Protein AF-A0A7S2GKQ5-F1 (afdb_monomer)

pLDDT: mean 72.0, std 25.48, range [27.3, 98.38]

Foldseek 3Di:
DQFDWDDQQQWTFTCDHRPPPPPAFALKTWQDKPPDGCLQPGNVVVVVCVVVDDPWIKIWIQHQDWDKDKWWWFDPDDPPDDGDTAIWIWIDGNQKIWTANDPVDRPTPDIAHLAQKDKAADDCVVVVDPLKIWIDRPPDIIIIHDPDVVVSVVVRVSSRVNSCSNNSHPVNSVVVVVVVVVVVVVVVVVVVVVVVVVVVVVVVVVVVVVVVVVVVVVVVVVVVVVVVVVVVVVVVVVVVVVVVVVVVVVVVVVVVVVVVVVVVVVVVVVVVVVVVVVVVVVVVVVVVVVVVVVVVVVVVVVPVVVCVVPCVVPPVPCVPPPVPDDDDDDDDDDDDDDDDDDDDDDDDDDDDDDDDDDDDDDDDDDDYDDDDDDDDDDDDDDDDDDDDDDDDDDDDDDDDDDDDDDDDDDDDDDDDDPDDDDDDDDDDDDDDDDDDDDDDDDDDDDDDDDDDDPPPPDDCPSGDIDIDTDGDDDPVVVVVVVVVVPPDPDDDDDDDDDDDDDDDDDDDDDDDDDDDDDPPPVDFDDLQLLVQLVCLLPPPNPQWHALVSQVVLLVVLVLDPPPSVVSVVLVVLLPPPPPNIHHSVSSVVSLVVLCVDPVGDNVSNVSSRVSSNVSSVPPPDDD

Solvent-accessible surface area (backbone atoms only — not comparable to full-atom values): 39626 Å² total; per-residue (Å²): 131,46,63,41,73,38,79,26,80,43,32,42,27,27,67,41,62,76,44,93,56,81,83,66,53,37,36,13,34,56,34,30,49,72,89,42,77,36,76,90,40,56,42,72,56,58,52,49,53,68,71,71,60,66,81,58,46,39,40,29,32,49,69,43,53,70,52,71,50,76,34,36,32,57,52,90,58,63,92,89,58,74,90,48,68,42,71,26,32,35,37,37,42,54,38,29,45,34,33,20,67,40,80,96,54,69,53,76,76,48,68,46,61,25,53,79,35,49,68,45,82,45,56,44,84,83,68,76,42,68,40,28,33,33,40,37,39,79,94,47,75,48,45,36,25,36,94,40,63,65,55,31,51,53,54,50,52,49,48,45,53,29,24,24,52,39,49,32,33,56,68,60,46,53,52,54,48,51,50,51,52,49,55,51,50,50,52,51,50,54,50,53,49,52,51,52,51,53,53,50,52,50,52,50,50,53,52,51,51,53,50,50,53,51,51,53,52,53,51,50,51,54,47,52,50,51,53,49,50,52,48,51,50,52,51,48,54,48,52,50,52,52,51,51,56,46,48,58,46,52,55,47,50,50,49,51,52,48,52,48,51,53,48,52,49,50,51,47,53,52,48,50,52,48,51,52,52,51,50,54,49,50,52,50,50,51,54,49,58,51,50,62,51,58,70,57,53,74,70,49,70,82,55,58,71,75,53,70,76,66,52,78,81,59,57,96,57,57,87,76,61,69,87,79,70,88,84,84,90,82,88,82,86,89,81,91,80,89,84,92,86,89,88,82,86,90,80,90,83,90,83,91,89,89,88,84,88,82,85,83,87,85,82,90,79,90,85,85,89,86,88,83,85,86,91,84,88,87,86,79,93,84,87,79,91,84,91,85,84,88,85,83,86,80,90,89,89,89,85,91,82,88,85,80,87,78,92,81,88,83,79,86,79,85,81,82,82,88,80,76,89,78,80,82,79,92,78,80,94,71,90,88,80,93,89,82,81,90,80,87,80,83,84,81,86,80,89,79,93,75,84,85,79,82,80,78,78,76,77,83,74,85,80,65,74,47,73,50,77,47,70,80,79,53,79,74,54,60,62,62,55,58,68,67,71,76,76,81,88,88,86,92,88,79,90,81,86,83,89,82,89,83,83,87,86,86,78,86,88,85,88,87,87,86,85,79,91,68,85,82,74,85,62,80,73,50,72,64,29,52,49,43,27,48,57,66,56,23,81,79,74,74,70,46,38,38,64,66,47,54,44,50,49,37,45,73,38,69,56,46,91,78,54,62,68,62,46,49,55,53,46,59,70,28,39,83,84,72,75,73,43,31,40,66,66,35,48,57,48,29,55,55,54,51,74,73,35,84,90,51,58,66,74,43,51,54,38,41,53,50,44,39,37,58,57,24,67,45,94,75,74,85,129

Mean predicted aligned error: 20.85 Å

Nearest PDB structures (foldseek):
  7kk7-assembly1_A  TM=8.719E-01  e=1.327E-07  Homo sapiens
  7kjz-assembly2_B  TM=8.549E-01  e=2.340E-06  Homo sapiens
  1u5d-assembly1_A  TM=8.631E-01  e=2.340E-06  Homo sapiens
  5mr1-assembly1_A  TM=8.933E-01  e=6.910E-06  Homo sapiens
  2w2w-assembly10_J  TM=8.629E-01  e=1.779E-04  Homo sapiens

Structure (mmCIF, N/CA/C/O backbone):
data_AF-A0A7S2GKQ5-F1
#
_entry.id   AF-A0A7S2GKQ5-F1
#
loop_
_atom_site.group_PDB
_atom_site.id
_atom_site.type_symbol
_atom_site.label_atom_id
_atom_site.label_alt_id
_atom_site.label_comp_id
_atom_site.label_asym_id
_atom_site.label_entity_id
_atom_site.label_seq_id
_atom_site.pdbx_PDB_ins_code
_atom_site.Cartn_x
_atom_site.Cartn_y
_atom_site.Cartn_z
_atom_site.occupancy
_atom_site.B_iso_or_equiv
_atom_site.auth_seq_id
_atom_site.auth_comp_id
_atom_site.auth_asym_id
_atom_site.auth_atom_id
_atom_site.pdbx_PDB_model_num
ATOM 1 N N . LEU A 1 1 ? 8.060 -27.377 -25.146 1.00 76.69 1 LEU A N 1
ATOM 2 C CA . LEU A 1 1 ? 7.223 -26.155 -25.071 1.00 76.69 1 LEU A CA 1
ATOM 3 C C . LEU A 1 1 ? 7.358 -25.257 -26.303 1.00 76.69 1 LEU A C 1
ATOM 5 O O . LEU A 1 1 ? 6.429 -24.512 -26.553 1.00 76.69 1 LEU A O 1
ATOM 9 N N . GLY A 1 2 ? 8.456 -25.320 -27.075 1.00 88.06 2 GLY A N 1
ATOM 10 C CA . GLY A 1 2 ? 8.670 -24.409 -28.215 1.00 88.06 2 GLY A CA 1
ATOM 11 C C . GLY A 1 2 ? 9.146 -23.012 -27.800 1.00 88.06 2 GLY A C 1
ATOM 12 O O . GLY A 1 2 ? 9.324 -22.146 -28.635 1.00 88.06 2 GLY A O 1
ATOM 13 N N . ILE A 1 3 ? 9.377 -22.798 -26.506 1.00 92.50 3 ILE A N 1
ATOM 14 C CA . ILE A 1 3 ? 9.780 -21.523 -25.919 1.00 92.50 3 ILE A CA 1
ATOM 15 C C . ILE A 1 3 ? 11.124 -21.750 -25.230 1.00 92.50 3 ILE A C 1
ATOM 17 O O . ILE A 1 3 ? 11.278 -22.730 -24.495 1.00 92.50 3 ILE A O 1
ATOM 21 N N . VAL A 1 4 ? 12.083 -20.858 -25.469 1.00 94.00 4 VAL A N 1
ATOM 22 C CA . VAL A 1 4 ? 13.365 -20.798 -24.757 1.00 94.00 4 VAL A CA 1
ATOM 23 C C . VAL A 1 4 ? 13.301 -19.636 -23.777 1.00 94.00 4 VAL A C 1
ATOM 25 O O . VAL A 1 4 ? 13.019 -18.510 -24.184 1.00 94.00 4 VAL A O 1
ATOM 28 N N . LEU A 1 5 ? 13.566 -19.904 -22.499 1.00 95.00 5 LEU A N 1
ATOM 29 C CA . LEU A 1 5 ? 13.607 -18.887 -21.450 1.00 95.00 5 LEU A CA 1
ATOM 30 C C . LEU A 1 5 ? 15.055 -18.505 -21.118 1.00 95.00 5 LEU A C 1
ATOM 32 O O . LEU A 1 5 ? 15.937 -19.362 -21.068 1.00 95.00 5 LEU A O 1
ATOM 36 N N . GLU A 1 6 ? 15.280 -17.222 -20.867 1.00 94.94 6 GLU A N 1
ATOM 37 C CA . GLU A 1 6 ? 16.543 -16.636 -20.426 1.00 94.94 6 GLU A CA 1
ATOM 38 C C . GLU A 1 6 ? 16.345 -15.928 -19.084 1.00 94.94 6 GLU A C 1
ATOM 40 O O . GLU A 1 6 ? 15.310 -15.309 -18.834 1.00 94.94 6 GLU A O 1
ATOM 45 N N . ARG A 1 7 ? 17.341 -16.028 -18.200 1.00 95.31 7 ARG A N 1
ATOM 46 C CA . ARG A 1 7 ? 17.311 -15.360 -16.898 1.00 95.31 7 ARG A CA 1
ATOM 47 C C . ARG A 1 7 ? 17.633 -13.877 -17.068 1.00 95.31 7 ARG A C 1
ATOM 49 O O . ARG A 1 7 ? 18.734 -13.552 -17.506 1.00 95.31 7 ARG A O 1
ATOM 56 N N . SER A 1 8 ? 16.739 -13.000 -16.619 1.00 93.69 8 SER A N 1
ATOM 57 C CA . SER A 1 8 ? 17.061 -11.594 -16.351 1.00 93.69 8 SER A CA 1
ATOM 58 C C . SER A 1 8 ? 16.764 -11.284 -14.891 1.00 93.69 8 SER A C 1
ATOM 60 O O . SER A 1 8 ? 15.616 -11.358 -14.462 1.00 93.69 8 SER A O 1
ATOM 62 N N . SER A 1 9 ? 17.806 -10.987 -14.109 1.00 91.44 9 SER A N 1
ATOM 63 C CA . SER A 1 9 ? 17.721 -10.904 -12.644 1.00 91.44 9 SER A CA 1
ATOM 64 C C . SER A 1 9 ? 17.063 -12.170 -12.052 1.00 91.44 9 SER A C 1
ATOM 66 O O . SER A 1 9 ? 17.594 -13.266 -12.245 1.00 91.44 9 SER A O 1
ATOM 68 N N . GLU A 1 10 ? 15.911 -12.064 -11.387 1.00 91.06 10 GLU A N 1
ATOM 69 C CA . GLU A 1 10 ? 15.134 -13.212 -10.892 1.00 91.06 10 GLU A CA 1
ATOM 70 C C . GLU A 1 10 ? 14.015 -13.680 -11.843 1.00 91.06 10 GLU A C 1
ATOM 72 O O . GLU A 1 10 ? 13.387 -14.709 -11.599 1.00 91.06 10 GLU A O 1
ATOM 77 N N . TRP A 1 11 ? 13.790 -12.986 -12.961 1.00 94.44 11 TRP A N 1
ATOM 78 C CA . TRP A 1 11 ? 12.741 -13.311 -13.930 1.00 94.44 11 TRP A CA 1
ATOM 79 C C . TRP A 1 11 ? 13.215 -14.240 -15.049 1.00 94.44 11 TRP A C 1
ATOM 81 O O . TRP A 1 11 ? 14.397 -14.300 -15.398 1.00 94.44 11 TRP A O 1
ATOM 91 N N . ALA A 1 12 ? 12.253 -14.944 -15.647 1.00 95.94 12 ALA A N 1
ATOM 92 C CA . ALA A 1 12 ? 12.437 -15.747 -16.848 1.00 95.94 12 ALA A CA 1
ATOM 93 C C . ALA A 1 12 ? 11.780 -15.042 -18.047 1.00 95.94 12 ALA A C 1
ATOM 95 O O . ALA A 1 12 ? 10.554 -14.979 -18.141 1.00 95.94 12 ALA A O 1
ATOM 96 N N . LEU A 1 13 ? 12.596 -14.503 -18.954 1.00 95.62 13 LEU A N 1
ATOM 97 C CA . LEU A 1 13 ? 12.150 -13.829 -20.176 1.00 95.62 13 LEU A CA 1
ATOM 98 C C . LEU A 1 13 ? 12.156 -14.796 -21.363 1.00 95.62 13 LEU A C 1
ATOM 100 O O . LEU A 1 13 ? 13.035 -15.647 -21.475 1.00 95.62 13 LEU A O 1
ATOM 104 N N . VAL A 1 14 ? 11.211 -14.650 -22.288 1.00 95.38 14 VAL A N 1
ATOM 105 C CA . VAL A 1 14 ? 11.170 -15.432 -23.531 1.00 95.38 14 VAL A CA 1
ATOM 106 C C . VAL A 1 14 ? 12.269 -14.954 -24.478 1.00 95.38 14 VAL A C 1
ATOM 108 O O . VAL A 1 14 ? 12.160 -13.882 -25.066 1.00 95.38 14 VAL A O 1
ATOM 111 N N . LYS A 1 15 ? 13.319 -15.759 -24.652 1.00 94.25 15 LYS A N 1
ATOM 112 C CA . LYS A 1 15 ? 14.429 -15.480 -25.575 1.00 94.25 15 LYS A CA 1
ATOM 113 C C . LYS A 1 15 ? 14.041 -15.760 -27.025 1.00 94.25 15 LYS A C 1
ATOM 115 O O . LYS A 1 15 ? 14.306 -14.942 -27.894 1.00 94.25 15 LYS A O 1
ATOM 120 N N . PHE A 1 16 ? 13.410 -16.912 -27.259 1.00 91.44 16 PHE A N 1
ATOM 121 C CA . PHE A 1 16 ? 12.957 -17.366 -28.574 1.00 91.44 16 PHE A CA 1
ATOM 122 C C . PHE A 1 16 ? 11.628 -18.110 -28.444 1.00 91.44 16 PHE A C 1
ATOM 124 O O . PHE A 1 16 ? 11.452 -18.898 -27.508 1.00 91.44 16 PHE A O 1
ATOM 131 N N . ASN A 1 17 ? 10.730 -17.917 -29.410 1.00 91.75 17 ASN A N 1
ATOM 132 C CA . ASN A 1 17 ? 9.507 -18.705 -29.553 1.00 91.75 17 ASN A CA 1
ATOM 133 C C . ASN A 1 17 ? 9.476 -19.379 -30.938 1.00 91.75 17 ASN A C 1
ATOM 135 O O . ASN A 1 17 ? 9.343 -18.716 -31.961 1.00 91.75 17 ASN A O 1
ATOM 139 N N . THR A 1 18 ? 9.623 -20.704 -30.958 1.00 89.31 18 THR A N 1
ATOM 140 C CA . THR A 1 18 ? 9.499 -21.568 -32.143 1.00 89.31 18 THR A CA 1
ATOM 141 C C . THR A 1 18 ? 8.128 -22.230 -32.257 1.00 89.31 18 THR A C 1
ATOM 143 O O . THR A 1 18 ? 7.857 -22.903 -33.251 1.00 89.31 18 THR A O 1
ATOM 146 N N . ALA A 1 19 ? 7.244 -22.062 -31.268 1.00 81.31 19 ALA A N 1
ATOM 147 C CA . ALA A 1 19 ? 5.847 -22.413 -31.451 1.00 81.31 19 ALA A CA 1
ATOM 148 C C . ALA A 1 19 ? 5.196 -21.363 -32.360 1.00 81.31 19 ALA A C 1
ATOM 150 O O . ALA A 1 19 ? 5.254 -20.171 -32.071 1.00 81.31 19 ALA A O 1
ATOM 151 N N . ASN A 1 20 ? 4.480 -21.803 -33.399 1.00 71.38 20 ASN A N 1
ATOM 152 C CA . ASN A 1 20 ? 3.676 -20.936 -34.277 1.00 71.38 20 ASN A CA 1
ATOM 153 C C . ASN A 1 20 ? 2.460 -20.293 -33.563 1.00 71.38 20 ASN A C 1
ATOM 155 O O . ASN A 1 20 ? 1.495 -19.896 -34.214 1.00 71.38 20 ASN A O 1
ATOM 159 N N . ASN A 1 21 ? 2.469 -20.232 -32.229 1.00 74.75 21 ASN A N 1
ATOM 160 C CA . ASN A 1 21 ? 1.482 -19.506 -31.457 1.00 74.75 21 ASN A CA 1
ATOM 161 C C . ASN A 1 21 ? 1.941 -18.047 -31.304 1.00 74.75 21 ASN A C 1
ATOM 163 O O . ASN A 1 21 ? 2.840 -17.749 -30.514 1.00 74.75 21 ASN A O 1
ATOM 167 N N . ASN A 1 22 ? 1.301 -17.157 -32.064 1.00 74.31 22 ASN A N 1
ATOM 168 C CA . ASN A 1 22 ? 1.605 -15.724 -32.129 1.00 74.31 22 ASN A CA 1
ATOM 169 C C . ASN A 1 22 ? 1.333 -14.961 -30.820 1.00 74.31 22 ASN A C 1
ATOM 171 O O . ASN A 1 22 ? 1.696 -13.790 -30.723 1.00 74.31 22 ASN A O 1
ATOM 175 N N . GLU A 1 23 ? 0.685 -15.589 -29.837 1.00 84.44 23 GLU A N 1
ATOM 176 C CA . GLU A 1 23 ? 0.330 -14.955 -28.566 1.00 84.44 23 GLU A CA 1
ATOM 177 C C . GLU A 1 23 ? 1.578 -14.520 -27.774 1.00 84.44 23 GLU A C 1
ATOM 179 O O . GLU A 1 23 ? 1.643 -13.387 -27.297 1.00 84.44 23 GLU A O 1
ATOM 184 N N . ILE A 1 24 ? 2.609 -15.371 -27.686 1.00 90.88 24 ILE A N 1
ATOM 185 C CA . ILE A 1 24 ? 3.821 -15.084 -26.903 1.00 90.88 24 ILE A CA 1
ATOM 186 C C . ILE A 1 24 ? 4.915 -14.481 -27.790 1.00 90.88 24 ILE A C 1
ATOM 188 O O . ILE A 1 24 ? 5.580 -15.176 -28.562 1.00 90.88 24 ILE A O 1
ATOM 192 N N . SER A 1 25 ? 5.158 -13.182 -27.619 1.00 92.06 25 SER A N 1
ATOM 193 C CA . SER A 1 25 ? 6.308 -12.477 -28.198 1.00 92.06 25 SER A CA 1
ATOM 194 C C . SER A 1 25 ? 7.603 -12.710 -27.412 1.00 92.06 25 SER A C 1
ATOM 196 O O . SER A 1 25 ? 7.582 -12.885 -26.192 1.00 92.06 25 SER A O 1
ATOM 198 N N . GLU A 1 26 ? 8.748 -12.624 -28.090 1.00 93.44 26 GLU A N 1
ATOM 199 C CA . GLU A 1 26 ? 10.059 -12.572 -27.431 1.00 93.44 26 GLU A CA 1
ATOM 200 C C . GLU A 1 26 ? 10.157 -11.328 -26.525 1.00 93.44 26 GLU A C 1
ATOM 202 O O . GLU A 1 26 ? 9.471 -10.323 -26.736 1.00 93.44 26 GLU A O 1
ATOM 207 N N . GLY A 1 27 ? 10.978 -11.407 -25.480 1.00 93.19 27 GLY A N 1
ATOM 208 C CA . GLY A 1 27 ? 11.092 -10.419 -24.404 1.00 93.19 27 GLY A CA 1
ATOM 209 C C . GLY A 1 27 ? 9.982 -10.470 -23.344 1.00 93.19 27 GLY A C 1
ATOM 210 O O . GLY A 1 27 ? 10.122 -9.808 -22.320 1.00 93.19 27 GLY A O 1
ATOM 211 N N . SER A 1 28 ? 8.896 -11.223 -23.556 1.00 94.75 28 SER A N 1
ATOM 212 C CA . SER A 1 28 ? 7.803 -11.350 -22.574 1.00 94.75 28 SER A CA 1
ATOM 213 C C . SER A 1 28 ? 8.278 -12.090 -21.318 1.00 94.75 28 SER A C 1
ATOM 215 O O . SER A 1 28 ? 9.057 -13.038 -21.426 1.00 94.75 28 SER A O 1
ATOM 217 N N . ALA A 1 29 ? 7.811 -11.690 -20.135 1.00 95.75 29 ALA A N 1
ATOM 218 C CA . ALA A 1 29 ? 8.206 -12.290 -18.859 1.00 95.75 29 ALA A CA 1
ATOM 219 C C . ALA A 1 29 ? 7.202 -13.352 -18.397 1.00 95.75 29 ALA A C 1
ATOM 221 O O . ALA A 1 29 ? 5.999 -13.109 -18.415 1.00 95.75 29 ALA A O 1
ATOM 222 N N . LEU A 1 30 ? 7.681 -14.514 -17.953 1.00 96.19 30 LEU A N 1
ATOM 223 C CA . LEU A 1 30 ? 6.853 -15.540 -17.315 1.00 96.19 30 LEU A CA 1
ATOM 224 C C . LEU A 1 30 ? 6.445 -15.071 -15.908 1.00 96.19 30 LEU A C 1
ATOM 226 O O . LEU A 1 30 ? 7.309 -14.931 -15.044 1.00 96.19 30 LEU A O 1
ATOM 230 N N . CYS A 1 31 ? 5.148 -14.847 -15.680 1.00 95.50 31 CYS A N 1
ATOM 231 C CA . CYS A 1 31 ? 4.626 -14.299 -14.423 1.00 95.50 31 CYS A CA 1
ATOM 232 C C . CYS A 1 31 ? 3.857 -15.311 -13.563 1.00 95.50 31 CYS A C 1
ATOM 234 O O . CYS A 1 31 ? 3.872 -15.169 -12.343 1.00 95.50 31 CYS A O 1
ATOM 236 N N . LYS A 1 32 ? 3.237 -16.351 -14.145 1.00 96.25 32 LYS A N 1
ATOM 237 C CA . LYS A 1 32 ? 2.597 -17.437 -13.372 1.00 96.25 32 LYS A CA 1
ATOM 238 C C . LYS A 1 32 ? 2.834 -18.820 -13.973 1.00 96.25 32 LYS A C 1
ATOM 240 O O . LYS A 1 32 ? 2.928 -18.963 -15.195 1.00 96.25 32 LYS A O 1
ATOM 245 N N . ILE A 1 33 ? 2.851 -19.841 -13.117 1.00 96.38 33 ILE A N 1
ATOM 246 C CA . ILE A 1 33 ? 2.728 -21.261 -13.489 1.00 96.38 33 ILE A CA 1
ATOM 247 C C . ILE A 1 33 ? 1.610 -21.868 -12.645 1.00 96.38 33 ILE A C 1
ATOM 249 O O . ILE A 1 33 ? 1.675 -21.788 -11.425 1.00 96.38 33 ILE A O 1
ATOM 253 N N . ASN A 1 34 ? 0.626 -22.518 -13.273 1.00 94.12 34 ASN A N 1
ATOM 254 C CA . ASN A 1 34 ? -0.474 -23.210 -12.582 1.00 94.12 34 ASN A CA 1
ATOM 255 C C . ASN A 1 34 ? -1.125 -22.351 -11.477 1.00 94.12 34 ASN A C 1
ATOM 257 O O . ASN A 1 34 ? -1.297 -22.804 -10.348 1.00 94.12 34 ASN A O 1
ATOM 261 N N . ASP A 1 35 ? -1.431 -21.097 -11.820 1.00 92.31 35 ASP A N 1
ATOM 262 C CA . ASP A 1 35 ? -2.018 -20.070 -10.947 1.00 92.31 35 ASP A CA 1
ATOM 263 C C . ASP A 1 35 ? -1.126 -19.597 -9.767 1.00 92.31 35 ASP A C 1
ATOM 265 O O . ASP A 1 35 ? -1.509 -18.679 -9.042 1.00 92.31 35 ASP A O 1
ATOM 269 N N . GLU A 1 36 ? 0.097 -20.125 -9.611 1.00 94.38 36 GLU A N 1
ATOM 270 C CA . GLU A 1 36 ? 1.108 -19.611 -8.675 1.00 94.38 36 GLU A CA 1
ATOM 271 C C . GLU A 1 36 ? 1.829 -18.382 -9.260 1.00 94.38 36 GLU A C 1
ATOM 273 O O . GLU A 1 36 ? 2.420 -18.462 -10.340 1.00 94.38 36 GLU A O 1
ATOM 278 N N . ASP A 1 37 ? 1.809 -17.255 -8.535 1.00 93.94 37 ASP A N 1
ATOM 279 C CA . ASP A 1 37 ? 2.530 -16.021 -8.890 1.00 93.94 37 ASP A CA 1
ATOM 280 C C . ASP A 1 37 ? 4.048 -16.172 -8.678 1.00 93.94 37 ASP A C 1
ATOM 282 O O . ASP A 1 37 ? 4.531 -16.530 -7.597 1.00 93.94 37 ASP A O 1
ATOM 286 N N . LEU A 1 38 ? 4.801 -15.873 -9.736 1.00 94.50 38 LEU A N 1
ATOM 287 C CA . LEU A 1 38 ? 6.252 -15.990 -9.829 1.00 94.50 38 LEU A CA 1
ATOM 288 C C . LEU A 1 38 ? 6.971 -14.644 -9.778 1.00 94.50 38 LEU A C 1
ATOM 290 O O . LEU A 1 38 ? 8.194 -14.634 -9.659 1.00 94.50 38 LEU A O 1
ATOM 294 N N . MET A 1 39 ? 6.248 -13.523 -9.843 1.00 91.62 39 MET A N 1
ATOM 295 C CA . MET A 1 39 ? 6.819 -12.176 -9.960 1.00 91.62 39 MET A CA 1
ATOM 296 C C . MET A 1 39 ? 7.840 -11.881 -8.858 1.00 91.62 39 MET A C 1
ATOM 298 O O . MET A 1 39 ? 8.907 -11.336 -9.133 1.00 91.62 39 MET A O 1
ATOM 302 N N . LEU A 1 40 ? 7.530 -12.291 -7.624 1.00 93.00 40 LEU A N 1
ATOM 303 C CA . LEU A 1 40 ? 8.379 -12.129 -6.437 1.00 93.00 40 LEU A CA 1
ATOM 304 C C . LEU A 1 40 ? 9.174 -13.398 -6.066 1.00 93.00 40 LEU A C 1
ATOM 306 O O . LEU A 1 40 ? 9.828 -13.431 -5.022 1.00 93.00 40 LEU A O 1
ATOM 310 N N . GLN A 1 41 ? 9.104 -14.463 -6.870 1.00 94.31 41 GLN A N 1
ATOM 311 C CA . GLN A 1 41 ? 9.774 -15.731 -6.577 1.00 94.31 41 GLN A CA 1
ATOM 312 C C . GLN A 1 41 ? 11.194 -15.752 -7.169 1.00 94.31 41 GLN A C 1
ATOM 314 O O . GLN A 1 41 ? 11.396 -15.285 -8.288 1.00 94.31 41 GLN A O 1
ATOM 319 N N . PRO A 1 42 ? 12.189 -16.347 -6.484 1.00 94.06 42 PRO A N 1
ATOM 320 C CA . PRO A 1 42 ? 13.525 -16.502 -7.054 1.00 94.06 42 PRO A CA 1
ATOM 321 C C . PRO A 1 42 ? 13.511 -17.376 -8.313 1.00 94.06 42 PRO A C 1
ATOM 323 O O . PRO A 1 42 ? 12.841 -18.414 -8.336 1.00 94.06 42 PRO A O 1
ATOM 326 N N . TYR A 1 43 ? 14.350 -17.057 -9.303 1.00 94.44 43 TYR A N 1
ATOM 327 C CA . TYR A 1 43 ? 14.421 -17.758 -10.598 1.00 94.44 43 TYR A CA 1
ATOM 328 C C . TYR A 1 43 ? 14.558 -19.283 -10.446 1.00 94.44 43 TYR A C 1
ATOM 330 O O . TYR A 1 43 ? 13.975 -20.074 -11.189 1.00 94.44 43 TYR A O 1
ATOM 338 N N . LYS A 1 44 ? 15.305 -19.723 -9.424 1.00 95.12 44 LYS A N 1
ATOM 339 C CA . LYS A 1 44 ? 15.499 -21.143 -9.097 1.00 95.12 44 LYS A CA 1
ATOM 340 C C . LYS A 1 44 ? 14.181 -21.868 -8.781 1.00 95.12 44 LYS A C 1
ATOM 342 O O . LYS A 1 44 ? 14.049 -23.038 -9.137 1.00 95.12 44 LYS A O 1
ATOM 347 N N . LYS A 1 45 ? 13.217 -21.200 -8.135 1.00 95.38 45 LYS A N 1
ATOM 348 C CA . LYS A 1 45 ? 11.889 -21.764 -7.845 1.00 95.38 45 LYS A CA 1
ATOM 349 C C . LYS A 1 45 ? 11.085 -21.916 -9.135 1.00 95.38 45 LYS A C 1
ATOM 351 O O . LYS A 1 45 ? 10.587 -23.005 -9.398 1.00 95.38 45 LYS A O 1
ATOM 356 N N . THR A 1 46 ? 11.071 -20.886 -9.980 1.00 95.00 46 THR A N 1
ATOM 357 C CA . THR A 1 46 ? 10.438 -20.904 -11.309 1.00 95.00 46 THR A CA 1
ATOM 358 C C . THR A 1 46 ? 10.929 -22.073 -12.167 1.00 95.00 46 THR A C 1
ATOM 360 O O . THR A 1 46 ? 10.123 -22.839 -12.691 1.00 95.00 46 THR A O 1
ATOM 363 N N . ILE A 1 47 ? 12.246 -22.304 -12.238 1.00 94.88 47 ILE A N 1
ATOM 364 C CA . ILE A 1 47 ? 12.797 -23.469 -12.952 1.00 94.88 47 ILE A CA 1
ATOM 365 C C . ILE A 1 47 ? 12.434 -24.798 -12.267 1.00 94.88 47 ILE A C 1
ATOM 367 O O . ILE A 1 47 ? 12.175 -25.784 -12.958 1.00 94.88 47 ILE A O 1
ATOM 371 N N . SER A 1 48 ? 12.348 -24.848 -10.934 1.00 94.94 48 SER A N 1
ATOM 372 C CA . SER A 1 48 ? 11.892 -26.050 -10.219 1.00 94.94 48 SER A CA 1
ATOM 373 C C . SER A 1 48 ? 10.433 -26.399 -10.540 1.00 94.94 48 SER A C 1
ATOM 375 O O . SER A 1 48 ? 10.116 -27.577 -10.685 1.00 94.94 48 SER A O 1
ATOM 377 N N . LEU A 1 49 ? 9.563 -25.396 -10.691 1.00 94.62 49 LEU A N 1
ATOM 378 C CA . LEU A 1 49 ? 8.160 -25.579 -11.076 1.00 94.62 49 LEU A CA 1
ATOM 379 C C . LEU A 1 49 ? 8.029 -26.046 -12.535 1.00 94.62 49 LEU A C 1
ATOM 381 O O . LEU A 1 49 ? 7.271 -26.971 -12.811 1.00 94.62 49 LEU A O 1
ATOM 385 N N . LEU A 1 50 ? 8.822 -25.484 -13.457 1.00 93.88 50 LEU A N 1
ATOM 386 C CA . LEU A 1 50 ? 8.846 -25.919 -14.863 1.00 93.88 50 LEU A CA 1
ATOM 387 C C . LEU A 1 50 ? 9.415 -27.333 -15.058 1.00 93.88 50 LEU A C 1
ATOM 389 O O . LEU A 1 50 ? 8.985 -28.044 -15.963 1.00 93.88 50 LEU A O 1
ATOM 393 N N . THR A 1 51 ? 10.391 -27.744 -14.243 1.00 92.62 51 THR A N 1
ATOM 394 C CA . THR A 1 51 ? 11.044 -29.063 -14.365 1.00 92.62 51 THR A CA 1
ATOM 395 C C . THR A 1 51 ? 10.303 -30.185 -13.636 1.00 92.62 51 THR A C 1
ATOM 397 O O . THR A 1 51 ? 10.346 -31.321 -14.099 1.00 92.62 51 THR A O 1
ATOM 400 N N . GLY A 1 52 ? 9.604 -29.886 -12.535 1.00 90.06 52 GLY A N 1
ATOM 401 C CA . GLY A 1 52 ? 8.776 -30.840 -11.780 1.00 90.06 52 GLY A CA 1
ATOM 402 C C . GLY A 1 52 ? 7.303 -30.910 -12.206 1.00 90.06 52 GLY A C 1
ATOM 403 O O . GLY A 1 52 ? 6.497 -31.523 -11.508 1.00 90.06 52 GLY A O 1
ATOM 404 N N . TRP A 1 53 ? 6.934 -30.252 -13.305 1.00 90.56 53 TRP A N 1
ATOM 405 C CA . TRP A 1 53 ? 5.552 -30.097 -13.763 1.00 90.56 53 TRP A CA 1
ATOM 406 C C . TRP A 1 53 ? 4.856 -31.425 -14.155 1.00 90.56 53 TRP A C 1
ATOM 408 O O . TRP A 1 53 ? 5.465 -32.311 -14.754 1.00 90.56 53 TRP A O 1
ATOM 418 N N . GLN A 1 54 ? 3.543 -31.517 -13.884 1.00 88.62 54 GLN A N 1
ATOM 419 C CA . GLN A 1 54 ? 2.638 -32.576 -14.359 1.00 88.62 54 GLN A CA 1
ATOM 420 C C . GLN A 1 54 ? 1.475 -31.994 -15.191 1.00 88.62 54 GLN A C 1
ATOM 422 O O . GLN A 1 54 ? 0.889 -30.998 -14.761 1.00 88.62 54 GLN A O 1
ATOM 427 N N . PRO A 1 55 ? 1.108 -32.587 -16.347 1.00 89.75 55 PRO A N 1
ATOM 428 C CA . PRO A 1 55 ? 0.044 -32.076 -17.216 1.00 89.75 55 PRO A CA 1
ATOM 429 C C . PRO A 1 55 ? -1.330 -31.893 -16.540 1.00 89.75 55 PRO A C 1
ATOM 431 O O . PRO A 1 55 ? -1.731 -32.744 -15.748 1.00 89.75 55 PRO A O 1
ATOM 434 N N . PRO A 1 56 ? -2.103 -30.848 -16.908 1.00 90.44 56 PRO A N 1
ATOM 435 C CA . PRO A 1 56 ? -1.786 -29.810 -17.894 1.00 90.44 56 PRO A CA 1
ATOM 436 C C . PRO A 1 56 ? -0.820 -28.742 -17.353 1.00 90.44 56 PRO A C 1
ATOM 438 O O . PRO A 1 56 ? -0.816 -28.447 -16.163 1.00 90.44 56 PRO A O 1
ATOM 441 N N . LEU A 1 57 ? 0.007 -28.142 -18.218 1.00 91.31 57 LEU A N 1
ATOM 442 C CA . LEU A 1 57 ? 0.751 -26.924 -17.848 1.00 91.31 57 LEU A CA 1
ATOM 443 C C . LEU A 1 57 ? -0.127 -25.724 -18.142 1.00 91.31 57 LEU A C 1
ATOM 445 O O . LEU A 1 57 ? -0.612 -25.630 -19.270 1.00 91.31 57 LEU A O 1
ATOM 449 N N . LYS A 1 58 ? -0.254 -24.813 -17.177 1.00 92.88 58 LYS A N 1
ATOM 450 C CA . LYS A 1 58 ? -0.689 -23.433 -17.389 1.00 92.88 58 LYS A CA 1
ATOM 451 C C . LYS A 1 58 ? 0.499 -22.514 -17.161 1.00 92.88 58 LYS A C 1
ATOM 453 O O . LYS A 1 58 ? 1.120 -22.575 -16.104 1.00 92.88 58 LYS A O 1
ATOM 458 N N . MET A 1 59 ? 0.819 -21.678 -18.141 1.00 93.88 59 MET A N 1
ATOM 459 C CA . MET A 1 59 ? 1.788 -20.589 -17.988 1.00 93.88 59 MET A CA 1
ATOM 460 C C . MET A 1 59 ? 1.132 -19.284 -18.396 1.00 93.88 59 MET A C 1
ATOM 462 O O . MET A 1 59 ? 0.481 -19.259 -19.442 1.00 93.88 59 MET A O 1
ATOM 466 N N . SER A 1 60 ? 1.386 -18.237 -17.617 1.00 95.00 60 SER A N 1
ATOM 467 C CA . SER A 1 60 ? 0.959 -16.868 -17.891 1.00 95.00 60 SER A CA 1
ATOM 468 C C . SER A 1 60 ? 2.164 -15.965 -18.115 1.00 95.00 60 SER A C 1
ATOM 470 O O . SER A 1 60 ? 3.163 -16.076 -17.398 1.00 95.00 60 SER A O 1
ATOM 472 N N . PHE A 1 61 ? 2.067 -15.051 -19.081 1.00 94.69 61 PHE A N 1
ATOM 473 C CA . PHE A 1 61 ? 3.147 -14.128 -19.435 1.00 94.69 61 PHE A CA 1
ATOM 474 C C . PHE A 1 61 ? 2.693 -12.667 -19.408 1.00 94.69 61 PHE A C 1
ATOM 476 O O . PHE A 1 61 ? 1.616 -12.345 -19.905 1.00 94.69 61 PHE A O 1
ATOM 483 N N . ILE A 1 62 ? 3.563 -11.783 -18.913 1.00 93.62 62 ILE A N 1
ATOM 484 C CA . ILE A 1 62 ? 3.497 -10.336 -19.148 1.00 93.62 62 ILE A CA 1
ATOM 485 C C . ILE A 1 62 ? 4.136 -10.070 -20.507 1.00 93.62 62 ILE A C 1
ATOM 487 O O . ILE A 1 62 ? 5.326 -10.336 -20.714 1.00 93.62 62 ILE A O 1
ATOM 491 N N . ARG A 1 63 ? 3.340 -9.565 -21.448 1.00 93.31 63 ARG A N 1
ATOM 492 C CA . ARG A 1 63 ? 3.777 -9.298 -22.819 1.00 93.31 63 ARG A CA 1
ATOM 493 C C . ARG A 1 63 ? 4.790 -8.151 -22.845 1.00 93.31 63 ARG A C 1
ATOM 495 O O . ARG A 1 63 ? 4.569 -7.106 -22.244 1.00 93.31 63 ARG A O 1
ATOM 502 N N . ALA A 1 64 ? 5.890 -8.317 -23.580 1.00 92.31 64 ALA A N 1
ATOM 503 C CA . ALA A 1 64 ? 6.805 -7.204 -23.826 1.00 92.31 64 ALA A CA 1
ATOM 504 C C . ALA A 1 64 ? 6.090 -6.077 -24.603 1.00 92.31 64 ALA A C 1
ATOM 506 O O . ALA A 1 64 ? 5.467 -6.378 -25.627 1.00 92.31 64 ALA A O 1
ATOM 507 N N . PRO A 1 65 ? 6.212 -4.800 -24.191 1.00 95.19 65 PRO A N 1
ATOM 508 C CA . PRO A 1 65 ? 5.604 -3.686 -24.907 1.00 95.19 65 PRO A CA 1
ATOM 509 C C . PRO A 1 65 ? 6.077 -3.606 -26.356 1.00 95.19 65 PRO A C 1
ATOM 511 O O . PRO A 1 65 ? 7.263 -3.786 -26.656 1.00 95.19 65 PRO A O 1
ATOM 514 N N . VAL A 1 66 ? 5.140 -3.302 -27.252 1.00 95.94 66 VAL A N 1
ATOM 515 C CA . VAL A 1 66 ? 5.396 -3.099 -28.677 1.00 95.94 66 VAL A CA 1
ATOM 516 C C . VAL A 1 66 ? 4.862 -1.730 -29.070 1.00 95.94 66 VAL A C 1
ATOM 518 O O . VAL A 1 66 ? 3.716 -1.408 -28.780 1.00 95.94 66 VAL A O 1
ATOM 521 N N . LYS A 1 67 ? 5.690 -0.926 -29.739 1.00 97.31 67 LYS A N 1
ATOM 522 C CA . LYS A 1 67 ? 5.266 0.336 -30.362 1.00 97.31 67 LYS A CA 1
ATOM 523 C C . LYS A 1 67 ? 6.133 0.636 -31.571 1.00 97.31 67 LYS A C 1
ATOM 525 O O . LYS A 1 67 ? 7.337 0.379 -31.565 1.00 97.31 67 LYS A O 1
ATOM 530 N N . HIS A 1 68 ? 5.536 1.223 -32.597 1.00 97.19 68 HIS A N 1
ATOM 531 C CA . HIS A 1 68 ? 6.255 1.727 -33.756 1.00 97.19 68 HIS A CA 1
ATOM 532 C C . HIS A 1 68 ? 5.751 3.110 -34.166 1.00 97.19 68 HIS A C 1
ATOM 534 O O . HIS A 1 68 ? 4.592 3.450 -33.930 1.00 97.19 68 HIS A O 1
ATOM 540 N N . GLY A 1 69 ? 6.611 3.911 -34.787 1.00 97.25 69 GLY A N 1
ATOM 541 C CA . GLY A 1 69 ? 6.259 5.268 -35.201 1.00 97.25 69 GLY A CA 1
ATOM 542 C C . GLY A 1 69 ? 7.464 6.079 -35.658 1.00 97.25 69 GLY A C 1
ATOM 543 O O . GLY A 1 69 ? 8.614 5.658 -35.513 1.00 97.25 69 GLY A O 1
ATOM 544 N N . TYR A 1 70 ? 7.210 7.251 -36.230 1.00 97.62 70 TYR A N 1
ATOM 545 C CA . TYR A 1 70 ? 8.274 8.171 -36.616 1.00 97.62 70 TYR A CA 1
ATOM 546 C C . TYR A 1 70 ? 8.717 9.022 -35.424 1.00 97.62 70 TYR A C 1
ATOM 548 O O . TYR A 1 70 ? 7.892 9.552 -34.698 1.00 97.62 70 TYR A O 1
ATOM 556 N N . LEU A 1 71 ? 10.030 9.188 -35.257 1.00 98.19 71 LEU A N 1
ATOM 557 C CA . LEU A 1 71 ? 10.620 10.150 -34.322 1.00 98.19 71 LEU A CA 1
ATOM 558 C C . LEU A 1 71 ? 11.796 10.865 -34.993 1.00 98.19 71 LEU A C 1
ATOM 560 O O . LEU A 1 71 ? 12.482 10.309 -35.864 1.00 98.19 71 LEU A O 1
ATOM 564 N N . ALA A 1 72 ? 12.082 12.090 -34.564 1.00 97.75 72 ALA A N 1
ATOM 565 C CA . ALA A 1 72 ? 13.305 12.786 -34.934 1.00 97.75 72 ALA A CA 1
ATOM 566 C C . ALA A 1 72 ? 14.455 12.321 -34.027 1.00 97.75 72 ALA A C 1
ATOM 568 O O . ALA A 1 72 ? 14.446 12.527 -32.818 1.00 97.75 72 ALA A O 1
ATOM 569 N N . LYS A 1 73 ? 15.476 11.686 -34.608 1.00 96.81 73 LYS A N 1
ATOM 570 C CA . LYS A 1 73 ? 16.667 11.209 -33.891 1.00 96.81 73 LYS A CA 1
ATOM 571 C C . LYS A 1 73 ? 17.809 12.216 -34.010 1.00 96.81 73 LYS A C 1
ATOM 573 O O . LYS A 1 73 ? 18.190 12.575 -35.127 1.00 96.81 73 LYS A O 1
ATOM 578 N N . LEU A 1 74 ? 18.451 12.570 -32.897 1.00 95.00 74 LEU A N 1
ATOM 579 C CA . LEU A 1 74 ? 19.703 13.324 -32.929 1.00 95.00 74 LEU A CA 1
ATOM 580 C C . LEU A 1 74 ? 20.843 12.449 -33.483 1.00 95.00 74 LEU A C 1
ATOM 582 O O . LEU A 1 74 ? 21.160 11.375 -32.960 1.00 95.00 74 LEU A O 1
ATOM 586 N N . SER A 1 75 ? 21.481 12.897 -34.563 1.00 89.12 75 SER A N 1
ATOM 587 C CA . SER A 1 75 ? 22.668 12.241 -35.111 1.00 89.12 75 SER A CA 1
ATOM 588 C C . SER A 1 75 ? 23.845 12.373 -34.142 1.00 89.12 75 SER A C 1
ATOM 590 O O . SER A 1 75 ? 24.077 13.446 -33.588 1.00 89.12 75 SER A O 1
ATOM 592 N N . ARG A 1 76 ? 24.655 11.312 -34.002 1.00 81.56 76 ARG A N 1
ATOM 593 C CA . ARG A 1 76 ? 25.958 11.378 -33.318 1.00 81.56 76 ARG A CA 1
ATOM 594 C C . ARG A 1 76 ? 26.907 12.260 -34.134 1.00 81.56 76 ARG A C 1
ATOM 596 O O . ARG A 1 76 ? 27.585 11.781 -35.040 1.00 81.56 76 ARG A O 1
ATOM 603 N N . GLY A 1 77 ? 26.887 13.564 -33.877 1.00 66.88 77 GLY A N 1
ATOM 604 C CA . GLY A 1 77 ? 27.832 14.506 -34.465 1.00 66.88 77 GLY A CA 1
ATOM 605 C C . GLY A 1 77 ? 29.238 14.268 -33.917 1.00 66.88 77 GLY A C 1
ATOM 606 O O . GLY A 1 77 ? 29.404 14.006 -32.725 1.00 66.88 77 GLY A O 1
ATOM 607 N N . ARG A 1 78 ? 30.265 14.401 -34.766 1.00 60.34 78 ARG A N 1
ATOM 608 C CA . ARG A 1 78 ? 31.629 14.626 -34.266 1.00 60.34 78 ARG A CA 1
ATOM 609 C C . ARG A 1 78 ? 31.640 15.964 -33.510 1.00 60.34 78 ARG A C 1
ATOM 611 O O . ARG A 1 78 ? 30.958 16.901 -33.934 1.00 60.34 78 ARG A O 1
ATOM 618 N N . ARG A 1 79 ? 32.373 16.029 -32.388 1.00 55.03 79 ARG A N 1
ATOM 619 C CA . ARG A 1 79 ? 32.432 17.200 -31.487 1.00 55.03 79 ARG A CA 1
ATOM 620 C C . ARG A 1 79 ? 32.611 18.494 -32.302 1.00 55.03 79 ARG A C 1
ATOM 622 O O . ARG A 1 79 ? 33.557 18.588 -33.074 1.00 55.03 79 ARG A O 1
ATOM 629 N N . GLY A 1 80 ? 31.706 19.459 -32.126 1.00 58.88 80 GLY A N 1
ATOM 630 C CA . GLY A 1 80 ? 31.761 20.783 -32.765 1.00 58.88 80 GLY A CA 1
ATOM 631 C C . GLY A 1 80 ? 30.753 21.039 -33.895 1.00 58.88 80 GLY A C 1
ATOM 632 O O . GLY A 1 80 ? 30.446 22.200 -34.149 1.00 58.88 80 GLY A O 1
ATOM 633 N N . ASN A 1 81 ? 30.179 20.010 -34.532 1.00 56.88 81 ASN A N 1
ATOM 634 C CA . ASN A 1 81 ? 29.179 20.220 -35.591 1.00 56.88 81 ASN A CA 1
ATOM 635 C C . ASN A 1 81 ? 27.740 20.355 -35.061 1.00 56.88 81 ASN A C 1
ATOM 637 O O . ASN A 1 81 ? 27.380 19.814 -34.015 1.00 56.88 81 ASN A O 1
ATOM 641 N N . SER A 1 82 ? 26.909 21.064 -35.830 1.00 71.06 82 SER A N 1
ATOM 642 C CA . SER A 1 82 ? 25.505 21.352 -35.525 1.00 71.06 82 SER A CA 1
ATOM 643 C C . SER A 1 82 ? 24.661 20.099 -35.250 1.00 71.06 82 SER A C 1
ATOM 645 O O . SER A 1 82 ? 24.859 19.032 -35.840 1.00 71.06 82 SER A O 1
ATOM 647 N N . LYS A 1 83 ? 23.676 20.244 -34.350 1.00 81.38 83 LYS A N 1
ATOM 648 C CA . LYS A 1 83 ? 22.724 19.189 -33.970 1.00 81.38 83 LYS A CA 1
ATOM 649 C C . LYS A 1 83 ? 21.849 18.801 -35.168 1.00 81.38 83 LYS A C 1
ATOM 651 O O . LYS A 1 83 ? 20.845 19.446 -35.451 1.00 81.38 83 LYS A O 1
ATOM 656 N N . ASN A 1 84 ? 22.251 17.755 -35.886 1.00 90.62 84 ASN A N 1
ATOM 657 C CA . ASN A 1 84 ? 21.539 17.254 -37.059 1.00 90.62 84 ASN A CA 1
ATOM 658 C C . ASN A 1 84 ? 20.485 16.223 -36.631 1.00 90.62 84 ASN A C 1
ATOM 660 O O . ASN A 1 84 ? 20.828 15.094 -36.270 1.00 90.62 84 ASN A O 1
ATOM 664 N N . TRP A 1 85 ? 19.217 16.626 -36.663 1.00 94.31 85 TRP A N 1
ATOM 665 C CA . TRP A 1 85 ? 18.066 15.769 -36.390 1.00 94.31 85 TRP A CA 1
ATOM 666 C C . TRP A 1 85 ? 17.605 15.072 -37.672 1.00 94.31 85 TRP A C 1
ATOM 668 O O . TRP A 1 85 ? 17.449 15.705 -38.715 1.00 94.31 85 TRP A O 1
ATOM 678 N N . LYS A 1 86 ? 17.387 13.757 -37.605 1.00 95.31 86 LYS A N 1
ATOM 679 C CA . LYS A 1 86 ? 16.956 12.934 -38.743 1.00 95.31 86 LYS A CA 1
ATOM 680 C C . LYS A 1 86 ? 15.705 12.153 -38.368 1.00 95.31 86 LYS A C 1
ATOM 682 O O . LYS A 1 86 ? 15.757 11.359 -37.430 1.00 95.31 86 LYS A O 1
ATOM 687 N N . ARG A 1 87 ? 14.613 12.326 -39.121 1.00 96.25 87 ARG A N 1
ATOM 688 C CA . ARG A 1 87 ? 13.407 11.493 -38.976 1.00 96.25 87 ARG A CA 1
ATOM 689 C C . ARG A 1 87 ? 13.771 10.027 -39.245 1.00 96.25 87 ARG A C 1
ATOM 691 O O . ARG A 1 87 ? 14.525 9.723 -40.179 1.00 96.25 87 ARG A O 1
ATOM 698 N N . ARG A 1 88 ? 13.306 9.131 -38.383 1.00 96.88 88 ARG A N 1
ATOM 699 C CA . ARG A 1 88 ? 13.527 7.680 -38.437 1.00 96.88 88 ARG A CA 1
ATOM 700 C C . ARG A 1 88 ? 12.248 6.983 -38.015 1.00 96.88 88 ARG A C 1
ATOM 702 O O . ARG A 1 88 ? 11.538 7.506 -37.161 1.00 96.88 88 ARG A O 1
ATOM 709 N N . PHE A 1 89 ? 11.981 5.820 -38.593 1.00 97.25 89 PHE A N 1
ATOM 710 C CA . PHE A 1 89 ? 10.916 4.953 -38.105 1.00 97.25 89 PHE A CA 1
ATOM 711 C C . PHE A 1 89 ? 11.493 4.055 -37.012 1.00 97.25 89 PHE A C 1
ATOM 713 O O . PHE A 1 89 ? 12.453 3.327 -37.267 1.00 97.25 89 PHE A O 1
ATOM 720 N N . PHE A 1 90 ? 10.970 4.161 -35.799 1.00 97.81 90 PHE A N 1
ATOM 721 C CA . PHE A 1 90 ? 11.375 3.367 -34.646 1.00 97.81 90 PHE A CA 1
ATOM 722 C C . PHE A 1 90 ? 10.425 2.190 -34.457 1.00 97.81 90 PHE A C 1
ATOM 724 O O . PHE A 1 90 ? 9.225 2.321 -34.685 1.00 97.81 90 PHE A O 1
ATOM 731 N N . ILE A 1 91 ? 10.971 1.061 -34.010 1.00 97.31 91 ILE A N 1
ATOM 732 C CA . ILE A 1 91 ? 10.215 -0.118 -33.593 1.00 97.31 91 ILE A CA 1
ATOM 733 C C . ILE A 1 91 ? 10.790 -0.594 -32.257 1.00 97.31 91 ILE A C 1
ATOM 735 O O . ILE A 1 91 ? 11.920 -1.093 -32.187 1.00 97.31 91 ILE A O 1
ATOM 739 N N . LEU A 1 92 ? 9.998 -0.424 -31.201 1.00 97.75 92 LEU A N 1
ATOM 740 C CA . LEU A 1 92 ? 10.158 -1.073 -29.907 1.00 97.75 92 LEU A CA 1
ATOM 741 C C . LEU A 1 92 ? 9.534 -2.467 -30.003 1.00 97.75 92 LEU A C 1
ATOM 743 O O . LEU A 1 92 ? 8.326 -2.585 -30.210 1.00 97.75 92 LEU A O 1
ATOM 747 N N . LYS A 1 93 ? 10.354 -3.514 -29.886 1.00 95.38 93 LYS A N 1
ATOM 748 C CA . LYS A 1 93 ? 9.903 -4.912 -29.866 1.00 95.38 93 LYS A CA 1
ATOM 749 C C . LYS A 1 93 ? 10.956 -5.789 -29.186 1.00 95.38 93 LYS A C 1
ATOM 751 O O . LYS A 1 93 ? 12.146 -5.515 -29.303 1.00 95.38 93 LYS A O 1
ATOM 756 N N . HIS A 1 94 ? 10.539 -6.861 -28.513 1.00 92.19 94 HIS A N 1
ATOM 757 C CA . HIS A 1 94 ? 11.444 -7.894 -27.981 1.00 92.19 94 HIS A CA 1
ATOM 758 C C . HIS A 1 94 ? 12.591 -7.328 -27.105 1.00 92.19 94 HIS A C 1
ATOM 760 O O . HIS A 1 94 ? 13.762 -7.663 -27.283 1.00 92.19 94 HIS A O 1
ATOM 766 N N . GLY A 1 95 ? 12.280 -6.385 -26.204 1.00 92.62 95 GLY A N 1
ATOM 767 C CA . GLY A 1 95 ? 13.283 -5.743 -25.336 1.00 92.62 95 GLY A CA 1
ATOM 768 C C . GLY A 1 95 ? 14.354 -4.922 -26.076 1.00 92.62 95 GLY A C 1
ATOM 769 O O . GLY A 1 95 ? 15.403 -4.621 -25.506 1.00 92.62 95 GLY A O 1
ATOM 770 N N . THR A 1 96 ? 14.120 -4.569 -27.343 1.00 95.81 96 THR A N 1
ATOM 771 C CA . THR A 1 96 ? 15.063 -3.843 -28.200 1.00 95.81 96 THR A CA 1
ATOM 772 C C . THR A 1 96 ? 14.356 -2.681 -28.903 1.00 95.81 96 THR A C 1
ATOM 774 O O . THR A 1 96 ? 13.259 -2.825 -29.441 1.00 95.81 96 THR A O 1
ATOM 777 N N . LEU A 1 97 ? 14.998 -1.511 -28.922 1.00 97.69 97 LEU A N 1
ATOM 778 C CA . LEU A 1 97 ? 14.553 -0.347 -29.688 1.00 97.69 97 LEU A CA 1
ATOM 779 C C . LEU A 1 97 ? 15.375 -0.251 -30.978 1.00 97.69 97 LEU A C 1
ATOM 781 O O . LEU A 1 97 ? 16.531 0.174 -30.965 1.00 97.69 97 LEU A O 1
ATOM 785 N N . SER A 1 98 ? 14.778 -0.656 -32.094 1.00 96.88 98 SER A N 1
ATOM 786 C CA . SER A 1 98 ? 15.378 -0.615 -33.434 1.00 96.88 98 SER A CA 1
ATOM 787 C C . SER A 1 98 ? 14.906 0.610 -34.222 1.00 96.88 98 SER A C 1
ATOM 789 O O . SER A 1 98 ? 13.842 1.162 -33.934 1.00 96.88 98 SER A O 1
ATOM 791 N N . TYR A 1 99 ? 15.693 1.074 -35.200 1.00 97.00 99 TYR A N 1
ATOM 792 C CA . TYR A 1 99 ? 15.280 2.179 -36.069 1.00 97.00 99 TYR A CA 1
ATOM 793 C C . TYR A 1 99 ? 15.774 2.072 -37.515 1.00 97.00 99 TYR A C 1
ATOM 795 O O . TYR A 1 99 ? 16.905 1.676 -37.814 1.00 97.00 99 TYR A O 1
ATOM 803 N N . TYR A 1 100 ? 14.907 2.527 -38.414 1.00 96.62 100 TYR A N 1
ATOM 804 C CA . TYR A 1 100 ? 14.988 2.361 -39.860 1.00 96.62 100 TYR A CA 1
ATOM 805 C C . TYR A 1 100 ? 14.953 3.718 -40.569 1.00 96.62 100 TYR A C 1
ATOM 807 O O . TYR A 1 100 ? 14.566 4.745 -39.998 1.00 96.62 100 TYR A O 1
ATOM 815 N N . GLN A 1 101 ? 15.403 3.745 -41.823 1.00 93.50 101 GLN A N 1
ATOM 816 C CA . GLN A 1 101 ? 15.437 4.968 -42.631 1.00 93.50 101 GLN A CA 1
ATOM 817 C C . GLN A 1 101 ? 14.037 5.389 -43.112 1.00 93.50 101 GLN A C 1
ATOM 819 O O . GLN A 1 101 ? 13.730 6.578 -43.031 1.00 93.50 101 GLN A O 1
ATOM 824 N N . ILE A 1 102 ? 13.227 4.439 -43.592 1.00 90.56 102 ILE A N 1
ATOM 825 C CA . ILE A 1 102 ? 11.832 4.572 -44.065 1.00 90.56 102 ILE A CA 1
ATOM 826 C C . ILE A 1 102 ? 11.109 3.252 -43.710 1.00 90.56 102 ILE A C 1
ATOM 828 O O . ILE A 1 102 ? 11.780 2.233 -43.549 1.00 90.56 102 ILE A O 1
ATOM 832 N N . VAL A 1 103 ? 9.777 3.259 -43.580 1.00 88.50 103 VAL A N 1
ATOM 833 C CA . VAL A 1 103 ? 8.954 2.049 -43.349 1.00 88.50 103 VAL A CA 1
ATOM 834 C C . VAL A 1 103 ? 9.094 1.033 -44.490 1.00 88.50 103 VAL A C 1
ATOM 836 O O . VAL A 1 103 ? 9.436 -0.119 -44.245 1.00 88.50 103 VAL A O 1
ATOM 839 N N . ASP A 1 104 ? 8.902 1.472 -45.737 1.00 83.00 104 ASP A N 1
ATOM 840 C CA . ASP A 1 104 ? 8.807 0.595 -46.921 1.00 83.00 104 ASP A CA 1
ATOM 841 C C . ASP A 1 104 ? 10.146 -0.029 -47.349 1.00 83.00 104 ASP A C 1
ATOM 843 O O . ASP A 1 104 ? 10.192 -0.967 -48.143 1.00 83.00 104 ASP A O 1
ATOM 847 N N . GLN A 1 105 ? 11.255 0.509 -46.838 1.00 76.69 105 GLN A N 1
ATOM 848 C CA . GLN A 1 105 ? 12.608 -0.000 -47.054 1.00 76.69 105 GLN A CA 1
ATOM 849 C C . GLN A 1 105 ? 13.317 -0.091 -45.695 1.00 76.69 105 GLN A C 1
ATOM 851 O O . GLN A 1 105 ? 14.062 0.829 -45.327 1.00 76.69 105 GLN A O 1
ATOM 856 N N . PRO A 1 106 ? 13.081 -1.177 -44.930 1.00 79.44 106 PRO A N 1
ATOM 857 C CA . PRO A 1 106 ? 13.583 -1.343 -43.570 1.00 79.44 106 PRO A CA 1
ATOM 858 C C . PRO A 1 106 ? 15.077 -1.707 -43.547 1.00 79.44 106 PRO A C 1
ATOM 860 O O . PRO A 1 106 ? 15.495 -2.738 -43.024 1.00 79.44 106 PRO A O 1
ATOM 863 N N . GLU A 1 107 ? 15.921 -0.817 -44.068 1.00 91.31 107 GLU A N 1
ATOM 864 C CA . GLU A 1 107 ? 17.359 -0.864 -43.825 1.00 91.31 107 GLU A CA 1
ATOM 865 C C . GLU A 1 107 ? 17.619 -0.471 -42.361 1.00 91.31 107 GLU A C 1
ATOM 867 O O . GLU A 1 107 ? 17.433 0.690 -41.968 1.00 91.31 107 GLU A O 1
ATOM 872 N N . LEU A 1 108 ? 18.014 -1.450 -41.543 1.00 94.75 108 LEU A N 1
ATOM 873 C CA . LEU A 1 108 ? 18.302 -1.269 -40.121 1.00 94.75 108 LEU A CA 1
ATOM 874 C C . LEU A 1 108 ? 19.481 -0.300 -39.946 1.00 94.75 108 LEU A C 1
ATOM 876 O O . LEU A 1 108 ? 20.633 -0.646 -40.193 1.00 94.75 108 LEU A O 1
ATOM 880 N N . LYS A 1 109 ? 19.203 0.926 -39.487 1.00 95.31 109 LYS A N 1
ATOM 881 C CA . LYS A 1 109 ? 20.239 1.947 -39.239 1.00 95.31 109 LYS A CA 1
ATOM 882 C C . LYS A 1 109 ? 20.862 1.836 -37.846 1.00 95.31 109 LYS A C 1
ATOM 884 O O . LYS A 1 109 ? 21.832 2.538 -37.560 1.00 95.31 109 LYS A O 1
ATOM 889 N N . GLY A 1 110 ? 20.298 0.991 -36.988 1.00 94.81 110 GLY A N 1
ATOM 890 C CA . GLY A 1 110 ? 20.841 0.598 -35.696 1.00 94.81 110 GLY A CA 1
ATOM 891 C C . GLY A 1 110 ? 19.744 0.214 -34.708 1.00 94.81 110 GLY A C 1
ATOM 892 O O . GLY A 1 110 ? 18.553 0.351 -34.987 1.00 94.81 110 GLY A O 1
ATOM 893 N N . PHE A 1 111 ? 20.164 -0.251 -33.539 1.00 96.00 111 PHE A N 1
ATOM 894 C CA . PHE A 1 111 ? 19.285 -0.661 -32.449 1.00 96.00 111 PHE A CA 1
ATOM 895 C C . PHE A 1 111 ? 19.941 -0.383 -31.090 1.00 96.00 111 PHE A C 1
ATOM 897 O O . PHE A 1 111 ? 21.126 -0.048 -31.023 1.00 96.00 111 PHE A O 1
ATOM 904 N N . VAL A 1 112 ? 19.155 -0.486 -30.020 1.00 96.44 112 VAL A N 1
ATOM 905 C CA . VAL A 1 112 ? 19.584 -0.376 -28.620 1.00 96.44 112 VAL A CA 1
ATOM 906 C C . VAL A 1 112 ? 18.885 -1.476 -27.821 1.00 96.44 112 VAL A C 1
ATOM 908 O O . VAL A 1 112 ? 17.659 -1.574 -27.872 1.00 96.44 112 VAL A O 1
ATOM 911 N N . HIS A 1 113 ? 19.642 -2.298 -27.095 1.00 95.00 113 HIS A N 1
ATOM 912 C CA . HIS A 1 113 ? 19.072 -3.260 -26.148 1.00 95.00 113 HIS A CA 1
ATOM 913 C C . HIS A 1 113 ? 18.617 -2.537 -24.878 1.00 95.00 113 HIS A C 1
ATOM 915 O O . HIS A 1 113 ? 19.340 -1.695 -24.350 1.00 95.00 113 HIS A O 1
ATOM 921 N N . LEU A 1 114 ? 17.425 -2.864 -24.376 1.00 95.81 114 LEU A N 1
ATOM 922 C CA . LEU A 1 114 ? 16.855 -2.188 -23.206 1.00 95.81 114 LEU A CA 1
ATOM 923 C C . LEU A 1 114 ? 17.346 -2.752 -21.866 1.00 95.81 114 LEU A C 1
ATOM 925 O O . LEU A 1 114 ? 17.206 -2.083 -20.844 1.00 95.81 114 LEU A O 1
ATOM 929 N N . ILE A 1 115 ? 17.975 -3.931 -21.862 1.00 93.56 115 ILE A N 1
ATOM 930 C CA . ILE A 1 115 ? 18.645 -4.461 -20.672 1.00 93.56 115 ILE A CA 1
ATOM 931 C C . ILE A 1 115 ? 19.819 -3.550 -20.275 1.00 93.56 115 ILE A C 1
ATOM 933 O O . ILE A 1 115 ? 20.632 -3.157 -21.111 1.00 93.56 115 ILE A O 1
ATOM 937 N N . GLY A 1 116 ? 19.874 -3.157 -19.003 1.00 92.56 116 GLY A N 1
ATOM 938 C CA . GLY A 1 116 ? 20.829 -2.172 -18.487 1.00 92.56 116 GLY A CA 1
ATOM 939 C C . GLY A 1 116 ? 20.634 -0.741 -19.011 1.00 92.56 116 GLY A C 1
ATOM 940 O O . GLY A 1 116 ? 21.487 0.110 -18.756 1.00 92.56 116 GLY A O 1
ATOM 941 N N . SER A 1 117 ? 19.547 -0.457 -19.740 1.00 96.62 117 SER A N 1
ATOM 942 C CA . SER A 1 117 ? 19.224 0.903 -20.184 1.00 96.62 117 SER A CA 1
ATOM 943 C C . SER A 1 117 ? 18.447 1.697 -19.131 1.00 96.62 117 SER A C 1
ATOM 945 O O . SER A 1 117 ? 17.810 1.136 -18.242 1.00 96.62 117 SER A O 1
ATOM 947 N N . ALA A 1 118 ? 18.445 3.020 -19.287 1.00 96.75 118 ALA A N 1
ATOM 948 C CA . ALA A 1 118 ? 17.547 3.948 -18.607 1.00 96.75 118 ALA A CA 1
ATOM 949 C C . ALA A 1 118 ? 16.932 4.928 -19.619 1.00 96.75 118 ALA A C 1
ATOM 951 O O . ALA A 1 118 ? 17.572 5.289 -20.609 1.00 96.75 118 ALA A O 1
ATOM 952 N N . VAL A 1 119 ? 15.704 5.382 -19.364 1.00 97.62 119 VAL A N 1
ATOM 953 C CA . VAL A 1 119 ? 15.040 6.447 -20.132 1.00 97.62 119 VAL A CA 1
ATOM 954 C C . VAL A 1 119 ? 14.917 7.706 -19.274 1.00 97.62 119 VAL A C 1
ATOM 956 O O . VAL A 1 119 ? 14.768 7.632 -18.055 1.00 97.62 119 VAL A O 1
ATOM 959 N N . SER A 1 120 ? 15.025 8.880 -19.888 1.00 97.38 120 SER A N 1
ATOM 960 C CA . SER A 1 120 ? 14.861 10.166 -19.205 1.00 97.38 120 SER A CA 1
ATOM 961 C C . SER A 1 120 ? 14.269 11.207 -20.146 1.00 97.38 120 SER A C 1
ATOM 963 O O . SER A 1 120 ? 14.669 11.297 -21.310 1.00 97.38 120 SER A O 1
ATOM 965 N N . LEU A 1 121 ? 13.357 12.033 -19.636 1.00 97.44 121 LEU A N 1
ATOM 966 C CA . LEU A 1 121 ? 12.924 13.244 -20.332 1.00 97.4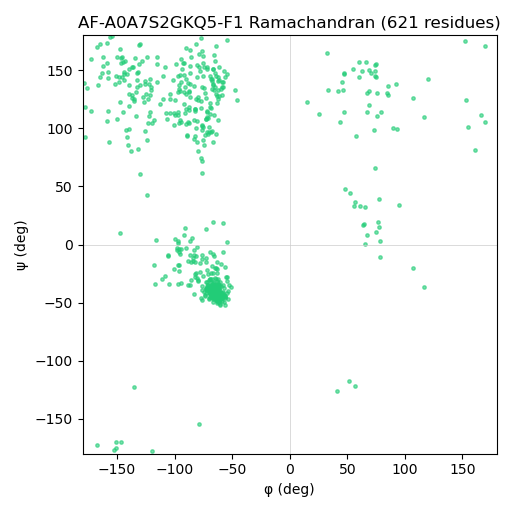4 121 LEU A CA 1
ATOM 967 C C . LEU A 1 121 ? 14.087 14.244 -20.401 1.00 97.44 121 LEU A C 1
ATOM 969 O O . LEU A 1 121 ? 14.979 14.244 -19.549 1.00 97.44 121 LEU A O 1
ATOM 973 N N . VAL A 1 122 ? 14.106 15.076 -21.440 1.00 96.00 122 VAL A N 1
ATOM 974 C CA . VAL A 1 122 ? 15.197 16.019 -21.697 1.00 96.00 122 VAL A CA 1
ATOM 975 C C . VAL A 1 122 ? 14.645 17.434 -21.765 1.00 96.00 122 VAL A C 1
ATOM 977 O O . VAL A 1 122 ? 13.744 17.722 -22.550 1.00 96.00 122 VAL A O 1
ATOM 980 N N . SER A 1 123 ? 15.200 18.330 -20.947 1.00 94.00 123 SER A N 1
ATOM 981 C CA . SER A 1 123 ? 14.731 19.712 -20.887 1.00 94.00 123 SER A CA 1
ATOM 982 C C . SER A 1 123 ? 15.001 20.462 -22.195 1.00 94.00 123 SER A C 1
ATOM 984 O O . SER A 1 123 ? 15.993 20.226 -22.899 1.00 94.00 123 SER A O 1
ATOM 986 N N . TYR A 1 124 ? 14.141 21.442 -22.485 1.00 93.12 124 TYR A N 1
ATOM 987 C CA . TYR A 1 124 ? 14.337 22.364 -23.604 1.00 93.12 124 TYR A CA 1
ATOM 988 C C . TYR A 1 124 ? 15.708 23.057 -23.543 1.00 93.12 124 TYR A C 1
ATOM 990 O O . TYR A 1 124 ? 16.318 23.339 -24.573 1.00 93.12 124 TYR A O 1
ATOM 998 N N . GLU A 1 125 ? 16.242 23.297 -22.346 1.00 91.31 125 GLU A N 1
ATOM 999 C CA . GLU A 1 125 ? 17.524 23.970 -22.163 1.00 91.31 125 GLU A CA 1
ATOM 1000 C C . GLU A 1 125 ? 18.717 23.150 -22.667 1.00 91.31 125 GLU A C 1
ATOM 1002 O O . GLU A 1 125 ? 19.604 23.729 -23.303 1.00 91.31 125 GLU A O 1
ATOM 1007 N N . GLU A 1 126 ? 18.718 21.831 -22.440 1.00 89.25 126 GLU A N 1
ATOM 1008 C CA . GLU A 1 126 ? 19.781 20.913 -22.871 1.00 89.25 126 GLU A CA 1
ATOM 1009 C C . GLU A 1 126 ? 19.819 20.804 -24.405 1.00 89.25 126 GLU A C 1
ATOM 1011 O O . GLU A 1 126 ? 20.885 20.879 -25.035 1.00 89.25 126 GLU A O 1
ATOM 1016 N N . GLN A 1 127 ? 18.647 20.645 -25.035 1.00 89.56 127 GLN A N 1
ATOM 1017 C CA . GLN A 1 127 ? 18.580 20.336 -26.466 1.00 89.56 127 GLN A CA 1
ATOM 1018 C C . GLN A 1 127 ? 18.267 21.515 -27.390 1.00 89.56 127 GLN A C 1
ATOM 1020 O O . GLN A 1 127 ? 18.694 21.468 -28.547 1.00 89.56 127 GLN A O 1
ATOM 1025 N N . LYS A 1 128 ? 17.671 22.594 -26.869 1.00 92.31 128 LYS A N 1
ATOM 1026 C CA . LYS A 1 128 ? 17.039 23.696 -27.627 1.00 92.31 128 LYS A CA 1
ATOM 1027 C C . LYS A 1 128 ? 15.942 23.189 -28.570 1.00 92.31 128 LYS A C 1
ATOM 1029 O O . LYS A 1 128 ? 15.805 23.656 -29.696 1.00 92.31 128 LYS A O 1
ATOM 1034 N N . GLN A 1 129 ? 15.215 22.178 -28.102 1.00 93.19 129 GLN A N 1
ATOM 1035 C CA . GLN A 1 129 ? 14.141 21.473 -28.793 1.00 93.19 129 GLN A CA 1
ATOM 1036 C C . GLN A 1 129 ? 13.109 21.011 -27.761 1.00 93.19 129 GLN A C 1
ATOM 1038 O O . GLN A 1 129 ? 13.477 20.670 -26.636 1.00 93.19 129 GLN A O 1
ATOM 1043 N N . PHE A 1 130 ? 11.829 21.034 -28.128 1.00 96.19 130 PHE A N 1
ATOM 1044 C CA . PHE A 1 130 ? 10.735 20.532 -27.290 1.00 96.19 130 PHE A CA 1
ATOM 1045 C C . PHE A 1 130 ? 10.519 19.029 -27.509 1.00 96.19 130 PHE A C 1
ATOM 1047 O O . PHE A 1 130 ? 11.064 18.452 -28.451 1.00 96.19 130 PHE A O 1
ATOM 1054 N N . TYR A 1 131 ? 9.735 18.406 -26.626 1.00 97.75 131 TYR A N 1
ATOM 1055 C CA . TYR A 1 131 ? 9.292 17.006 -26.728 1.00 97.75 131 TYR A CA 1
ATOM 1056 C C . TYR A 1 131 ? 10.444 15.990 -26.850 1.00 97.75 131 TYR A C 1
ATOM 1058 O O . TYR A 1 131 ? 10.349 14.977 -27.544 1.00 97.75 131 TYR A O 1
ATOM 1066 N N . CYS A 1 132 ? 11.569 16.297 -26.195 1.00 97.81 132 CYS A N 1
ATOM 1067 C CA . CYS A 1 132 ? 12.791 15.504 -26.238 1.00 97.81 132 CYS A CA 1
ATOM 1068 C C . CYS A 1 132 ? 12.881 14.513 -25.075 1.00 97.81 132 CYS A C 1
ATOM 1070 O O . CYS A 1 132 ? 12.635 14.845 -23.916 1.00 97.81 132 CYS A O 1
ATOM 1072 N N . PHE A 1 133 ? 13.356 13.312 -25.381 1.00 98.19 133 PHE A N 1
ATOM 1073 C CA . PHE A 1 133 ? 13.670 12.268 -24.414 1.00 98.19 133 PHE A CA 1
ATOM 1074 C C . PHE A 1 133 ? 14.920 11.505 -24.865 1.00 98.19 133 PHE A C 1
ATOM 1076 O O . PHE A 1 133 ? 15.311 11.544 -26.036 1.00 98.19 133 PHE A O 1
ATOM 1083 N N . LYS A 1 134 ? 15.604 10.840 -23.934 1.00 97.31 134 LYS A N 1
ATOM 1084 C CA . LYS A 1 134 ? 16.814 10.065 -24.222 1.00 97.31 134 LYS A CA 1
ATOM 1085 C C . LYS A 1 134 ? 16.771 8.690 -23.580 1.00 97.31 134 LYS A C 1
ATOM 1087 O O . LYS A 1 134 ? 16.328 8.546 -22.447 1.00 97.31 134 LYS A O 1
ATOM 1092 N N . VAL A 1 135 ? 17.283 7.704 -24.311 1.00 98.06 135 VAL A N 1
ATOM 1093 C CA . VAL A 1 135 ? 17.622 6.378 -23.789 1.00 98.06 135 VAL A CA 1
ATOM 1094 C C . VAL A 1 135 ? 19.140 6.310 -23.651 1.00 98.06 135 VAL A C 1
ATOM 1096 O O . VAL A 1 135 ? 19.869 6.652 -24.586 1.00 98.06 135 VAL A O 1
ATOM 1099 N N . VAL A 1 136 ? 19.615 5.903 -22.479 1.00 96.88 136 VAL A N 1
ATOM 1100 C CA . VAL A 1 136 ? 21.031 5.705 -22.155 1.00 96.88 136 VAL A CA 1
ATOM 1101 C C . VAL A 1 136 ? 21.255 4.213 -21.943 1.00 96.88 136 VAL A C 1
ATOM 1103 O O . VAL A 1 136 ? 20.630 3.626 -21.070 1.00 96.88 136 VAL A O 1
ATOM 1106 N N . SER A 1 137 ? 22.139 3.618 -22.741 1.00 95.56 137 SER A N 1
ATOM 1107 C CA . SER A 1 137 ? 22.489 2.193 -22.730 1.00 95.56 137 SER A CA 1
ATOM 1108 C C . SER A 1 137 ? 23.999 2.062 -22.532 1.00 95.56 137 SER A C 1
ATOM 1110 O O . SER A 1 137 ? 24.764 2.091 -23.501 1.00 95.56 137 SER A O 1
ATOM 1112 N N . GLY A 1 138 ? 24.459 1.986 -21.282 1.00 92.38 138 GLY A N 1
ATOM 1113 C CA . GLY A 1 138 ? 25.888 2.089 -20.961 1.00 92.38 138 GLY A CA 1
ATOM 1114 C C . GLY A 1 138 ? 26.484 3.401 -21.492 1.00 92.38 138 GLY A C 1
ATOM 1115 O O . GLY A 1 138 ? 25.990 4.482 -21.184 1.00 92.38 138 GLY A O 1
ATOM 1116 N N . VAL A 1 139 ? 27.512 3.321 -22.345 1.00 88.50 139 VAL A N 1
ATOM 1117 C CA . VAL A 1 139 ? 28.130 4.501 -22.995 1.00 88.50 139 VAL A CA 1
ATOM 1118 C C . VAL A 1 139 ? 27.302 5.091 -24.151 1.00 88.50 139 VAL A C 1
ATOM 1120 O O . VAL A 1 139 ? 27.646 6.139 -24.700 1.00 88.50 139 VAL A O 1
ATOM 1123 N N . ALA A 1 140 ? 26.232 4.417 -24.579 1.00 89.88 140 ALA A N 1
ATOM 1124 C CA . ALA A 1 140 ? 25.451 4.798 -25.747 1.00 89.88 140 ALA A CA 1
ATOM 1125 C C . ALA A 1 140 ? 24.212 5.626 -25.375 1.00 89.88 140 ALA A C 1
ATOM 1127 O O . ALA A 1 140 ? 23.187 5.077 -24.984 1.00 89.88 140 ALA A O 1
ATOM 1128 N N . THR A 1 141 ? 24.257 6.938 -25.620 1.00 94.31 141 THR A N 1
ATOM 1129 C CA . THR A 1 141 ? 23.060 7.796 -25.558 1.00 94.31 141 THR A CA 1
ATOM 1130 C C . THR A 1 141 ? 22.371 7.893 -26.922 1.00 94.31 141 THR A C 1
ATOM 1132 O O . THR A 1 141 ? 23.021 8.101 -27.956 1.00 94.31 141 THR A O 1
ATOM 1135 N N . LEU A 1 142 ? 21.045 7.772 -26.910 1.00 96.44 142 LEU A N 1
ATOM 1136 C CA . LEU A 1 142 ? 20.126 7.949 -28.030 1.00 96.44 142 LEU A CA 1
ATOM 1137 C C . LEU A 1 142 ? 19.108 9.034 -27.652 1.00 96.44 142 LEU A C 1
ATOM 1139 O O . LEU A 1 142 ? 18.212 8.777 -26.856 1.00 96.44 142 LEU A O 1
ATOM 1143 N N . VAL A 1 143 ? 19.253 10.240 -28.209 1.00 97.06 143 VAL A N 1
ATOM 1144 C CA . VAL A 1 143 ? 18.302 11.348 -28.002 1.00 97.06 143 VAL A CA 1
ATOM 1145 C C . VAL A 1 143 ? 17.293 11.376 -29.150 1.00 97.06 143 VAL A C 1
ATOM 1147 O O . VAL A 1 143 ? 17.677 11.300 -30.325 1.00 97.06 143 VAL A O 1
ATOM 1150 N N . MET A 1 144 ? 16.017 11.473 -28.796 1.00 97.94 144 MET A N 1
ATOM 1151 C CA . MET A 1 144 ? 14.860 11.445 -29.686 1.00 97.94 144 MET A CA 1
ATOM 1152 C C . MET A 1 144 ? 13.924 12.615 -29.367 1.00 97.94 144 MET A C 1
ATOM 1154 O O . MET A 1 144 ? 13.931 13.143 -28.256 1.00 97.94 144 MET A O 1
ATOM 1158 N N . GLN A 1 145 ? 13.139 13.014 -30.359 1.00 98.06 145 GLN A N 1
ATOM 1159 C CA . GLN A 1 145 ? 12.114 14.046 -30.282 1.00 98.06 145 GLN A CA 1
ATOM 1160 C C . GLN A 1 145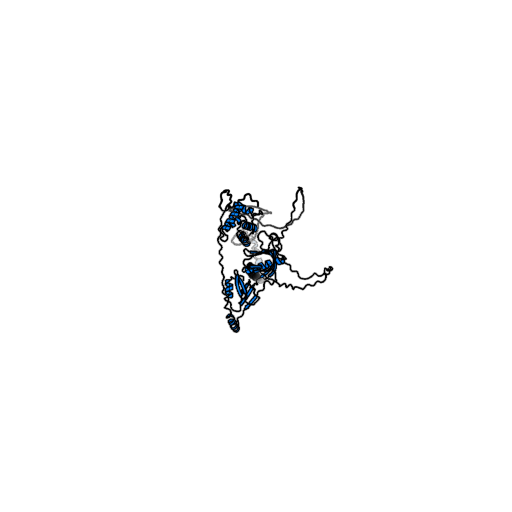 ? 10.842 13.509 -30.946 1.00 98.06 145 GLN A C 1
ATOM 1162 O O . GLN A 1 145 ? 10.913 12.964 -32.054 1.00 98.06 145 GLN A O 1
ATOM 1167 N N . ALA A 1 146 ? 9.714 13.654 -30.254 1.00 98.31 146 ALA A N 1
ATOM 1168 C CA . ALA A 1 146 ? 8.380 13.352 -30.766 1.00 98.31 146 ALA A CA 1
ATOM 1169 C C . ALA A 1 146 ? 7.736 14.580 -31.434 1.00 98.31 146 ALA A C 1
ATOM 1171 O O . ALA A 1 146 ? 8.261 15.693 -31.318 1.00 98.31 146 ALA A O 1
ATOM 1172 N N . GLU A 1 147 ? 6.620 14.388 -32.141 1.00 97.38 147 GLU A N 1
ATOM 1173 C CA . GLU A 1 147 ? 5.901 15.487 -32.799 1.00 97.38 147 GLU A CA 1
ATOM 1174 C C . GLU A 1 147 ? 4.985 16.228 -31.801 1.00 97.38 147 GLU A C 1
ATOM 1176 O O . GLU A 1 147 ? 4.815 17.443 -31.924 1.00 97.38 147 GLU A O 1
ATOM 1181 N N . THR A 1 148 ? 4.501 15.548 -30.748 1.00 98.12 148 THR A N 1
ATOM 1182 C CA . THR A 1 148 ? 3.713 16.147 -29.648 1.00 98.12 148 THR A CA 1
ATOM 1183 C C . THR A 1 148 ? 4.232 15.784 -28.245 1.00 98.12 148 THR A C 1
ATOM 1185 O O . THR A 1 148 ? 5.138 14.960 -28.081 1.00 98.12 148 THR A O 1
ATOM 1188 N N . VAL A 1 149 ? 3.663 16.405 -27.198 1.00 97.62 149 VAL A N 1
ATOM 1189 C CA . VAL A 1 149 ? 3.982 16.060 -25.799 1.00 97.62 149 VAL A CA 1
ATOM 1190 C C . VAL A 1 149 ? 3.387 14.709 -25.401 1.00 97.62 149 VAL A C 1
ATOM 1192 O O . VAL A 1 149 ? 4.033 13.948 -24.686 1.00 97.62 149 VAL A O 1
ATOM 1195 N N . GLU A 1 150 ? 2.202 14.382 -25.910 1.00 97.81 150 GLU A N 1
ATOM 1196 C CA . GLU A 1 150 ? 1.506 13.116 -25.685 1.00 97.81 150 GLU A CA 1
ATOM 1197 C C . GLU A 1 150 ? 2.335 11.952 -26.232 1.00 97.81 150 GLU A C 1
ATOM 1199 O O . GLU A 1 150 ? 2.631 11.020 -25.488 1.00 97.81 150 GLU A O 1
ATOM 1204 N N . GLU A 1 151 ? 2.817 12.051 -27.477 1.00 98.25 151 GLU A N 1
ATOM 1205 C CA . GLU A 1 151 ? 3.721 11.053 -28.061 1.00 98.25 151 GLU A CA 1
ATOM 1206 C C . GLU A 1 151 ? 5.025 10.911 -27.261 1.00 98.25 151 GLU A C 1
ATOM 1208 O O . GLU A 1 151 ? 5.495 9.793 -27.045 1.00 98.25 151 GLU A O 1
ATOM 1213 N N . MET A 1 152 ? 5.630 12.022 -26.814 1.00 98.12 152 MET A N 1
ATOM 1214 C CA . MET A 1 152 ? 6.844 11.982 -25.985 1.00 98.12 152 MET A CA 1
ATOM 1215 C C . MET A 1 152 ? 6.595 11.191 -24.698 1.00 98.12 152 MET A C 1
ATOM 1217 O O . MET A 1 152 ? 7.402 10.326 -24.347 1.00 98.12 152 MET A O 1
ATOM 1221 N N . ILE A 1 153 ? 5.497 11.489 -23.998 1.00 98.06 153 ILE A N 1
ATOM 1222 C CA . ILE A 1 153 ? 5.130 10.802 -22.760 1.00 98.06 153 ILE A CA 1
ATOM 1223 C C . ILE A 1 153 ? 4.859 9.326 -23.046 1.00 98.06 153 ILE A C 1
ATOM 1225 O O . ILE A 1 153 ? 5.488 8.481 -22.414 1.00 98.06 153 ILE A O 1
ATOM 1229 N N . GLU A 1 154 ? 4.032 9.005 -24.040 1.00 98.00 154 GLU A N 1
ATOM 1230 C CA . GLU A 1 154 ? 3.676 7.633 -24.409 1.00 98.00 154 GLU A CA 1
ATOM 1231 C C . GLU A 1 154 ? 4.914 6.779 -24.741 1.00 98.00 154 GLU A C 1
ATOM 1233 O O . GLU A 1 154 ? 5.110 5.707 -24.163 1.00 98.00 154 GLU A O 1
ATOM 1238 N N . TRP A 1 155 ? 5.811 7.279 -25.602 1.00 98.38 155 TRP A N 1
ATOM 1239 C CA . TRP A 1 155 ? 7.080 6.609 -25.903 1.00 98.38 155 TRP A CA 1
ATOM 1240 C C . TRP A 1 155 ? 7.964 6.461 -24.663 1.00 98.38 155 TRP A C 1
ATOM 1242 O O . TRP A 1 155 ? 8.568 5.405 -24.477 1.00 98.38 155 TRP A O 1
ATOM 1252 N N . SER A 1 156 ? 8.057 7.490 -23.813 1.00 97.75 156 SER A N 1
ATOM 1253 C CA . SER A 1 156 ? 8.893 7.436 -22.608 1.00 97.75 156 SER A CA 1
ATOM 1254 C C . SER A 1 156 ? 8.374 6.425 -21.579 1.00 97.75 156 SER A C 1
ATOM 1256 O O . SER A 1 156 ? 9.171 5.656 -21.043 1.00 97.75 156 SER A O 1
ATOM 1258 N N . THR A 1 157 ? 7.056 6.348 -21.378 1.00 96.81 157 THR A N 1
ATOM 1259 C CA . THR A 1 157 ? 6.390 5.411 -20.463 1.00 96.81 157 THR A CA 1
ATOM 1260 C C . THR A 1 157 ? 6.507 3.973 -20.961 1.00 96.81 157 THR A C 1
ATOM 1262 O O . THR A 1 157 ? 6.892 3.089 -20.196 1.00 96.81 157 THR A O 1
ATOM 1265 N N . LEU A 1 158 ? 6.268 3.722 -22.253 1.00 97.25 158 LEU A N 1
ATOM 1266 C CA . LEU A 1 158 ? 6.416 2.380 -22.832 1.00 97.25 158 LEU A CA 1
ATOM 1267 C C . LEU A 1 158 ? 7.874 1.909 -22.842 1.00 97.25 158 LEU A C 1
ATOM 1269 O O . LEU A 1 158 ? 8.136 0.734 -22.590 1.00 97.25 158 LEU A O 1
ATOM 1273 N N . LEU A 1 159 ? 8.837 2.811 -23.067 1.00 97.75 159 LEU A N 1
ATOM 1274 C CA . LEU A 1 159 ? 10.258 2.493 -22.918 1.00 97.75 159 LEU A CA 1
ATOM 1275 C C . LEU A 1 159 ? 10.633 2.223 -21.460 1.00 97.75 159 LEU A C 1
ATOM 1277 O O . LEU A 1 159 ? 11.368 1.274 -21.212 1.00 97.75 159 LEU A O 1
ATOM 1281 N N . TYR A 1 160 ? 10.121 2.998 -20.502 1.00 96.62 160 TYR A N 1
ATOM 1282 C CA . TYR A 1 160 ? 10.344 2.767 -19.072 1.00 96.62 160 TYR A CA 1
ATOM 1283 C C . TYR A 1 160 ? 9.824 1.388 -18.639 1.00 96.62 160 TYR A C 1
ATOM 1285 O O . TYR A 1 160 ? 10.552 0.615 -18.015 1.00 96.62 160 TYR A O 1
ATOM 1293 N N . HIS A 1 161 ? 8.608 1.037 -19.062 1.00 95.44 161 HIS A N 1
ATOM 1294 C CA . HIS A 1 161 ? 7.999 -0.261 -18.790 1.00 95.44 161 HIS A CA 1
ATOM 1295 C C . HIS A 1 161 ? 8.761 -1.420 -19.464 1.00 95.44 161 HIS A C 1
ATOM 1297 O O . HIS A 1 161 ? 9.099 -2.408 -18.810 1.00 95.44 161 HIS A O 1
ATOM 1303 N N . ALA A 1 162 ? 9.136 -1.277 -20.742 1.00 96.25 162 ALA A N 1
ATOM 1304 C CA . ALA A 1 162 ? 9.923 -2.282 -21.460 1.00 96.25 162 ALA A CA 1
ATOM 1305 C C . ALA A 1 162 ? 11.339 -2.469 -20.878 1.00 96.25 162 ALA A C 1
ATOM 1307 O O . ALA A 1 162 ? 11.834 -3.594 -20.828 1.00 96.25 162 ALA A O 1
ATOM 1308 N N . ILE A 1 163 ? 11.978 -1.391 -20.406 1.00 96.19 163 ILE A N 1
ATOM 1309 C CA . ILE A 1 163 ? 13.254 -1.432 -19.675 1.00 96.19 163 ILE A CA 1
ATOM 1310 C C . ILE A 1 163 ? 13.089 -2.183 -18.347 1.00 96.19 163 ILE A C 1
ATOM 1312 O O . ILE A 1 163 ? 13.923 -3.025 -18.022 1.00 96.19 163 ILE A O 1
ATOM 1316 N N . ALA A 1 164 ? 12.017 -1.933 -17.589 1.00 95.44 164 ALA A N 1
ATOM 1317 C CA . ALA A 1 164 ? 11.770 -2.629 -16.325 1.00 95.44 164 ALA A CA 1
ATOM 1318 C C . ALA A 1 164 ? 11.564 -4.139 -16.519 1.00 95.44 164 ALA A C 1
ATOM 1320 O O . ALA A 1 164 ? 12.173 -4.927 -15.796 1.00 95.44 164 ALA A O 1
ATOM 1321 N N . ILE A 1 165 ? 10.798 -4.549 -17.537 1.00 94.88 165 ILE A N 1
ATOM 1322 C CA . ILE A 1 165 ? 10.645 -5.965 -17.912 1.00 94.88 165 ILE A CA 1
ATOM 1323 C C . ILE A 1 165 ? 11.999 -6.561 -18.329 1.00 94.88 165 ILE A C 1
ATOM 1325 O O . ILE A 1 165 ? 12.399 -7.600 -17.805 1.00 94.88 165 ILE A O 1
ATOM 1329 N N . ALA A 1 166 ? 12.749 -5.883 -19.207 1.00 94.25 166 ALA A N 1
ATOM 1330 C CA . ALA A 1 166 ? 14.060 -6.347 -19.672 1.00 94.25 166 ALA A CA 1
ATOM 1331 C C . ALA A 1 166 ? 15.091 -6.493 -18.535 1.00 94.25 166 ALA A C 1
ATOM 1333 O O . ALA A 1 166 ? 15.929 -7.393 -18.586 1.00 94.25 166 ALA A O 1
ATOM 1334 N N . ASN A 1 167 ? 15.004 -5.656 -17.497 1.00 94.25 167 ASN A N 1
ATOM 1335 C CA . ASN A 1 167 ? 15.853 -5.690 -16.301 1.00 94.25 167 ASN A CA 1
ATOM 1336 C C . ASN A 1 167 ? 15.373 -6.677 -15.215 1.00 94.25 167 ASN A C 1
ATOM 1338 O O . ASN A 1 167 ? 15.951 -6.712 -14.128 1.00 94.25 167 ASN A O 1
ATOM 1342 N N . GLY A 1 168 ? 14.335 -7.475 -15.484 1.00 92.38 168 GLY A N 1
ATOM 1343 C CA . GLY A 1 168 ? 13.832 -8.480 -14.547 1.00 92.38 168 GLY A CA 1
ATOM 1344 C C . GLY A 1 168 ? 12.975 -7.908 -13.419 1.00 92.38 168 GLY A C 1
ATOM 1345 O O . GLY A 1 168 ? 13.092 -8.342 -12.276 1.00 92.38 168 GLY A O 1
ATOM 1346 N N . GLY A 1 169 ? 12.141 -6.917 -13.736 1.00 87.56 169 GLY A N 1
ATOM 1347 C CA . GLY A 1 169 ? 10.997 -6.508 -12.926 1.00 87.56 169 GLY A CA 1
ATOM 1348 C C . GLY A 1 169 ? 11.059 -5.089 -12.370 1.00 87.56 169 GLY A C 1
ATOM 1349 O O . GLY A 1 169 ? 10.032 -4.422 -12.367 1.00 87.56 169 GLY A O 1
ATOM 1350 N N . GLY A 1 170 ? 12.231 -4.578 -11.977 1.00 86.44 170 GLY A N 1
ATOM 1351 C CA . GLY A 1 170 ? 12.407 -3.182 -11.532 1.00 86.44 170 GLY A CA 1
ATOM 1352 C C . GLY A 1 170 ? 11.272 -2.663 -10.627 1.00 86.44 170 GLY A C 1
ATOM 1353 O O . GLY A 1 170 ? 10.901 -3.322 -9.661 1.00 86.44 170 GLY A O 1
ATOM 1354 N N . TYR A 1 171 ? 10.667 -1.529 -11.000 1.00 86.75 171 TYR A N 1
ATOM 1355 C CA . TYR A 1 171 ? 9.546 -0.918 -10.266 1.00 86.75 171 TYR A CA 1
ATOM 1356 C C . TYR A 1 171 ? 8.260 -1.771 -10.229 1.00 86.75 171 TYR A C 1
ATOM 1358 O O . TYR A 1 171 ? 7.415 -1.563 -9.363 1.00 86.75 171 TYR A O 1
ATOM 1366 N N . LEU A 1 172 ? 8.086 -2.738 -11.142 1.00 89.00 172 LEU A N 1
ATOM 1367 C CA . LEU A 1 172 ? 6.933 -3.650 -11.136 1.00 89.00 172 LEU A CA 1
ATOM 1368 C C . LEU A 1 172 ? 6.975 -4.578 -9.913 1.00 89.00 172 LEU A C 1
ATOM 1370 O O . LEU A 1 172 ? 5.928 -4.936 -9.378 1.00 89.00 172 LEU A O 1
ATOM 1374 N N . LEU A 1 173 ? 8.179 -4.936 -9.448 1.00 88.62 173 LEU A N 1
ATOM 1375 C CA . LEU A 1 173 ? 8.374 -5.702 -8.212 1.00 88.62 173 LEU A CA 1
ATOM 1376 C C . LEU A 1 173 ? 8.019 -4.879 -6.980 1.00 88.62 173 LEU A C 1
ATOM 1378 O O . LEU A 1 173 ? 7.409 -5.409 -6.054 1.00 88.62 173 LEU A O 1
ATOM 1382 N N . ASP A 1 174 ? 8.395 -3.600 -6.981 1.00 86.62 174 ASP A N 1
ATOM 1383 C CA . ASP A 1 174 ? 8.110 -2.685 -5.880 1.00 86.62 174 ASP A CA 1
ATOM 1384 C C . ASP A 1 174 ? 6.596 -2.457 -5.764 1.00 86.62 174 ASP A C 1
ATOM 1386 O O . ASP A 1 174 ? 6.042 -2.652 -4.686 1.00 86.62 174 ASP A O 1
ATOM 1390 N N . MET A 1 175 ? 5.898 -2.200 -6.880 1.00 88.38 175 MET A N 1
ATOM 1391 C CA . MET A 1 175 ? 4.429 -2.095 -6.898 1.00 88.38 175 MET A CA 1
ATOM 1392 C C . MET A 1 175 ? 3.727 -3.396 -6.474 1.00 88.38 175 MET A C 1
ATOM 1394 O O . MET A 1 175 ? 2.756 -3.348 -5.722 1.00 88.38 175 MET A O 1
ATOM 1398 N N . GLN A 1 176 ? 4.200 -4.568 -6.920 1.00 89.00 176 GLN A N 1
ATOM 1399 C CA . GLN A 1 176 ? 3.597 -5.852 -6.525 1.00 89.00 176 GLN A CA 1
ATOM 1400 C C . GLN A 1 176 ? 3.836 -6.158 -5.038 1.00 89.00 176 GLN A C 1
ATOM 1402 O O . GLN A 1 176 ? 2.958 -6.707 -4.370 1.00 89.00 176 GLN A O 1
ATOM 1407 N N . ARG A 1 177 ? 5.000 -5.776 -4.495 1.00 90.19 177 ARG A N 1
ATOM 1408 C CA . ARG A 1 177 ? 5.285 -5.877 -3.061 1.00 90.19 177 ARG A CA 1
ATOM 1409 C C . ARG A 1 177 ? 4.395 -4.937 -2.257 1.00 90.19 177 ARG A C 1
ATOM 1411 O O . ARG A 1 177 ? 3.764 -5.396 -1.312 1.00 90.19 177 ARG A O 1
ATOM 1418 N N . GLU A 1 178 ? 4.306 -3.669 -2.655 1.00 89.94 178 GLU A N 1
ATOM 1419 C CA . GLU A 1 178 ? 3.452 -2.680 -1.998 1.00 89.94 178 GLU A CA 1
ATOM 1420 C C . GLU A 1 178 ? 1.991 -3.146 -1.986 1.00 89.94 178 GLU A C 1
ATOM 1422 O O . GLU A 1 178 ? 1.344 -3.109 -0.945 1.00 89.94 178 GLU A O 1
ATOM 1427 N N . LYS A 1 179 ? 1.488 -3.686 -3.103 1.00 90.62 179 LYS A N 1
ATOM 1428 C CA . LYS A 1 179 ? 0.135 -4.249 -3.178 1.00 90.62 179 LYS A CA 1
ATOM 1429 C C . LYS A 1 179 ? -0.087 -5.390 -2.178 1.00 90.62 179 LYS A C 1
ATOM 1431 O O . LYS A 1 179 ? -1.094 -5.390 -1.475 1.00 90.62 179 LYS A O 1
ATOM 1436 N N . ILE A 1 180 ? 0.852 -6.332 -2.067 1.00 90.62 180 ILE A N 1
ATOM 1437 C CA . ILE A 1 180 ? 0.768 -7.427 -1.084 1.00 90.62 180 ILE A CA 1
ATOM 1438 C C . ILE A 1 180 ? 0.841 -6.892 0.352 1.00 90.62 180 ILE A C 1
ATOM 1440 O O . ILE A 1 180 ? 0.120 -7.375 1.222 1.00 90.62 180 ILE A O 1
ATOM 1444 N N . GLU A 1 181 ? 1.671 -5.881 0.614 1.00 93.00 181 GLU A N 1
ATOM 1445 C CA . GLU A 1 181 ? 1.756 -5.222 1.922 1.00 93.00 181 GLU A CA 1
ATOM 1446 C C . GLU A 1 181 ? 0.459 -4.466 2.266 1.00 93.00 181 GLU A C 1
ATOM 1448 O O . GLU A 1 181 ? -0.008 -4.550 3.402 1.00 93.00 181 GLU A O 1
ATOM 1453 N N . GLN A 1 182 ? -0.183 -3.811 1.292 1.00 93.94 182 GLN A N 1
ATOM 1454 C CA . GLN A 1 182 ? -1.494 -3.170 1.442 1.00 93.94 182 GLN A CA 1
ATOM 1455 C C . GLN A 1 182 ? -2.605 -4.201 1.717 1.00 93.94 182 GLN A C 1
ATOM 1457 O O . GLN A 1 182 ? -3.385 -4.019 2.652 1.00 93.94 182 GLN A O 1
ATOM 1462 N N . GLU A 1 183 ? -2.656 -5.312 0.974 1.00 94.75 183 GLU A N 1
ATOM 1463 C CA . GLU A 1 183 ? -3.617 -6.408 1.193 1.00 94.75 183 GLU A CA 1
ATOM 1464 C C . GLU A 1 183 ? -3.400 -7.098 2.560 1.00 94.75 183 GLU A C 1
ATOM 1466 O O . GLU A 1 183 ? -4.359 -7.396 3.286 1.00 94.75 183 GLU A O 1
ATOM 1471 N N . ALA A 1 184 ? -2.144 -7.288 2.977 1.00 95.25 184 ALA A N 1
ATOM 1472 C CA . ALA A 1 184 ? -1.788 -7.798 4.302 1.00 95.25 184 ALA A CA 1
ATOM 1473 C C . ALA A 1 184 ? -2.168 -6.816 5.429 1.00 95.25 184 ALA A C 1
ATOM 1475 O O . ALA A 1 184 ? -2.709 -7.224 6.459 1.00 95.25 184 ALA A O 1
ATOM 1476 N N . ALA A 1 185 ? -1.945 -5.514 5.234 1.00 96.31 185 ALA A N 1
ATOM 1477 C CA . ALA A 1 185 ? -2.348 -4.481 6.185 1.00 96.31 185 ALA A CA 1
ATOM 1478 C C . ALA A 1 185 ? -3.877 -4.369 6.291 1.00 96.31 185 ALA A C 1
ATOM 1480 O O . ALA A 1 185 ? -4.410 -4.216 7.394 1.00 96.31 185 ALA A O 1
ATOM 1481 N N . GLU A 1 186 ? -4.606 -4.492 5.177 1.00 96.75 186 GLU A N 1
ATOM 1482 C CA . GLU A 1 186 ? -6.067 -4.461 5.187 1.00 96.75 186 GLU A CA 1
ATOM 1483 C C . GLU A 1 186 ? -6.653 -5.694 5.887 1.00 96.75 186 GLU A C 1
ATOM 1485 O O . GLU A 1 186 ? -7.543 -5.565 6.730 1.00 96.75 186 GLU A O 1
ATOM 1490 N N . THR A 1 187 ? -6.131 -6.889 5.604 1.00 96.81 187 THR A N 1
ATOM 1491 C CA . THR A 1 187 ? -6.565 -8.121 6.283 1.00 96.81 187 THR A CA 1
ATOM 1492 C C . THR A 1 187 ? -6.250 -8.089 7.781 1.00 96.81 187 THR A C 1
ATOM 1494 O O . THR A 1 187 ? -7.134 -8.403 8.582 1.00 96.81 187 THR A O 1
ATOM 1497 N N . ALA A 1 188 ? -5.074 -7.599 8.186 1.00 97.06 188 ALA A N 1
ATOM 1498 C CA . ALA A 1 188 ? -4.738 -7.374 9.594 1.00 97.06 188 ALA A CA 1
ATOM 1499 C C . ALA A 1 188 ? -5.668 -6.344 10.269 1.00 97.06 188 ALA A C 1
ATOM 1501 O O . ALA A 1 188 ? -6.122 -6.560 11.395 1.00 97.06 188 ALA A O 1
ATOM 1502 N N . LYS A 1 189 ? -6.018 -5.250 9.577 1.00 97.69 189 LYS A N 1
ATOM 1503 C CA . LYS A 1 189 ? -6.977 -4.240 10.059 1.00 97.69 189 LYS A CA 1
ATOM 1504 C C . LYS A 1 189 ? -8.386 -4.821 10.223 1.00 97.69 189 LYS A C 1
ATOM 1506 O O . LYS A 1 189 ? -9.031 -4.559 11.238 1.00 97.69 189 LYS A O 1
ATOM 1511 N N . ARG A 1 190 ? -8.854 -5.631 9.265 1.00 97.38 190 ARG A N 1
ATOM 1512 C CA . ARG A 1 190 ? -10.138 -6.351 9.346 1.00 97.38 190 ARG A CA 1
ATOM 1513 C C . ARG A 1 190 ? -10.148 -7.336 10.520 1.00 97.38 190 ARG A C 1
ATOM 1515 O O . ARG A 1 190 ? -11.143 -7.407 11.238 1.00 97.38 190 ARG A O 1
ATOM 1522 N N . GLU A 1 191 ? -9.048 -8.051 10.771 1.00 97.75 191 GLU A N 1
ATOM 1523 C CA . GLU A 1 191 ? -8.958 -8.953 11.925 1.00 97.75 191 GLU A CA 1
ATOM 1524 C C . GLU A 1 191 ? -8.922 -8.195 13.262 1.00 97.75 191 GLU A C 1
ATOM 1526 O O . GLU A 1 191 ? -9.614 -8.583 14.204 1.00 97.75 191 GLU A O 1
ATOM 1531 N N . MET A 1 192 ? -8.174 -7.090 13.346 1.00 97.44 192 MET A N 1
ATOM 1532 C CA . MET A 1 192 ? -8.153 -6.221 14.528 1.00 97.44 192 MET A CA 1
ATOM 1533 C C . MET A 1 192 ? -9.551 -5.671 14.844 1.00 97.44 192 MET A C 1
ATOM 1535 O O . MET A 1 192 ? -9.962 -5.703 16.004 1.00 97.44 192 MET A O 1
ATOM 1539 N N . LEU A 1 193 ? -10.296 -5.223 13.827 1.00 98.12 193 LEU A N 1
ATOM 1540 C CA . LEU A 1 193 ? -11.674 -4.756 13.992 1.00 98.12 193 LEU A CA 1
ATOM 1541 C C . LEU A 1 193 ? -12.582 -5.873 14.526 1.00 98.12 193 LEU A C 1
ATOM 1543 O O . LEU A 1 193 ? -13.263 -5.661 15.526 1.00 98.12 193 LEU A O 1
ATOM 1547 N N . ARG A 1 194 ? -12.521 -7.079 13.942 1.00 98.19 194 ARG A N 1
ATOM 1548 C CA . ARG A 1 194 ? -13.288 -8.244 14.420 1.00 98.19 194 ARG A CA 1
ATOM 1549 C C . ARG A 1 194 ? -13.000 -8.558 15.893 1.00 98.19 194 ARG A C 1
ATOM 1551 O O . ARG A 1 194 ? -13.931 -8.761 16.665 1.00 98.19 194 ARG A O 1
ATOM 1558 N N . ARG A 1 195 ? -11.725 -8.557 16.305 1.00 98.12 195 ARG A N 1
ATOM 1559 C CA . ARG A 1 195 ? -11.340 -8.782 17.713 1.00 98.12 195 ARG A CA 1
ATOM 1560 C C . ARG A 1 195 ? -11.879 -7.678 18.635 1.00 98.12 195 ARG A C 1
ATOM 1562 O O . ARG A 1 195 ? -12.383 -7.981 19.711 1.00 98.12 195 ARG A O 1
ATOM 1569 N N . ALA A 1 196 ? -11.829 -6.414 18.207 1.00 97.88 196 ALA A N 1
ATOM 1570 C CA . ALA A 1 196 ? -12.377 -5.292 18.972 1.00 97.88 196 ALA A CA 1
ATOM 1571 C C . ALA A 1 196 ? -13.913 -5.359 19.109 1.00 97.88 196 ALA A C 1
ATOM 1573 O O . ALA A 1 196 ? -14.450 -5.036 20.170 1.00 97.88 196 ALA A O 1
ATOM 1574 N N . GLU A 1 197 ? -14.623 -5.815 18.074 1.00 98.06 197 GLU A N 1
ATOM 1575 C CA . GLU A 1 197 ? -16.069 -6.067 18.115 1.00 98.06 197 GLU A CA 1
ATOM 1576 C C . GLU A 1 197 ? -16.424 -7.236 19.047 1.00 98.06 197 GLU A C 1
ATOM 1578 O O . GLU A 1 197 ? -17.349 -7.113 19.853 1.00 98.06 197 GLU A O 1
ATOM 1583 N N . GLU A 1 198 ? -15.660 -8.333 19.002 1.00 98.00 198 GLU A N 1
ATOM 1584 C CA . GLU A 1 198 ? -15.797 -9.483 19.908 1.00 98.00 198 GLU A CA 1
ATOM 1585 C C . GLU A 1 198 ? -15.572 -9.073 21.378 1.00 98.00 198 GLU A C 1
ATOM 1587 O O . GLU A 1 198 ? -16.403 -9.376 22.240 1.00 98.00 198 GLU A O 1
ATOM 1592 N N . GLU A 1 199 ? -14.521 -8.298 21.672 1.00 97.94 199 GLU A N 1
ATOM 1593 C CA . GLU A 1 199 ? -14.288 -7.728 23.006 1.00 97.94 199 GLU A CA 1
ATOM 1594 C C . GLU A 1 199 ? -15.407 -6.772 23.445 1.00 97.94 199 GLU A C 1
ATOM 1596 O O . GLU A 1 199 ? -15.847 -6.812 24.597 1.00 97.94 199 GLU A O 1
ATOM 1601 N N . ALA A 1 200 ? -15.891 -5.903 22.553 1.00 97.75 200 ALA A N 1
ATOM 1602 C CA . ALA A 1 200 ? -16.975 -4.975 22.861 1.00 97.75 200 ALA A CA 1
ATOM 1603 C C . ALA A 1 200 ? -18.297 -5.711 23.141 1.00 97.75 200 ALA A C 1
ATOM 1605 O O . ALA A 1 200 ? -19.044 -5.316 24.042 1.00 97.75 200 ALA A O 1
ATOM 1606 N N . ALA A 1 201 ? -18.576 -6.798 22.417 1.00 97.94 201 ALA A N 1
ATOM 1607 C CA . ALA A 1 201 ? -19.712 -7.676 22.674 1.00 97.94 201 ALA A CA 1
ATOM 1608 C C . ALA A 1 201 ? -19.575 -8.396 24.027 1.00 97.94 201 ALA A C 1
ATOM 1610 O O . ALA A 1 201 ? -20.540 -8.440 24.796 1.00 97.94 201 ALA A O 1
ATOM 1611 N N . GLU A 1 202 ? -18.381 -8.888 24.376 1.00 97.94 202 GLU A N 1
ATOM 1612 C CA . GLU A 1 202 ? -18.147 -9.520 25.677 1.00 97.94 202 GLU A CA 1
ATOM 1613 C C . GLU A 1 202 ? -18.295 -8.523 26.840 1.00 97.94 202 GLU A C 1
ATOM 1615 O O . GLU A 1 202 ? -18.938 -8.838 27.846 1.00 97.94 202 GLU A O 1
ATOM 1620 N N . ARG A 1 203 ? -17.775 -7.295 26.693 1.00 97.81 203 ARG A N 1
ATOM 1621 C CA . ARG A 1 203 ? -17.957 -6.208 27.673 1.00 97.81 203 ARG A CA 1
ATOM 1622 C C . ARG A 1 203 ? -19.434 -5.853 27.848 1.00 97.81 203 ARG A C 1
ATOM 1624 O O . ARG A 1 203 ? -19.883 -5.724 28.983 1.00 97.81 203 ARG A O 1
ATOM 1631 N N . LYS A 1 204 ? -20.209 -5.767 26.758 1.00 97.50 204 LYS A N 1
ATOM 1632 C CA . LYS A 1 204 ? -21.670 -5.563 26.818 1.00 97.50 204 LYS A CA 1
ATOM 1633 C C . LYS A 1 204 ? -22.382 -6.710 27.543 1.00 97.50 204 LYS A C 1
ATOM 1635 O O . LYS A 1 204 ? -23.248 -6.436 28.368 1.00 97.50 204 LYS A O 1
ATOM 1640 N N . ARG A 1 205 ? -21.996 -7.970 27.300 1.00 97.94 205 ARG A N 1
ATOM 1641 C CA . ARG A 1 205 ? -22.551 -9.134 28.016 1.00 97.94 205 ARG A CA 1
ATOM 1642 C C . ARG A 1 205 ? -22.263 -9.061 29.518 1.00 97.94 205 ARG A C 1
ATOM 1644 O O . ARG A 1 205 ? -23.196 -9.165 30.304 1.00 97.94 205 ARG A O 1
ATOM 1651 N N . LYS A 1 206 ? -21.006 -8.816 29.909 1.00 97.75 206 LYS A N 1
ATOM 1652 C CA . LYS A 1 206 ? -20.598 -8.670 31.321 1.00 97.75 206 LYS A CA 1
ATOM 1653 C C . LYS A 1 206 ? -21.307 -7.496 32.009 1.00 97.75 206 LYS A C 1
ATOM 1655 O O . LYS A 1 206 ? -21.715 -7.620 33.158 1.00 97.75 206 LYS A O 1
ATOM 1660 N N . ALA A 1 207 ? -21.503 -6.377 31.308 1.00 97.06 207 ALA A N 1
ATOM 1661 C CA . ALA A 1 207 ? -22.254 -5.234 31.828 1.00 97.06 207 ALA A CA 1
ATOM 1662 C C . ALA A 1 207 ? -23.751 -5.545 32.018 1.00 97.06 207 ALA A C 1
ATOM 1664 O O . ALA A 1 207 ? -24.327 -5.148 33.027 1.00 97.06 207 ALA A O 1
ATOM 1665 N N . ALA A 1 208 ? -24.373 -6.281 31.090 1.00 97.12 208 ALA A N 1
ATOM 1666 C CA . ALA A 1 208 ? -25.765 -6.717 31.216 1.00 97.12 208 ALA A CA 1
ATOM 1667 C C . ALA A 1 208 ? -25.961 -7.730 32.361 1.00 97.12 208 ALA A C 1
ATOM 1669 O O . ALA A 1 208 ? -26.929 -7.628 33.108 1.00 97.12 208 ALA A O 1
ATOM 1670 N N . GLU A 1 209 ? -25.021 -8.661 32.536 1.00 97.31 209 GLU A N 1
ATOM 1671 C CA . GLU A 1 209 ? -24.996 -9.623 33.646 1.00 97.31 209 GLU A CA 1
ATOM 1672 C C . GLU A 1 209 ? -24.839 -8.917 35.005 1.00 97.31 209 GLU A C 1
ATOM 1674 O O . GLU A 1 209 ? -25.617 -9.160 35.926 1.00 97.31 209 GLU A O 1
ATOM 1679 N N . ALA A 1 210 ? -23.910 -7.960 35.110 1.00 96.31 210 ALA A N 1
ATOM 1680 C CA . ALA A 1 210 ? -23.746 -7.139 36.310 1.00 96.31 210 ALA A CA 1
ATOM 1681 C C . ALA A 1 210 ? -24.986 -6.274 36.611 1.00 96.31 210 ALA A C 1
ATOM 1683 O O . ALA A 1 210 ? -25.364 -6.125 37.772 1.00 96.31 210 ALA A O 1
ATOM 1684 N N . ALA A 1 211 ? -25.648 -5.731 35.582 1.00 96.69 211 ALA A N 1
ATOM 1685 C CA . ALA A 1 211 ? -26.895 -4.985 35.745 1.00 96.69 211 ALA A CA 1
ATOM 1686 C C . ALA A 1 211 ? -28.046 -5.881 36.236 1.00 96.69 211 ALA A C 1
ATOM 1688 O O . ALA A 1 211 ? -28.792 -5.471 37.123 1.00 96.69 211 ALA A O 1
ATOM 1689 N N . ALA A 1 212 ? -28.163 -7.111 35.723 1.00 96.56 212 ALA A N 1
ATOM 1690 C CA . ALA A 1 212 ? -29.150 -8.081 36.196 1.00 96.56 212 ALA A CA 1
ATOM 1691 C C . ALA A 1 212 ? -28.927 -8.452 37.675 1.00 96.56 212 ALA A C 1
ATOM 1693 O O . ALA A 1 212 ? -29.876 -8.431 38.454 1.00 96.56 212 ALA A O 1
ATOM 1694 N N . LEU A 1 213 ? -27.675 -8.687 38.083 1.00 97.19 213 LEU A N 1
ATOM 1695 C CA . LEU A 1 213 ? -27.321 -8.976 39.479 1.00 97.19 213 LEU A CA 1
ATOM 1696 C C . LEU A 1 213 ? -27.604 -7.787 40.418 1.00 97.19 213 LEU A C 1
ATOM 1698 O O . LEU A 1 213 ? -28.014 -7.980 41.562 1.00 97.19 213 LEU A O 1
ATOM 1702 N N . MET A 1 214 ? -27.430 -6.548 39.944 1.00 95.88 214 MET A N 1
ATOM 1703 C CA . MET A 1 214 ? -27.818 -5.351 40.702 1.00 95.88 214 MET A CA 1
ATOM 1704 C C . MET A 1 214 ? -29.339 -5.240 40.882 1.00 95.88 214 MET A C 1
ATOM 1706 O O . MET A 1 214 ? -29.782 -4.888 41.974 1.00 95.88 214 MET A O 1
ATOM 1710 N N . ILE A 1 215 ? -30.129 -5.578 39.856 1.00 96.12 215 ILE A N 1
ATOM 1711 C CA . ILE A 1 215 ? -31.599 -5.621 39.944 1.00 96.12 215 ILE A CA 1
ATOM 1712 C C . ILE A 1 215 ? -32.042 -6.706 40.935 1.00 96.12 215 ILE A C 1
ATOM 1714 O O . ILE A 1 215 ? -32.830 -6.416 41.832 1.00 96.12 215 ILE A O 1
ATOM 1718 N N . GLU A 1 216 ? -31.485 -7.918 40.843 1.00 95.62 216 GLU A N 1
ATOM 1719 C CA . GLU A 1 216 ? -31.773 -9.021 41.775 1.00 95.62 216 GLU A CA 1
ATOM 1720 C C . GLU A 1 216 ? -31.455 -8.634 43.230 1.00 95.62 216 GLU A C 1
ATOM 1722 O O . GLU A 1 216 ? -32.255 -8.880 44.135 1.00 95.62 216 GLU A O 1
ATOM 1727 N N . LYS A 1 217 ? -30.326 -7.950 43.465 1.00 95.88 217 LYS A N 1
ATOM 1728 C CA . LYS A 1 217 ? -29.964 -7.431 44.792 1.00 95.88 217 LYS A CA 1
ATOM 1729 C C . LYS A 1 217 ? -30.952 -6.375 45.296 1.00 95.88 217 LYS A C 1
ATOM 1731 O O . LYS A 1 217 ? -31.322 -6.411 46.468 1.00 95.88 217 LYS A O 1
ATOM 1736 N N . GLU A 1 218 ? -31.400 -5.456 44.441 1.00 96.06 218 GLU A N 1
ATOM 1737 C CA . GLU A 1 218 ? -32.392 -4.437 44.811 1.00 96.06 218 GLU A CA 1
ATOM 1738 C C . GLU A 1 218 ? -33.768 -5.063 45.114 1.00 96.06 218 GLU A C 1
ATOM 1740 O O . GLU A 1 218 ? -34.457 -4.645 46.047 1.00 96.06 218 GLU A O 1
ATOM 1745 N N . GLU A 1 219 ? -34.172 -6.094 44.368 1.00 95.88 219 GLU A N 1
ATOM 1746 C CA . GLU A 1 219 ? -35.387 -6.869 44.641 1.00 95.88 219 GLU A CA 1
ATOM 1747 C C . GLU A 1 219 ? -35.285 -7.648 45.960 1.00 95.88 219 GLU A C 1
ATOM 1749 O O . GLU A 1 219 ? -36.225 -7.614 46.759 1.00 95.88 219 GLU A O 1
ATOM 1754 N N . ALA A 1 220 ? -34.133 -8.265 46.243 1.00 95.00 220 ALA A N 1
ATOM 1755 C CA . ALA A 1 220 ? -33.866 -8.939 47.510 1.00 95.00 220 ALA A CA 1
ATOM 1756 C C . ALA A 1 220 ? -33.876 -7.968 48.706 1.00 95.00 220 ALA A C 1
ATOM 1758 O O . ALA A 1 220 ? -34.468 -8.280 49.739 1.00 95.00 220 ALA A O 1
ATOM 1759 N N . GLU A 1 221 ? -33.298 -6.769 48.574 1.00 94.75 221 GLU A N 1
ATOM 1760 C CA . GLU A 1 221 ? -33.350 -5.723 49.610 1.00 94.75 221 GLU A CA 1
ATOM 1761 C C . GLU A 1 221 ? -34.783 -5.212 49.838 1.00 94.75 221 GLU A C 1
ATOM 1763 O O . GLU A 1 221 ? -35.219 -5.068 50.984 1.00 94.75 221 GLU A O 1
ATOM 1768 N N . LYS A 1 222 ? -35.564 -5.007 48.766 1.00 95.62 222 LYS A N 1
ATOM 1769 C CA . LYS A 1 222 ? -36.995 -4.663 48.864 1.00 95.62 222 LYS A CA 1
ATOM 1770 C C . LYS A 1 222 ? -37.806 -5.767 49.540 1.00 95.62 222 LYS A C 1
ATOM 1772 O O . LYS A 1 222 ? -38.709 -5.452 50.315 1.00 95.62 222 LYS A O 1
ATOM 1777 N N . GLN A 1 223 ? -37.511 -7.036 49.259 1.00 92.31 223 GLN A N 1
ATOM 1778 C CA . GLN A 1 223 ? -38.196 -8.162 49.887 1.00 92.31 223 GLN A CA 1
ATOM 1779 C C . GLN A 1 223 ? -37.821 -8.287 51.368 1.00 92.31 223 GLN A C 1
ATOM 1781 O O . GLN A 1 223 ? -38.715 -8.313 52.207 1.00 92.31 223 GLN A O 1
ATOM 1786 N N . ALA A 1 224 ? -36.531 -8.216 51.707 1.00 93.38 224 ALA A N 1
ATOM 1787 C CA . ALA A 1 224 ? -36.063 -8.219 53.092 1.00 93.38 224 ALA A CA 1
ATOM 1788 C C . ALA A 1 224 ? -36.677 -7.074 53.918 1.00 93.38 224 ALA A C 1
ATOM 1790 O O . ALA A 1 224 ? -37.038 -7.275 55.078 1.00 93.38 224 ALA A O 1
ATOM 1791 N N . LYS A 1 225 ? -36.866 -5.889 53.318 1.00 93.56 225 LYS A N 1
ATOM 1792 C CA . LYS A 1 225 ? -37.564 -4.773 53.968 1.00 93.56 225 LYS A CA 1
ATOM 1793 C C . LYS A 1 225 ? -39.045 -5.081 54.230 1.00 93.56 225 LYS A C 1
ATOM 1795 O O . LYS A 1 225 ? -39.512 -4.828 55.337 1.00 93.56 225 LYS A O 1
ATOM 1800 N N . LYS A 1 226 ? -39.771 -5.661 53.265 1.00 94.06 226 LYS A N 1
ATOM 1801 C CA . LYS A 1 226 ? -41.166 -6.106 53.471 1.00 94.06 226 LYS A CA 1
ATOM 1802 C C . LYS A 1 226 ? -41.267 -7.174 54.559 1.00 94.06 226 LYS A C 1
ATOM 1804 O O . LYS A 1 226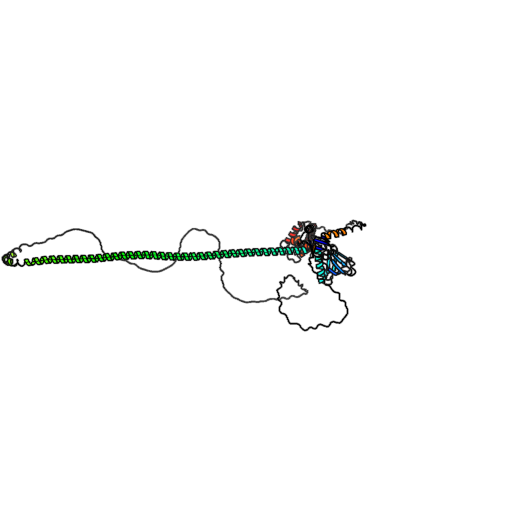 ? -42.170 -7.112 55.386 1.00 94.06 226 L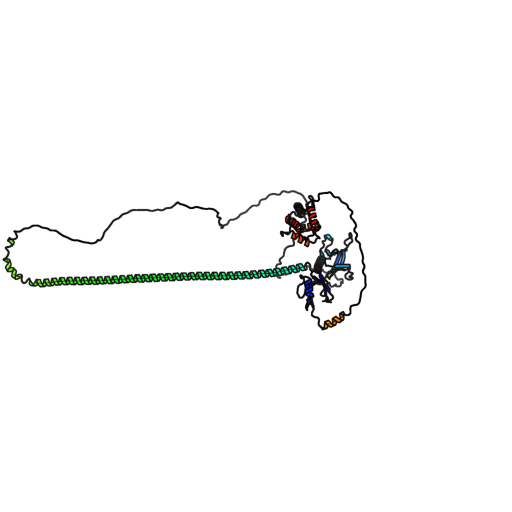YS A O 1
ATOM 1809 N N . ASP A 1 227 ? -40.336 -8.124 54.580 1.00 91.69 227 ASP A N 1
ATOM 1810 C CA . ASP A 1 227 ? -40.298 -9.187 55.586 1.00 91.69 227 ASP A CA 1
ATOM 1811 C C . ASP A 1 227 ? -39.990 -8.615 56.983 1.00 91.69 227 ASP A C 1
ATOM 1813 O O . ASP A 1 227 ? -40.581 -9.043 57.976 1.00 91.69 227 ASP A O 1
ATOM 1817 N N . GLN A 1 228 ? -39.133 -7.589 57.071 1.00 89.94 228 GLN A N 1
ATOM 1818 C CA . GLN A 1 228 ? -38.866 -6.844 58.305 1.00 89.94 228 GLN A CA 1
ATOM 1819 C C . GLN A 1 228 ? -40.087 -6.036 58.779 1.00 89.94 228 GLN A C 1
ATOM 1821 O O . GLN A 1 228 ? -40.388 -6.040 59.974 1.00 89.94 228 GLN A O 1
ATOM 1826 N N . GLU A 1 229 ? -40.803 -5.367 57.870 1.00 92.38 229 GLU A N 1
ATOM 1827 C CA . GLU A 1 229 ? -42.051 -4.649 58.169 1.00 92.38 229 GLU A CA 1
ATOM 1828 C C . GLU A 1 229 ? -43.135 -5.625 58.663 1.00 92.38 229 GLU A C 1
ATOM 1830 O O . GLU A 1 229 ? -43.691 -5.426 59.745 1.00 92.38 229 GLU A O 1
ATOM 1835 N N . ALA A 1 230 ? -43.344 -6.748 57.969 1.00 91.56 230 ALA A N 1
ATOM 1836 C CA . ALA A 1 230 ? -44.274 -7.802 58.381 1.00 91.56 230 ALA A CA 1
ATOM 1837 C C . ALA A 1 230 ? -43.899 -8.432 59.738 1.00 91.56 230 ALA A C 1
ATOM 1839 O O . ALA A 1 230 ? -44.773 -8.709 60.563 1.00 91.56 230 ALA A O 1
ATOM 1840 N N . ALA A 1 231 ? -42.604 -8.622 60.017 1.00 91.44 231 ALA A N 1
ATOM 1841 C CA . ALA A 1 231 ? -42.131 -9.085 61.320 1.00 91.44 231 ALA A CA 1
ATOM 1842 C C . ALA A 1 231 ? -42.378 -8.050 62.435 1.00 91.44 231 ALA A C 1
ATOM 1844 O O . ALA A 1 231 ? -42.750 -8.426 63.550 1.00 91.44 231 ALA A O 1
ATOM 1845 N N . ALA A 1 232 ? -42.221 -6.753 62.148 1.00 91.12 232 ALA A N 1
ATOM 1846 C CA . ALA A 1 232 ? -42.510 -5.672 63.091 1.00 91.12 232 ALA A CA 1
ATOM 1847 C C . ALA A 1 232 ? -44.018 -5.535 63.380 1.00 91.12 232 ALA A C 1
ATOM 1849 O O . ALA A 1 232 ? -44.409 -5.343 64.538 1.00 91.12 232 ALA A O 1
ATOM 1850 N N . GLU A 1 233 ? -44.874 -5.703 62.369 1.00 92.38 233 GLU A N 1
ATOM 1851 C CA . GLU A 1 233 ? -46.328 -5.793 62.541 1.00 92.38 233 GLU A CA 1
ATOM 1852 C C . GLU A 1 233 ? -46.715 -7.021 63.374 1.00 92.38 233 GLU A C 1
ATOM 1854 O O . GLU A 1 233 ? -47.427 -6.888 64.372 1.00 92.38 233 GLU A O 1
ATOM 1859 N N . ALA A 1 234 ? -46.187 -8.205 63.048 1.00 90.62 234 ALA A N 1
ATOM 1860 C CA . ALA A 1 234 ? -46.440 -9.433 63.802 1.00 90.62 234 ALA A CA 1
ATOM 1861 C C . ALA A 1 234 ? -45.995 -9.318 65.273 1.00 90.62 234 ALA A C 1
ATOM 1863 O O . ALA A 1 234 ? -46.733 -9.720 66.178 1.00 90.62 234 ALA A O 1
ATOM 1864 N N . ALA A 1 235 ? -44.833 -8.710 65.532 1.00 90.56 235 ALA A N 1
ATOM 1865 C CA . ALA A 1 235 ? -44.349 -8.423 66.882 1.00 90.56 235 ALA A CA 1
ATOM 1866 C C . ALA A 1 235 ? -45.242 -7.413 67.623 1.00 90.56 235 ALA A C 1
ATOM 1868 O O . ALA A 1 235 ? -45.468 -7.557 68.828 1.00 90.56 235 ALA A O 1
ATOM 1869 N N . SER A 1 236 ? -45.793 -6.422 66.918 1.00 90.69 236 SER A N 1
ATOM 1870 C CA . SER A 1 236 ? -46.733 -5.444 67.480 1.00 90.69 236 SER A CA 1
ATOM 1871 C C . SER A 1 236 ? -48.074 -6.092 67.832 1.00 90.69 236 SER A C 1
ATOM 1873 O O . SER A 1 236 ? -48.558 -5.920 68.950 1.00 90.69 236 SER A O 1
ATOM 1875 N N . VAL A 1 237 ? -48.629 -6.924 66.944 1.00 91.50 237 VAL A N 1
ATOM 1876 C CA . VAL A 1 237 ? -49.835 -7.733 67.203 1.00 91.50 237 VAL A CA 1
ATOM 1877 C C . VAL A 1 237 ? -49.617 -8.687 68.379 1.00 91.50 237 VAL A C 1
ATOM 1879 O O . VAL A 1 237 ? -50.497 -8.824 69.230 1.00 91.50 237 VAL A O 1
ATOM 1882 N N . TRP A 1 238 ? -48.448 -9.328 68.473 1.00 92.81 238 TRP A N 1
ATOM 1883 C CA . TRP A 1 238 ? -48.106 -10.188 69.607 1.00 92.81 238 TRP A CA 1
ATOM 1884 C C . TRP A 1 238 ? -48.025 -9.396 70.918 1.00 92.81 238 TRP A C 1
ATOM 1886 O O . TRP A 1 238 ? -48.647 -9.789 71.904 1.00 92.81 238 TRP A O 1
ATOM 1896 N N . ARG A 1 239 ? -47.348 -8.239 70.923 1.00 90.38 239 ARG A N 1
ATOM 1897 C CA . ARG A 1 239 ? -47.271 -7.342 72.089 1.00 90.38 239 ARG A CA 1
ATOM 1898 C C . ARG A 1 239 ? -48.661 -6.899 72.552 1.00 90.38 239 ARG A C 1
ATOM 1900 O O . ARG A 1 239 ? -48.928 -6.902 73.751 1.00 90.38 239 ARG A O 1
ATOM 1907 N N . LEU A 1 240 ? -49.554 -6.588 71.613 1.00 89.62 240 LEU A N 1
ATOM 1908 C CA . LEU A 1 240 ? -50.928 -6.168 71.893 1.00 89.62 240 LEU A CA 1
ATOM 1909 C C . LEU A 1 240 ? -51.783 -7.330 72.433 1.00 89.62 240 LEU A C 1
ATOM 1911 O O . LEU A 1 240 ? -52.540 -7.143 73.381 1.00 89.62 240 LEU A O 1
ATOM 1915 N N . LYS A 1 241 ? -51.591 -8.561 71.932 1.00 89.88 241 LYS A N 1
ATOM 1916 C CA . LYS A 1 241 ? -52.178 -9.781 72.526 1.00 89.88 241 LYS A CA 1
ATOM 1917 C C . LYS A 1 241 ? -51.680 -10.038 73.950 1.00 89.88 241 LYS A C 1
ATOM 1919 O O . LYS A 1 241 ? -52.485 -10.398 74.803 1.00 89.88 241 LYS A O 1
ATOM 1924 N N . VAL A 1 242 ? -50.389 -9.838 74.225 1.00 90.06 242 VAL A N 1
ATOM 1925 C CA . VAL A 1 242 ? -49.822 -9.980 75.579 1.00 90.06 242 VAL A CA 1
ATOM 1926 C C . VAL A 1 242 ? -50.380 -8.914 76.522 1.00 90.06 242 VAL A C 1
ATOM 1928 O O . VAL A 1 242 ? -50.786 -9.252 77.631 1.00 90.06 242 VAL A O 1
ATOM 1931 N N . GLN A 1 243 ? -50.479 -7.656 76.084 1.00 87.75 243 GLN A N 1
ATOM 1932 C CA . GLN A 1 243 ? -51.108 -6.588 76.869 1.00 87.75 243 GLN A CA 1
ATOM 1933 C C . GLN A 1 243 ? -52.588 -6.869 77.141 1.00 87.75 243 GLN A C 1
ATOM 1935 O O . GLN A 1 243 ? -53.004 -6.783 78.290 1.00 87.75 243 GLN A O 1
ATOM 1940 N N . ASN A 1 244 ? -53.365 -7.284 76.136 1.00 87.94 244 ASN A N 1
ATOM 1941 C CA . ASN A 1 244 ? -54.766 -7.661 76.336 1.00 87.94 244 ASN A CA 1
ATOM 1942 C C . ASN A 1 244 ? -54.904 -8.888 77.249 1.00 87.94 244 ASN A C 1
ATOM 1944 O O . ASN A 1 244 ? -55.788 -8.912 78.092 1.00 87.94 244 ASN A O 1
ATOM 1948 N N . SER A 1 245 ? -54.012 -9.879 77.155 1.00 85.44 245 SER A N 1
ATOM 1949 C CA . SER A 1 245 ? -53.998 -11.013 78.089 1.00 85.44 245 SER A CA 1
ATOM 1950 C C . SER A 1 245 ? -53.579 -10.621 79.509 1.00 85.44 245 SER A C 1
ATOM 1952 O O . SER A 1 245 ? -53.924 -11.352 80.435 1.00 85.44 245 SER A O 1
ATOM 1954 N N . LYS A 1 246 ? -52.818 -9.534 79.694 1.00 86.69 246 LYS A N 1
ATOM 1955 C CA . LYS A 1 246 ? -52.507 -8.986 81.020 1.00 86.69 246 LYS A CA 1
ATOM 1956 C C . LYS A 1 246 ? -53.714 -8.230 81.571 1.00 86.69 246 LYS A C 1
ATOM 1958 O O . LYS A 1 246 ? -54.145 -8.558 82.666 1.00 86.69 246 LYS A O 1
ATOM 1963 N N . LYS A 1 247 ? -54.327 -7.353 80.769 1.00 85.81 247 LYS A N 1
ATOM 1964 C CA . LYS A 1 247 ? -55.572 -6.656 81.124 1.00 85.81 247 LYS A CA 1
ATOM 1965 C C . LYS A 1 247 ? -56.698 -7.617 81.480 1.00 85.81 247 LYS A C 1
ATOM 1967 O O . LYS A 1 247 ? -57.280 -7.467 82.531 1.00 85.81 247 LYS A O 1
ATOM 1972 N N . LEU A 1 248 ? -56.928 -8.668 80.693 1.00 86.00 248 LEU A N 1
ATOM 1973 C CA . LEU A 1 248 ? -57.934 -9.693 81.007 1.00 86.00 248 LEU A CA 1
ATOM 1974 C C . LEU A 1 248 ? -57.642 -10.470 82.302 1.00 86.00 248 LEU A C 1
ATOM 1976 O O . LEU A 1 248 ? -58.553 -11.076 82.853 1.00 86.00 248 LEU A O 1
ATOM 1980 N N . LYS A 1 249 ? -56.388 -10.497 82.778 1.00 85.75 249 LYS A N 1
ATOM 1981 C CA . LYS A 1 249 ? -56.048 -11.044 84.101 1.00 85.75 249 LYS A CA 1
ATOM 1982 C C . LYS A 1 249 ? -56.267 -10.014 85.203 1.00 85.75 249 LYS A C 1
ATOM 1984 O O . LYS A 1 249 ? -56.829 -10.376 86.221 1.00 85.75 249 LYS A O 1
ATOM 1989 N N . GLU A 1 250 ? -55.872 -8.764 84.975 1.00 86.31 250 GLU A N 1
ATOM 1990 C CA . GLU A 1 250 ? -56.107 -7.641 85.892 1.00 86.31 250 GLU A CA 1
ATOM 1991 C C . GLU A 1 250 ? -57.616 -7.413 86.096 1.00 86.31 250 GLU A C 1
ATOM 1993 O O . GLU A 1 250 ? -58.075 -7.404 87.226 1.00 86.31 250 GLU A O 1
ATOM 1998 N N . GLU A 1 251 ? -58.413 -7.380 85.025 1.00 85.62 251 GLU A N 1
ATOM 1999 C CA . GLU A 1 251 ? -59.883 -7.305 85.045 1.00 85.62 251 GLU A CA 1
ATOM 2000 C C . GLU A 1 251 ? -60.526 -8.529 85.726 1.00 85.62 251 GLU A C 1
ATOM 2002 O O . GLU A 1 251 ? -61.547 -8.395 86.397 1.00 85.62 251 GLU A O 1
ATOM 2007 N N . ALA A 1 252 ? -59.946 -9.729 85.581 1.00 81.81 252 ALA A N 1
ATOM 2008 C CA . ALA A 1 252 ? -60.433 -10.927 86.271 1.00 81.81 252 ALA A CA 1
ATOM 2009 C C . ALA A 1 252 ? -60.102 -10.910 87.774 1.00 81.81 252 ALA A C 1
ATOM 2011 O O . ALA A 1 252 ? -60.936 -11.313 88.578 1.00 81.81 252 ALA A O 1
ATOM 2012 N N . GLU A 1 253 ? -58.922 -10.416 88.151 1.00 85.31 253 GLU A N 1
ATOM 2013 C CA . GLU A 1 253 ? -58.491 -10.230 89.540 1.00 85.31 253 GLU A CA 1
ATOM 2014 C C . GLU A 1 253 ? -59.276 -9.091 90.216 1.00 85.31 253 GLU A C 1
ATOM 2016 O O . GLU A 1 253 ? -59.702 -9.223 91.360 1.00 85.31 253 GLU A O 1
ATOM 2021 N N . GLU A 1 254 ? -59.564 -7.998 89.505 1.00 82.75 254 GLU A N 1
ATOM 2022 C CA . GLU A 1 254 ? -60.482 -6.943 89.952 1.00 82.75 254 GLU A CA 1
ATOM 2023 C C . GLU A 1 254 ? -61.910 -7.479 90.129 1.00 82.75 254 GLU A C 1
ATOM 2025 O O . GLU A 1 254 ? -62.540 -7.189 91.145 1.00 82.75 254 GLU A O 1
ATOM 2030 N N . ALA A 1 255 ? -62.411 -8.309 89.207 1.00 77.00 255 ALA A N 1
ATOM 2031 C CA . ALA A 1 255 ? -63.722 -8.946 89.340 1.00 77.00 255 ALA A CA 1
ATOM 2032 C C . ALA A 1 255 ? -63.780 -9.959 90.501 1.00 77.00 255 ALA A C 1
ATOM 2034 O O . ALA A 1 255 ? -64.799 -10.036 91.187 1.00 77.00 255 ALA A O 1
ATOM 2035 N N . GLU A 1 256 ? -62.703 -10.708 90.757 1.00 83.50 256 GLU A N 1
ATOM 2036 C CA . GLU A 1 256 ? -62.585 -11.611 91.909 1.00 83.50 256 GLU A CA 1
ATOM 2037 C C . GLU A 1 256 ? -62.556 -10.827 93.231 1.00 83.50 256 GLU A C 1
ATOM 2039 O O . GLU A 1 256 ? -63.298 -11.151 94.159 1.00 83.50 256 GLU A O 1
ATOM 2044 N N . ASN A 1 257 ? -61.782 -9.740 93.297 1.00 79.94 257 ASN A N 1
ATOM 2045 C CA . ASN A 1 257 ? -61.745 -8.844 94.453 1.00 79.94 257 ASN A CA 1
ATOM 2046 C C . ASN A 1 257 ? -63.090 -8.134 94.687 1.00 79.94 257 ASN A C 1
ATOM 2048 O O . ASN A 1 257 ? -63.527 -8.021 95.832 1.00 79.94 257 ASN A O 1
ATOM 2052 N N . LEU A 1 258 ? -63.784 -7.706 93.626 1.00 79.44 258 LEU A N 1
ATOM 2053 C CA . LEU A 1 258 ? -65.122 -7.118 93.724 1.00 79.44 258 LEU A CA 1
ATOM 2054 C C . LEU A 1 258 ? -66.143 -8.149 94.223 1.00 79.44 258 LEU A C 1
ATOM 2056 O O . LEU A 1 258 ? -66.906 -7.851 95.136 1.00 79.44 258 LEU A O 1
ATOM 2060 N N . ALA A 1 259 ? -66.122 -9.374 93.691 1.00 75.00 259 ALA A N 1
ATOM 2061 C CA . ALA A 1 259 ? -66.984 -10.460 94.156 1.00 75.00 259 ALA A CA 1
ATOM 2062 C C . ALA A 1 259 ? -66.705 -10.834 95.623 1.00 75.00 259 ALA A C 1
ATOM 2064 O O . ALA A 1 259 ? -67.635 -11.147 96.367 1.00 75.00 259 ALA A O 1
ATOM 2065 N N . LYS A 1 260 ? -65.441 -10.755 96.062 1.00 78.12 260 LYS A N 1
ATOM 2066 C CA . LYS A 1 260 ? -65.055 -10.935 97.467 1.00 78.12 260 LYS A CA 1
ATOM 2067 C C . LYS A 1 260 ? -65.596 -9.811 98.353 1.00 78.12 260 LYS A C 1
ATOM 2069 O O . LYS A 1 260 ? -66.171 -10.108 99.393 1.00 78.12 260 LYS A O 1
ATOM 2074 N N . LEU A 1 261 ? -65.488 -8.551 97.924 1.00 75.69 261 LEU A N 1
ATOM 2075 C CA . LEU A 1 261 ? -66.057 -7.403 98.640 1.00 75.69 261 LEU A CA 1
ATOM 2076 C C . LEU A 1 261 ? -67.592 -7.443 98.685 1.00 75.69 261 LEU A C 1
ATOM 2078 O O . LEU A 1 261 ? -68.168 -7.136 99.722 1.00 75.69 261 LEU A O 1
ATOM 2082 N N . GLU A 1 262 ? -68.273 -7.871 97.618 1.00 75.62 262 GLU A N 1
ATOM 2083 C CA . GLU A 1 262 ? -69.728 -8.091 97.640 1.00 75.62 262 GLU A CA 1
ATOM 2084 C C . GLU A 1 262 ? -70.132 -9.245 98.570 1.00 75.62 262 GLU A C 1
ATOM 2086 O O . GLU A 1 262 ? -71.186 -9.181 99.205 1.00 75.62 262 GLU A O 1
ATOM 2091 N N . ALA A 1 263 ? -69.318 -10.300 98.667 1.00 72.06 263 ALA A N 1
ATOM 2092 C CA . ALA A 1 263 ? -69.545 -11.397 99.604 1.00 72.06 263 ALA A CA 1
ATOM 2093 C C . ALA A 1 263 ? -69.308 -10.962 101.061 1.00 72.06 263 ALA A C 1
ATOM 2095 O O . ALA A 1 263 ? -70.113 -11.295 101.927 1.00 72.06 263 ALA A O 1
ATOM 2096 N N . GLU A 1 264 ? -68.261 -10.177 101.326 1.00 73.69 264 GLU A N 1
ATOM 2097 C CA . GLU A 1 264 ? -67.989 -9.574 102.639 1.00 73.69 264 GLU A CA 1
ATOM 2098 C C . GLU A 1 264 ? -69.080 -8.561 103.029 1.00 73.69 264 GLU A C 1
ATOM 2100 O O . GLU A 1 264 ? -69.534 -8.572 104.169 1.00 73.69 264 GLU A O 1
ATOM 2105 N N . ALA A 1 265 ? -69.586 -7.759 102.086 1.00 70.12 265 ALA A N 1
ATOM 2106 C CA . ALA A 1 265 ? -70.702 -6.839 102.316 1.00 70.12 265 ALA A CA 1
ATOM 2107 C C . ALA A 1 265 ? -72.022 -7.573 102.610 1.00 70.12 265 ALA A C 1
ATOM 2109 O O . ALA A 1 265 ? -72.745 -7.181 103.522 1.00 70.12 265 ALA A O 1
ATOM 2110 N N . LYS A 1 266 ? -72.321 -8.673 101.902 1.00 73.50 266 LYS A N 1
ATOM 2111 C CA . LYS A 1 266 ? -73.479 -9.531 102.217 1.00 73.50 266 LYS A CA 1
ATOM 2112 C C . LYS A 1 266 ? -73.331 -10.229 103.564 1.00 73.50 266 LYS A C 1
ATOM 2114 O O . LYS A 1 266 ? -74.299 -10.288 104.310 1.00 73.50 266 LYS A O 1
ATOM 2119 N N . ALA A 1 267 ? -72.133 -10.706 103.901 1.00 69.38 267 ALA A N 1
ATOM 2120 C CA . ALA A 1 267 ? -71.857 -11.277 105.216 1.00 69.38 267 ALA A CA 1
ATOM 2121 C C . ALA A 1 267 ? -71.986 -10.228 106.336 1.00 69.38 267 ALA A C 1
ATOM 2123 O O . ALA A 1 267 ? -72.453 -10.560 107.421 1.00 69.38 267 ALA A O 1
ATOM 2124 N N . ALA A 1 268 ? -71.627 -8.966 106.075 1.00 69.69 268 ALA A N 1
ATOM 2125 C CA . ALA A 1 268 ? -71.845 -7.857 107.001 1.00 69.69 268 ALA A CA 1
ATOM 2126 C C . ALA A 1 268 ? -73.339 -7.509 107.153 1.00 69.69 268 ALA A C 1
ATOM 2128 O O . ALA A 1 268 ? -73.792 -7.340 108.278 1.00 69.69 268 ALA A O 1
ATOM 2129 N N . GLU A 1 269 ? -74.118 -7.480 106.065 1.00 72.50 269 GLU A N 1
ATOM 2130 C CA . GLU A 1 269 ? -75.578 -7.274 106.113 1.00 72.50 269 GLU A CA 1
ATOM 2131 C C . GLU A 1 269 ? -76.295 -8.432 106.839 1.00 72.50 269 GLU A C 1
ATOM 2133 O O . GLU A 1 269 ? -77.226 -8.212 107.612 1.00 72.50 269 GLU A O 1
ATOM 2138 N N . GLU A 1 270 ? -75.853 -9.677 106.635 1.00 69.56 270 GLU A N 1
ATOM 2139 C CA . GLU A 1 270 ? -76.359 -10.843 107.371 1.00 69.56 270 GLU A CA 1
ATOM 2140 C C . GLU A 1 270 ? -75.936 -10.825 108.849 1.00 69.56 270 GLU A C 1
ATOM 2142 O O . GLU A 1 270 ? -76.739 -11.196 109.704 1.00 69.56 270 GLU A O 1
ATOM 2147 N N . ALA A 1 271 ? -74.733 -10.340 109.175 1.00 67.00 271 ALA A N 1
ATOM 2148 C CA . ALA A 1 271 ? -74.284 -10.154 110.555 1.00 67.00 271 ALA A CA 1
ATOM 2149 C C . ALA A 1 271 ? -75.023 -9.007 111.269 1.00 67.00 271 ALA A C 1
ATOM 2151 O O . ALA A 1 271 ? -75.366 -9.151 112.438 1.00 67.00 271 ALA A O 1
ATOM 2152 N N . GLU A 1 272 ? -75.322 -7.903 110.578 1.00 68.88 272 GLU A N 1
ATOM 2153 C CA . GLU A 1 272 ? -76.153 -6.809 111.097 1.00 68.88 272 GLU A CA 1
ATOM 2154 C C . GLU A 1 272 ? -77.591 -7.290 111.330 1.00 68.88 272 GLU A C 1
ATOM 2156 O O . GLU A 1 272 ? -78.142 -7.085 112.408 1.00 68.88 272 GLU A O 1
ATOM 2161 N N . ARG A 1 273 ? -78.165 -8.048 110.384 1.00 69.75 273 ARG A N 1
ATOM 2162 C CA . ARG A 1 273 ? -79.487 -8.674 110.545 1.00 69.75 273 ARG A CA 1
ATOM 2163 C C . ARG A 1 273 ? -79.517 -9.686 111.698 1.00 69.75 273 ARG A C 1
ATOM 2165 O O . ARG A 1 273 ? -80.506 -9.731 112.421 1.00 69.75 273 ARG A O 1
ATOM 2172 N N . ALA A 1 274 ? -78.447 -10.457 111.903 1.00 68.25 274 ALA A N 1
ATOM 2173 C CA . ALA A 1 274 ? -78.317 -11.363 113.045 1.00 68.25 274 ALA A CA 1
ATOM 2174 C C . ALA A 1 274 ? -78.170 -10.607 114.379 1.00 68.25 274 ALA A C 1
ATOM 2176 O O . ALA A 1 274 ? -78.779 -11.005 115.369 1.00 68.25 274 ALA A O 1
ATOM 2177 N N . ALA A 1 275 ? -77.423 -9.499 114.405 1.00 66.06 275 ALA A N 1
ATOM 2178 C CA . ALA A 1 275 ? -77.281 -8.646 115.585 1.00 66.06 275 ALA A CA 1
ATOM 2179 C C . ALA A 1 275 ? -78.595 -7.927 115.943 1.00 66.06 275 ALA A C 1
ATOM 2181 O O . ALA A 1 275 ? -78.926 -7.808 117.121 1.00 66.06 275 ALA A O 1
ATOM 2182 N N . ASP A 1 276 ? -79.380 -7.497 114.951 1.00 65.56 276 ASP A N 1
ATOM 2183 C CA . ASP A 1 276 ? -80.720 -6.948 115.178 1.00 65.56 276 ASP A CA 1
ATOM 2184 C C . ASP A 1 276 ? -81.725 -8.032 115.612 1.00 65.56 276 ASP A C 1
ATOM 2186 O O . ASP A 1 276 ? -82.560 -7.760 116.474 1.00 65.56 276 ASP A O 1
ATOM 2190 N N . GLU A 1 277 ? -81.633 -9.273 115.114 1.00 67.06 277 GLU A N 1
ATOM 2191 C CA . GLU A 1 277 ? -82.419 -10.401 115.646 1.00 67.06 277 GLU A CA 1
ATOM 2192 C C . GLU A 1 277 ? -82.028 -10.756 117.092 1.00 67.06 277 GLU A C 1
ATOM 2194 O O . GLU A 1 277 ? -82.913 -10.992 117.918 1.00 67.06 277 GLU A O 1
ATOM 2199 N N . GLU A 1 278 ? -80.737 -10.734 117.437 1.00 66.44 278 GLU A N 1
ATOM 2200 C CA . GLU A 1 278 ? -80.244 -10.936 118.808 1.00 66.44 278 GLU A CA 1
ATOM 2201 C C . GLU A 1 278 ? -80.690 -9.799 119.739 1.00 66.44 278 GLU A C 1
ATOM 2203 O O . GLU A 1 278 ? -81.147 -10.042 120.857 1.00 66.44 278 GLU A O 1
ATOM 2208 N N . ARG A 1 279 ? -80.660 -8.553 119.262 1.00 63.25 279 ARG A N 1
ATOM 2209 C CA . ARG A 1 279 ? -81.151 -7.379 119.990 1.00 63.25 279 ARG A CA 1
ATOM 2210 C C . ARG A 1 279 ? -82.670 -7.409 120.183 1.00 63.25 279 ARG A C 1
ATOM 2212 O O . ARG A 1 279 ? -83.138 -7.085 121.271 1.00 63.25 279 ARG A O 1
ATOM 2219 N N . LEU A 1 280 ? -83.433 -7.871 119.191 1.00 61.78 280 LEU A N 1
ATOM 2220 C CA . LEU A 1 280 ? -84.878 -8.102 119.308 1.00 61.78 280 LEU A CA 1
ATOM 2221 C C . LEU A 1 280 ? -85.197 -9.291 120.239 1.00 61.78 280 LEU A C 1
ATOM 2223 O O . LEU A 1 280 ? -86.242 -9.312 120.893 1.00 61.78 280 LEU A O 1
ATOM 2227 N N . ALA A 1 281 ? -84.310 -10.287 120.321 1.00 62.72 281 ALA A N 1
ATOM 2228 C CA . ALA A 1 281 ? -84.404 -11.376 121.290 1.00 62.72 281 ALA A CA 1
ATOM 2229 C C . ALA A 1 281 ? -84.082 -10.897 122.716 1.00 62.72 281 ALA A C 1
ATOM 2231 O O . ALA A 1 281 ? -84.786 -11.281 123.649 1.00 62.72 281 ALA A O 1
ATOM 2232 N N . ALA A 1 282 ? -83.096 -10.012 122.887 1.00 58.22 282 ALA A N 1
ATOM 2233 C CA . ALA A 1 282 ? -82.785 -9.363 124.160 1.00 58.22 282 ALA A CA 1
ATOM 2234 C C . ALA A 1 282 ? -83.919 -8.430 124.626 1.00 58.22 282 ALA A C 1
ATOM 2236 O O . ALA A 1 282 ? -84.283 -8.451 125.799 1.00 58.22 282 ALA A O 1
ATOM 2237 N N . GLU A 1 283 ? -84.542 -7.679 123.714 1.00 61.44 283 GLU A N 1
ATOM 2238 C CA . GLU A 1 283 ? -85.723 -6.851 123.998 1.00 61.44 283 GLU A CA 1
ATOM 2239 C C . GLU A 1 283 ? -86.935 -7.711 124.404 1.00 61.44 283 GLU A C 1
ATOM 2241 O O . GLU A 1 283 ? -87.622 -7.403 125.377 1.00 61.44 283 GLU A O 1
ATOM 2246 N N . LYS A 1 284 ? -87.150 -8.861 123.749 1.00 59.62 284 LYS A N 1
ATOM 2247 C CA . LYS A 1 284 ? -88.165 -9.844 124.173 1.00 59.62 284 LYS A CA 1
ATOM 2248 C C . LYS A 1 284 ? -87.835 -10.534 125.498 1.00 59.62 284 LYS A C 1
ATOM 2250 O O . LYS A 1 284 ? -88.760 -10.868 126.232 1.00 59.62 284 LYS A O 1
ATOM 2255 N N . ALA A 1 285 ? -86.559 -10.747 125.817 1.00 58.28 285 ALA A N 1
ATOM 2256 C CA . ALA A 1 285 ? -86.140 -11.286 127.110 1.00 58.28 285 ALA A CA 1
ATOM 2257 C C . ALA A 1 285 ? -86.342 -10.262 128.242 1.00 58.28 285 ALA A C 1
ATOM 2259 O O . ALA A 1 285 ? -86.788 -10.639 129.323 1.00 58.28 285 ALA A O 1
ATOM 2260 N N . ALA A 1 286 ? -86.102 -8.973 127.979 1.00 55.41 286 ALA A N 1
ATOM 2261 C CA . ALA A 1 286 ? -86.433 -7.890 128.903 1.00 55.41 286 ALA A CA 1
ATOM 2262 C C . ALA A 1 286 ? -87.953 -7.795 129.137 1.00 55.41 286 ALA A C 1
ATOM 2264 O O . ALA A 1 286 ? -88.391 -7.801 130.284 1.00 55.41 286 ALA A O 1
ATOM 2265 N N . ALA A 1 287 ? -88.761 -7.832 128.071 1.00 57.12 287 ALA A N 1
ATOM 2266 C CA . ALA A 1 287 ? -90.223 -7.830 128.178 1.00 57.12 287 ALA A CA 1
ATOM 2267 C C . ALA A 1 287 ? -90.790 -9.083 128.885 1.00 57.12 287 ALA A C 1
ATOM 2269 O O . ALA A 1 287 ? -91.830 -9.007 129.535 1.00 57.12 287 ALA A O 1
ATOM 2270 N N . ALA A 1 288 ? -90.116 -10.236 128.794 1.00 57.06 288 ALA A N 1
ATOM 2271 C CA . ALA A 1 288 ? -90.490 -11.438 129.542 1.00 57.06 288 ALA A CA 1
ATOM 2272 C C . ALA A 1 288 ? -90.176 -11.317 131.046 1.00 57.06 288 ALA A C 1
ATOM 2274 O O . ALA A 1 288 ? -90.976 -11.756 131.869 1.00 57.06 288 ALA A O 1
ATOM 2275 N N . ALA A 1 289 ? -89.055 -10.683 131.407 1.00 55.56 289 ALA A N 1
ATOM 2276 C CA . ALA A 1 289 ? -88.709 -10.402 132.802 1.00 55.56 289 ALA A CA 1
ATOM 2277 C C . ALA A 1 289 ? -89.628 -9.341 133.441 1.00 55.56 289 ALA A C 1
ATOM 2279 O O . ALA A 1 289 ? -89.882 -9.392 134.641 1.00 55.56 289 ALA A O 1
ATOM 2280 N N . GLU A 1 290 ? -90.151 -8.403 132.647 1.00 55.53 290 GLU A N 1
ATOM 2281 C CA . GLU A 1 290 ? -91.138 -7.409 133.091 1.00 55.53 290 GLU A CA 1
ATOM 2282 C C . GLU A 1 290 ? -92.525 -8.054 133.308 1.00 55.53 290 GLU A C 1
ATOM 2284 O O . GLU A 1 290 ? -93.181 -7.789 134.316 1.00 55.53 290 GLU A O 1
ATOM 2289 N N . ALA A 1 291 ? -92.918 -9.011 132.456 1.00 55.81 291 ALA A N 1
ATOM 2290 C CA . ALA A 1 291 ? -94.160 -9.777 132.610 1.00 55.81 291 ALA A CA 1
ATOM 2291 C C . ALA A 1 291 ? -94.175 -10.713 133.843 1.00 55.81 291 ALA A C 1
ATOM 2293 O O . ALA A 1 291 ? -95.202 -10.810 134.515 1.00 55.81 291 ALA A O 1
ATOM 2294 N N . GLU A 1 292 ? -93.051 -11.358 134.194 1.00 56.00 292 GLU A N 1
ATOM 2295 C CA . GLU A 1 292 ? -92.941 -12.123 135.456 1.00 56.00 292 GLU A CA 1
ATOM 2296 C C . GLU A 1 292 ? -92.976 -11.218 136.708 1.00 56.00 292 GLU A C 1
ATOM 2298 O O . GLU A 1 292 ? -93.268 -11.697 137.805 1.00 56.00 292 GLU A O 1
ATOM 2303 N N . TYR A 1 293 ? -92.721 -9.912 136.564 1.00 52.44 293 TYR A N 1
ATOM 2304 C CA . TYR A 1 293 ? -92.781 -8.946 137.666 1.00 52.44 293 TYR A CA 1
ATOM 2305 C C . TYR A 1 293 ? -94.199 -8.383 137.880 1.00 52.44 293 TYR A C 1
ATOM 2307 O O . TYR A 1 293 ? -94.614 -8.181 139.023 1.00 52.44 293 TYR A O 1
ATOM 2315 N N . GLU A 1 294 ? -94.983 -8.194 136.811 1.00 55.00 294 GLU A N 1
ATOM 2316 C CA . GLU A 1 294 ? -96.394 -7.782 136.917 1.00 55.00 294 GLU A CA 1
ATOM 2317 C C . GLU A 1 294 ? -97.315 -8.910 137.429 1.00 55.00 294 GLU A C 1
ATOM 2319 O O . GLU A 1 294 ? -98.249 -8.632 138.183 1.00 55.00 294 GLU A O 1
ATOM 2324 N N . GLU A 1 295 ? -97.035 -10.186 137.126 1.00 52.38 295 GLU A N 1
ATOM 2325 C CA . GLU A 1 295 ? -97.817 -11.316 137.671 1.00 52.38 295 GLU A CA 1
ATOM 2326 C C . GLU A 1 295 ? -97.547 -11.556 139.177 1.00 52.38 295 GLU A C 1
ATOM 2328 O O . GLU A 1 295 ? -98.404 -12.077 139.893 1.00 52.38 295 GLU A O 1
ATOM 2333 N N . ALA A 1 296 ? -96.401 -11.094 139.697 1.00 51.16 296 ALA A N 1
ATOM 2334 C CA . ALA A 1 296 ? -96.085 -11.110 141.129 1.00 51.16 296 ALA A CA 1
ATOM 2335 C C . ALA A 1 296 ? -96.717 -9.941 141.918 1.00 51.16 296 ALA A C 1
ATOM 2337 O O . ALA A 1 296 ? -96.946 -10.070 143.123 1.00 51.16 296 ALA A O 1
ATOM 2338 N N . ALA A 1 297 ? -97.023 -8.814 141.264 1.00 51.72 297 ALA A N 1
ATOM 2339 C CA . ALA A 1 297 ? -97.572 -7.621 141.917 1.00 51.72 297 ALA A CA 1
ATOM 2340 C C . ALA A 1 297 ? -99.034 -7.796 142.377 1.00 51.72 297 ALA A C 1
ATOM 2342 O O . ALA A 1 297 ? -99.428 -7.278 143.421 1.00 51.72 297 ALA A O 1
ATOM 2343 N N . VAL A 1 298 ? -99.827 -8.585 141.643 1.00 53.03 298 VAL A N 1
ATOM 2344 C CA . VAL A 1 298 ? -101.272 -8.780 141.891 1.00 53.03 298 VAL A CA 1
ATOM 2345 C C . VAL A 1 298 ? -101.563 -9.646 143.132 1.00 53.03 298 VAL A C 1
ATOM 2347 O O . VAL A 1 298 ? -102.698 -9.687 143.598 1.00 53.03 298 VAL A O 1
ATOM 2350 N N . LEU A 1 299 ? -100.557 -10.312 143.717 1.00 50.72 299 LEU A N 1
ATOM 2351 C CA . LEU A 1 299 ? -100.730 -11.143 144.921 1.00 50.72 299 LEU A CA 1
ATOM 2352 C C . LEU A 1 299 ? -100.384 -10.433 146.246 1.00 50.72 299 LEU A C 1
ATOM 2354 O O . LEU A 1 299 ? -100.533 -11.038 147.308 1.00 50.72 299 LEU A O 1
ATOM 2358 N N . VAL A 1 300 ? -99.895 -9.187 146.198 1.00 51.53 300 VAL A N 1
ATOM 2359 C CA . VAL A 1 300 ? -99.464 -8.426 147.390 1.00 51.53 300 VAL A CA 1
ATOM 2360 C C . VAL A 1 300 ? -100.558 -7.471 147.888 1.00 51.53 300 VAL A C 1
ATOM 2362 O O . VAL A 1 300 ? -100.737 -7.332 149.099 1.00 51.53 300 VAL A O 1
ATOM 2365 N N . GLU A 1 301 ? -101.360 -6.892 146.986 1.00 53.75 301 GLU A N 1
ATOM 2366 C CA . GLU A 1 301 ? -102.436 -5.946 147.346 1.00 53.75 301 GLU A CA 1
ATOM 2367 C C . GLU A 1 301 ? -103.551 -6.570 148.220 1.00 53.75 301 GLU A C 1
ATOM 2369 O O . GLU A 1 301 ? -104.180 -5.858 149.000 1.00 53.75 301 GLU A O 1
ATOM 2374 N N . ASP A 1 302 ? -103.750 -7.894 148.169 1.00 48.91 302 ASP A N 1
ATOM 2375 C CA . ASP A 1 302 ? -104.741 -8.621 148.988 1.00 48.91 302 ASP A CA 1
ATOM 2376 C C . ASP A 1 302 ? -104.248 -8.974 150.415 1.00 48.91 302 ASP A C 1
ATOM 2378 O O . ASP A 1 302 ? -105.019 -9.511 151.210 1.00 48.91 302 ASP A O 1
ATOM 2382 N N . ILE A 1 303 ? -102.983 -8.694 150.772 1.00 49.88 303 ILE A N 1
ATOM 2383 C CA . ILE A 1 303 ? -102.418 -8.991 152.112 1.00 49.88 303 ILE A CA 1
ATOM 2384 C C . ILE A 1 303 ? -102.135 -7.711 152.919 1.00 49.88 303 ILE A C 1
ATOM 2386 O O . ILE A 1 303 ? -102.244 -7.715 154.146 1.00 49.88 303 ILE A O 1
ATOM 2390 N N . GLU A 1 304 ? -101.828 -6.589 152.263 1.00 49.28 304 GLU A N 1
ATOM 2391 C CA . GLU A 1 304 ? -101.509 -5.330 152.959 1.00 49.28 304 GLU A CA 1
ATOM 2392 C C . GLU A 1 304 ? -102.745 -4.604 153.534 1.00 49.28 304 GLU A C 1
ATOM 2394 O O . GLU A 1 304 ? -102.604 -3.738 154.400 1.00 49.28 304 GLU A O 1
ATOM 2399 N N . ALA A 1 305 ? -103.962 -5.005 153.145 1.00 53.03 305 ALA A N 1
ATOM 2400 C CA . ALA A 1 305 ? -105.206 -4.493 153.725 1.00 53.03 305 ALA A CA 1
ATOM 2401 C C . ALA A 1 305 ? -105.459 -4.967 155.175 1.00 53.03 305 ALA A C 1
ATOM 2403 O O . ALA A 1 305 ? -106.033 -4.213 155.960 1.00 53.03 305 ALA A O 1
ATOM 2404 N N . ASP A 1 306 ? -104.997 -6.168 155.547 1.00 50.56 306 ASP A N 1
ATOM 2405 C CA . ASP A 1 306 ? -105.239 -6.769 156.874 1.00 50.56 306 ASP A CA 1
ATOM 2406 C C . ASP A 1 306 ? -104.176 -6.381 157.927 1.00 50.56 306 ASP A C 1
ATOM 2408 O O . ASP A 1 306 ? -104.387 -6.575 159.123 1.00 50.56 306 ASP A O 1
ATOM 2412 N N . ILE A 1 307 ? -103.035 -5.811 157.516 1.00 52.34 307 ILE A N 1
ATOM 2413 C CA . ILE A 1 307 ? -101.928 -5.426 158.423 1.00 52.34 307 ILE A CA 1
ATOM 2414 C C . ILE A 1 307 ? -101.994 -3.934 158.814 1.00 52.34 307 ILE A C 1
ATOM 2416 O O . ILE A 1 307 ? -101.448 -3.519 159.840 1.00 52.34 307 ILE A O 1
ATOM 2420 N N . ALA A 1 308 ? -102.746 -3.123 158.063 1.00 52.78 308 ALA A N 1
ATOM 2421 C CA . ALA A 1 308 ? -102.911 -1.687 158.303 1.00 52.78 308 ALA A CA 1
ATOM 2422 C C . ALA A 1 308 ? -103.672 -1.321 159.603 1.00 52.78 308 ALA A C 1
ATOM 2424 O O . ALA A 1 308 ? -103.709 -0.143 159.964 1.00 52.78 308 ALA A O 1
ATOM 2425 N N . GLU A 1 309 ? -104.258 -2.293 160.318 1.00 56.72 309 GLU A N 1
ATOM 2426 C CA . GLU A 1 309 ? -104.965 -2.068 161.592 1.00 56.72 309 GLU A CA 1
ATOM 2427 C C . GLU A 1 309 ? -104.098 -2.353 162.846 1.00 56.72 309 GLU A C 1
ATOM 2429 O O . GLU A 1 309 ? -104.407 -1.824 163.912 1.00 56.72 309 GLU A O 1
ATOM 2434 N N . GLU A 1 310 ? -102.974 -3.090 162.749 1.00 54.66 310 GLU A N 1
ATOM 2435 C CA . GLU A 1 310 ? -102.138 -3.437 163.926 1.00 54.66 310 GLU A CA 1
ATOM 2436 C C . GLU A 1 310 ? -100.949 -2.491 164.198 1.00 54.66 310 GLU A C 1
ATOM 2438 O O . GLU A 1 310 ? -100.608 -2.270 165.362 1.00 54.66 310 GLU A O 1
ATOM 2443 N N . GLU A 1 311 ? -100.305 -1.891 163.187 1.00 50.88 311 GLU A N 1
ATOM 2444 C CA . GLU A 1 311 ? -99.104 -1.058 163.433 1.00 50.88 311 GLU A CA 1
ATOM 2445 C C . GLU A 1 311 ? -99.395 0.436 163.686 1.00 50.88 311 GLU A C 1
ATOM 2447 O O . GLU A 1 311 ? -98.503 1.178 164.092 1.00 50.88 311 GLU A O 1
ATOM 2452 N N . PHE A 1 312 ? -100.654 0.888 163.604 1.00 54.44 312 PHE A N 1
ATOM 2453 C CA . PHE A 1 312 ? -101.032 2.251 164.024 1.00 54.44 312 PHE A CA 1
ATOM 2454 C C . PHE A 1 312 ? -100.884 2.481 165.546 1.00 54.44 312 PHE A C 1
ATOM 2456 O O . PHE A 1 312 ? -100.670 3.614 165.986 1.00 54.44 312 PHE A O 1
ATOM 2463 N N . GLU A 1 313 ? -100.934 1.422 166.364 1.00 56.59 313 GLU A N 1
ATOM 2464 C CA . GLU A 1 313 ? -100.649 1.496 167.808 1.00 56.59 313 GLU A CA 1
ATOM 2465 C C . GLU A 1 313 ? -99.145 1.428 168.137 1.00 56.59 313 GLU A C 1
ATOM 2467 O O . GLU A 1 313 ? -98.737 1.669 169.279 1.00 56.59 313 GLU A O 1
ATOM 2472 N N . LYS A 1 314 ? -98.295 1.124 167.149 1.00 49.03 314 LYS A N 1
ATOM 2473 C CA . LYS A 1 314 ? -96.891 0.779 167.355 1.00 49.03 314 LYS A CA 1
ATOM 2474 C C . LYS A 1 314 ? -95.980 1.764 166.628 1.00 49.03 314 LYS A C 1
ATOM 2476 O O . LYS A 1 314 ? -95.770 1.714 165.429 1.00 49.03 314 LYS A O 1
ATOM 2481 N N . GLU A 1 315 ? -95.393 2.641 167.434 1.00 43.66 315 GLU A N 1
ATOM 2482 C CA . GLU A 1 315 ? -94.352 3.605 167.058 1.00 43.66 315 GLU A CA 1
ATOM 2483 C C . GLU A 1 315 ? -94.752 5.046 166.666 1.00 43.66 315 GLU A C 1
ATOM 2485 O O . GLU A 1 315 ? -93.929 5.818 166.176 1.00 43.66 315 GLU A O 1
ATOM 2490 N N . GLN A 1 316 ? -95.813 5.540 167.329 1.00 56.22 316 GLN A N 1
ATOM 2491 C CA . GLN A 1 316 ? -95.754 6.851 168.036 1.00 56.22 316 GLN A CA 1
ATOM 2492 C C . GLN A 1 316 ? -94.645 6.937 169.135 1.00 56.22 316 GLN A C 1
ATOM 2494 O O . GLN A 1 316 ? -94.684 7.780 170.029 1.00 56.22 316 GLN A O 1
ATOM 2499 N N . ILE A 1 317 ? -93.645 6.055 169.094 1.00 54.50 317 ILE A N 1
ATOM 2500 C CA . ILE A 1 317 ? -92.609 5.822 170.106 1.00 54.50 317 ILE A CA 1
ATOM 2501 C C . ILE A 1 317 ? -91.219 6.148 169.533 1.00 54.50 317 ILE A C 1
ATOM 2503 O O . ILE A 1 317 ? -90.394 6.703 170.258 1.00 54.50 317 ILE A O 1
ATOM 2507 N N . ASP A 1 318 ? -90.966 5.915 168.239 1.00 48.03 318 ASP A N 1
ATOM 2508 C CA . ASP A 1 318 ? -89.618 6.068 167.665 1.00 48.03 318 ASP A CA 1
ATOM 2509 C C . ASP A 1 318 ? -89.343 7.423 166.982 1.00 48.03 318 ASP A C 1
ATOM 2511 O O . ASP A 1 318 ? -88.181 7.792 166.794 1.00 48.03 318 ASP A O 1
ATOM 2515 N N . ILE A 1 319 ? -90.365 8.282 166.838 1.00 50.62 319 ILE A N 1
ATOM 2516 C CA . ILE A 1 319 ? -90.177 9.744 166.670 1.00 50.62 319 ILE A CA 1
ATOM 2517 C C . ILE A 1 319 ? -89.354 10.343 167.838 1.00 50.62 319 ILE A C 1
ATOM 2519 O O . ILE A 1 319 ? -88.752 11.408 167.700 1.00 50.62 319 ILE A O 1
ATOM 2523 N N . GLN A 1 320 ? -89.263 9.646 168.978 1.00 49.19 320 GLN A N 1
ATOM 2524 C CA . GLN A 1 320 ? -88.596 10.125 170.188 1.00 49.19 320 GLN A CA 1
ATOM 2525 C C . GLN A 1 320 ? -87.147 9.619 170.384 1.00 49.19 320 GLN A C 1
ATOM 2527 O O . GLN A 1 320 ? -86.515 10.045 171.353 1.00 49.19 320 GLN A O 1
ATOM 2532 N N . ARG A 1 321 ? -86.593 8.748 169.513 1.00 44.88 321 ARG A N 1
ATOM 2533 C CA . ARG A 1 321 ? -85.313 8.036 169.785 1.00 44.88 321 ARG A CA 1
ATOM 2534 C C . ARG A 1 321 ? -84.115 8.289 168.861 1.00 44.88 321 ARG A C 1
ATOM 2536 O O . ARG A 1 321 ? -82.993 7.997 169.270 1.00 44.88 321 ARG A O 1
ATOM 2543 N N . ALA A 1 322 ? -84.292 8.841 167.660 1.00 44.72 322 ALA A N 1
ATOM 2544 C CA . ALA A 1 322 ? -83.167 9.118 166.745 1.00 44.72 322 ALA A CA 1
ATOM 2545 C C . ALA A 1 322 ? -82.647 10.572 166.792 1.00 44.72 322 ALA A C 1
ATOM 2547 O O . ALA A 1 322 ? -81.687 10.913 166.106 1.00 44.72 322 ALA A O 1
ATOM 2548 N N . ILE A 1 323 ? -83.210 11.406 167.675 1.00 47.69 323 ILE A N 1
ATOM 2549 C CA . ILE A 1 323 ? -82.661 12.723 168.056 1.00 47.69 323 ILE A CA 1
ATOM 2550 C C . ILE A 1 323 ? -81.278 12.599 168.746 1.00 47.69 323 ILE A C 1
ATOM 2552 O O . ILE A 1 323 ? -80.533 13.574 168.811 1.00 47.69 323 ILE A O 1
ATOM 2556 N N . ASP A 1 324 ? -80.889 11.398 169.193 1.00 46.44 324 ASP A N 1
ATOM 2557 C CA . ASP A 1 324 ? -79.737 11.181 170.080 1.00 46.44 324 ASP A CA 1
ATOM 2558 C C . ASP A 1 324 ? -78.403 10.776 169.409 1.00 46.44 324 ASP A C 1
ATOM 2560 O O . ASP A 1 324 ? -77.425 10.549 170.127 1.00 46.44 324 ASP A O 1
ATOM 2564 N N . ARG A 1 325 ? -78.292 10.650 168.070 1.00 41.28 325 ARG A N 1
ATOM 2565 C CA . ARG A 1 325 ? -77.015 10.241 167.420 1.00 41.28 325 ARG A CA 1
ATOM 2566 C C . ARG A 1 325 ? -76.708 10.947 166.097 1.00 41.28 325 ARG A C 1
ATOM 2568 O O . ARG A 1 325 ? -77.133 10.509 165.034 1.00 41.28 325 ARG A O 1
ATOM 2575 N N . GLY A 1 326 ? -75.866 11.978 166.160 1.00 30.97 326 GLY A N 1
ATOM 2576 C CA . GLY A 1 326 ? -75.179 12.537 164.988 1.00 30.97 326 GLY A CA 1
ATOM 2577 C C . GLY A 1 326 ? -73.779 11.942 164.765 1.00 30.97 326 GLY A C 1
ATOM 2578 O O . GLY A 1 326 ? -73.104 11.571 165.722 1.00 30.97 326 GLY A O 1
ATOM 2579 N N . ALA A 1 327 ? -73.336 11.904 163.505 1.00 33.34 327 ALA A N 1
ATOM 2580 C CA . ALA A 1 327 ? -71.952 11.734 163.026 1.00 33.34 327 ALA A CA 1
ATOM 2581 C C . ALA A 1 327 ? -71.941 12.114 161.519 1.00 33.34 327 ALA A C 1
ATOM 2583 O O . ALA A 1 327 ? -72.934 11.854 160.852 1.00 33.34 327 ALA A O 1
ATOM 2584 N N . VAL A 1 328 ? -71.001 12.847 160.900 1.00 32.88 328 VAL A N 1
ATOM 2585 C CA . VAL A 1 328 ? -69.520 12.924 160.960 1.00 32.88 328 VAL A CA 1
ATOM 2586 C C . VAL A 1 328 ? -68.810 11.967 159.975 1.00 32.88 328 VAL A C 1
ATOM 2588 O O . VAL A 1 328 ? -68.607 10.812 160.307 1.00 32.88 328 VAL A O 1
ATOM 2591 N N . ILE A 1 329 ? -68.368 12.548 158.838 1.00 30.62 329 ILE A N 1
ATOM 2592 C CA . ILE A 1 329 ? -67.054 12.424 158.133 1.00 30.62 329 ILE A CA 1
ATOM 2593 C C . ILE A 1 329 ? -66.576 11.029 157.623 1.00 30.62 329 ILE A C 1
ATOM 2595 O O . ILE A 1 329 ? -66.896 10.004 158.202 1.00 30.62 329 ILE A O 1
ATOM 2599 N N . ILE A 1 330 ? -65.676 11.074 156.610 1.00 34.81 330 ILE A N 1
ATOM 2600 C CA . ILE A 1 330 ? -64.661 10.089 156.108 1.00 34.81 330 ILE A CA 1
ATOM 2601 C C . ILE A 1 330 ? -64.999 9.665 154.652 1.00 34.81 330 ILE A C 1
ATOM 2603 O O . ILE A 1 330 ? -66.124 9.262 154.396 1.00 34.81 330 ILE A O 1
ATOM 2607 N N . LYS A 1 331 ? -64.219 10.058 153.615 1.00 28.92 331 LYS A N 1
ATOM 2608 C CA . LYS A 1 331 ? -62.992 9.427 153.018 1.00 28.92 331 LYS A CA 1
ATOM 2609 C C . LYS A 1 331 ? -63.227 7.948 152.601 1.00 28.92 331 LYS A C 1
ATOM 2611 O O . LYS A 1 331 ? -64.065 7.298 153.200 1.00 28.92 331 LYS A O 1
ATOM 2616 N N . SER A 1 332 ? -62.585 7.329 151.602 1.00 35.59 332 SER A N 1
ATOM 2617 C CA . SER A 1 332 ? -61.216 7.435 151.042 1.00 35.59 332 SER A CA 1
ATOM 2618 C C . SER A 1 332 ? -61.219 6.770 149.628 1.00 35.59 332 SER A C 1
ATOM 2620 O O . SER A 1 332 ? -62.132 5.998 149.365 1.00 35.59 332 SER A O 1
ATOM 2622 N N . GLN A 1 333 ? -60.436 7.212 148.629 1.00 28.19 333 GLN A N 1
ATOM 2623 C CA . GLN A 1 333 ? -59.096 6.716 148.202 1.00 28.19 333 GLN A CA 1
ATOM 2624 C C . GLN A 1 333 ? -59.020 5.305 147.557 1.00 28.19 333 GLN A C 1
ATOM 2626 O O . GLN A 1 333 ? -59.471 4.350 148.175 1.00 28.19 333 GLN A O 1
ATOM 2631 N N . GLU A 1 334 ? -58.309 5.254 146.408 1.00 34.28 334 GLU A N 1
ATOM 2632 C CA . GLU A 1 334 ? -57.312 4.226 145.987 1.00 34.28 334 GLU A CA 1
ATOM 2633 C C . GLU A 1 334 ? -57.839 2.827 145.537 1.00 34.28 334 GLU A C 1
ATOM 2635 O O . GLU A 1 334 ? -58.829 2.338 146.071 1.00 34.28 334 GLU A O 1
ATOM 2640 N N . ASP A 1 335 ? -57.256 2.108 144.555 1.00 31.41 335 ASP A N 1
ATOM 2641 C CA . ASP A 1 335 ? -56.157 2.405 143.598 1.00 31.41 335 ASP A CA 1
ATOM 2642 C C . ASP A 1 335 ? -56.056 1.350 142.449 1.00 31.41 335 ASP A C 1
ATOM 2644 O O . ASP A 1 335 ? -56.673 0.294 142.561 1.00 31.41 335 ASP A O 1
ATOM 2648 N N . GLU A 1 336 ? -55.226 1.637 141.417 1.00 36.94 336 GLU A N 1
ATOM 2649 C CA . GLU A 1 336 ? -54.514 0.703 140.479 1.00 36.94 336 GLU A CA 1
ATOM 2650 C C . GLU A 1 336 ? -55.338 -0.241 139.530 1.00 36.94 336 GLU A C 1
ATOM 2652 O O . GLU A 1 336 ? -56.448 -0.651 139.843 1.00 36.94 336 GLU A O 1
ATOM 2657 N N . GLU A 1 337 ? -54.913 -0.650 138.311 1.00 31.27 337 GLU A N 1
ATOM 2658 C CA . GLU A 1 337 ? -53.707 -0.392 137.480 1.00 31.27 337 GLU A CA 1
ATOM 2659 C C . GLU A 1 337 ? -53.965 -0.656 135.953 1.00 31.27 337 GLU A C 1
ATOM 2661 O O . GLU A 1 337 ? -54.696 -1.579 135.611 1.00 31.27 337 GLU A O 1
ATOM 2666 N N . ALA A 1 338 ? -53.364 0.168 135.067 1.00 38.03 338 ALA A N 1
ATOM 2667 C CA . ALA A 1 338 ? -52.550 -0.115 133.841 1.00 38.03 338 ALA A CA 1
ATOM 2668 C C . ALA A 1 338 ? -52.755 -1.356 132.889 1.00 38.03 338 ALA A C 1
ATOM 2670 O O . ALA A 1 338 ? -53.209 -2.405 133.333 1.00 38.03 338 ALA A O 1
ATOM 2671 N N . PRO A 1 339 ? -52.182 -1.375 131.643 1.00 56.56 339 PRO A N 1
ATOM 2672 C CA . PRO A 1 339 ? -51.994 -0.304 130.625 1.00 56.56 339 PRO A CA 1
ATOM 2673 C C . PRO A 1 339 ? -52.067 -0.759 129.114 1.00 56.56 339 PRO A C 1
ATOM 2675 O O . PRO A 1 339 ? -52.338 -1.917 128.819 1.00 56.56 339 PRO A O 1
ATOM 2678 N N . GLU A 1 340 ? -51.694 0.168 128.198 1.00 38.53 340 GLU A N 1
ATOM 2679 C CA . GLU A 1 340 ? -51.255 0.021 126.771 1.00 38.53 340 GLU A CA 1
ATOM 2680 C C . GLU A 1 340 ? -52.284 -0.396 125.692 1.00 38.53 340 GLU A C 1
ATOM 2682 O O . GLU A 1 340 ? -53.154 -1.223 125.931 1.00 38.53 340 GLU A O 1
ATOM 2687 N N . GLU A 1 341 ? -52.205 0.038 124.421 1.00 38.53 341 GLU A N 1
ATOM 2688 C CA . GLU A 1 341 ? -51.905 1.332 123.736 1.00 38.53 341 GLU A CA 1
ATOM 2689 C C . GLU A 1 341 ? -52.607 1.212 122.333 1.00 38.53 341 GLU A C 1
ATOM 2691 O O . GLU A 1 341 ? -53.250 0.199 122.061 1.00 38.53 341 GLU A O 1
ATOM 2696 N N . GLU A 1 342 ? -52.638 2.146 121.377 1.00 38.22 342 GLU A N 1
ATOM 2697 C CA . GLU A 1 342 ? -51.766 3.294 121.110 1.00 38.22 342 GLU A CA 1
ATOM 2698 C C . GLU A 1 342 ? -52.561 4.585 120.782 1.00 38.22 342 GLU A C 1
ATOM 2700 O O . GLU A 1 342 ? -53.351 5.046 121.606 1.00 38.22 342 GLU A O 1
ATOM 2705 N N . LYS A 1 343 ? -52.335 5.216 119.619 1.00 37.03 343 LYS A N 1
ATOM 2706 C CA . LYS A 1 343 ? -52.573 6.652 119.374 1.00 37.03 343 LYS A CA 1
ATOM 2707 C C . LYS A 1 343 ? -53.426 6.976 118.143 1.00 37.03 343 LYS A C 1
ATOM 2709 O O . LYS A 1 343 ? -53.465 6.243 117.158 1.00 37.03 343 LYS A O 1
ATOM 2714 N N . LEU A 1 344 ? -54.016 8.176 118.167 1.00 40.53 344 LEU A N 1
ATOM 2715 C CA . LEU A 1 344 ? -54.674 8.832 117.032 1.00 40.53 344 LEU A CA 1
ATOM 2716 C C . LEU A 1 344 ? -54.348 10.347 117.020 1.00 40.53 344 LEU A C 1
ATOM 2718 O O . LEU A 1 344 ? -54.451 10.999 118.053 1.00 40.53 344 LEU A O 1
ATOM 2722 N N . ALA A 1 345 ? -54.067 10.878 115.820 1.00 45.38 345 ALA A N 1
ATOM 2723 C CA . ALA A 1 345 ? -54.248 12.272 115.354 1.00 45.38 345 ALA A CA 1
ATOM 2724 C C . ALA A 1 345 ? -53.325 13.451 115.793 1.00 45.38 345 ALA A C 1
ATOM 2726 O O . ALA A 1 345 ? -52.814 13.521 116.905 1.00 45.38 345 ALA A O 1
ATOM 2727 N N . SER A 1 346 ? -53.289 14.454 114.887 1.00 40.56 346 SER A N 1
ATOM 2728 C CA . SER A 1 346 ? -52.829 15.870 114.992 1.00 40.56 346 SER A CA 1
ATOM 2729 C C . SER A 1 346 ? -51.310 16.169 115.036 1.00 40.56 346 SER A C 1
ATOM 2731 O O . SER A 1 346 ? -50.546 15.319 115.475 1.00 40.56 346 SER A O 1
ATOM 2733 N N . GLU A 1 347 ? -50.776 17.351 114.659 1.00 39.19 347 GLU A N 1
ATOM 2734 C CA . GLU A 1 347 ? -51.086 18.411 113.649 1.00 39.19 347 GLU A CA 1
ATOM 2735 C C . GLU A 1 347 ? -49.908 19.448 113.652 1.00 39.19 347 GLU A C 1
ATOM 2737 O O . GLU A 1 347 ? -49.217 19.536 114.664 1.00 39.19 347 GLU A O 1
ATOM 2742 N N . LEU A 1 348 ? -49.714 20.259 112.585 1.00 38.75 348 LEU A N 1
ATOM 2743 C CA . LEU A 1 348 ? -48.768 21.417 112.457 1.00 38.75 348 LEU A CA 1
ATOM 2744 C C . LEU A 1 348 ? -47.237 21.086 112.483 1.00 38.75 348 LEU A C 1
ATOM 2746 O O . LEU A 1 348 ? -46.841 20.017 112.928 1.00 38.75 348 LEU A O 1
ATOM 2750 N N . ASP A 1 349 ? -46.290 21.887 111.951 1.00 33.28 349 ASP A N 1
ATOM 2751 C CA . ASP A 1 349 ? -46.265 23.323 111.575 1.00 33.28 349 ASP A CA 1
ATOM 2752 C C . ASP A 1 349 ? -45.280 23.657 110.388 1.00 33.28 349 ASP A C 1
ATOM 2754 O O . ASP A 1 349 ? -44.708 22.750 109.783 1.00 33.28 349 ASP A O 1
ATOM 2758 N N . ALA A 1 350 ? -45.110 24.948 110.031 1.00 36.19 350 ALA A N 1
ATOM 2759 C CA . ALA A 1 350 ? -44.423 25.544 108.839 1.00 36.19 350 ALA A CA 1
ATOM 2760 C C . ALA A 1 350 ? -42.841 25.603 108.908 1.00 36.19 350 ALA A C 1
ATOM 2762 O O . ALA A 1 350 ? -42.312 24.782 109.658 1.00 36.19 350 ALA A O 1
ATOM 2763 N N . PRO A 1 351 ? -42.012 26.495 108.242 1.00 59.69 351 PRO A N 1
ATOM 2764 C CA . PRO A 1 351 ? -42.246 27.647 107.306 1.00 59.69 351 PRO A CA 1
ATOM 2765 C C . PRO A 1 351 ? -41.252 27.968 106.104 1.00 59.69 351 PRO A C 1
ATOM 2767 O O . PRO A 1 351 ? -40.068 27.676 106.173 1.00 59.69 351 PRO A O 1
ATOM 2770 N N . ILE A 1 352 ? -41.759 28.683 105.058 1.00 37.59 352 ILE A N 1
ATOM 2771 C CA . ILE A 1 352 ? -41.276 29.911 104.296 1.00 37.59 352 ILE A CA 1
ATOM 2772 C C . ILE A 1 352 ? -39.764 30.011 103.807 1.00 37.59 352 ILE A C 1
ATOM 2774 O O . ILE A 1 352 ? -38.871 29.725 104.589 1.00 37.59 352 ILE A O 1
ATOM 2778 N N . ILE A 1 353 ? -39.341 30.389 102.560 1.00 35.84 353 ILE A N 1
ATOM 2779 C CA . ILE A 1 353 ? -39.180 31.756 101.929 1.00 35.84 353 ILE A CA 1
ATOM 2780 C C . ILE A 1 353 ? -38.743 31.747 100.414 1.00 35.84 353 ILE A C 1
ATOM 2782 O O . ILE A 1 353 ? -37.815 31.050 100.025 1.00 35.84 353 ILE A O 1
ATOM 2786 N N . GLU A 1 354 ? -39.426 32.591 99.613 1.00 34.75 354 GLU A N 1
ATOM 2787 C CA . GLU A 1 354 ? -39.103 33.480 98.444 1.00 34.75 354 GLU A CA 1
ATOM 2788 C C . GLU A 1 354 ? -38.043 33.279 97.294 1.00 34.75 354 GLU A C 1
ATOM 2790 O O . GLU A 1 354 ? -36.835 33.254 97.493 1.00 34.75 354 GLU A O 1
ATOM 2795 N N . THR A 1 355 ? -38.547 33.514 96.057 1.00 35.97 355 THR A N 1
ATOM 2796 C CA . THR A 1 355 ? -38.086 34.442 94.958 1.00 35.97 355 THR A CA 1
ATOM 2797 C C . THR A 1 355 ? -37.012 34.156 93.866 1.00 3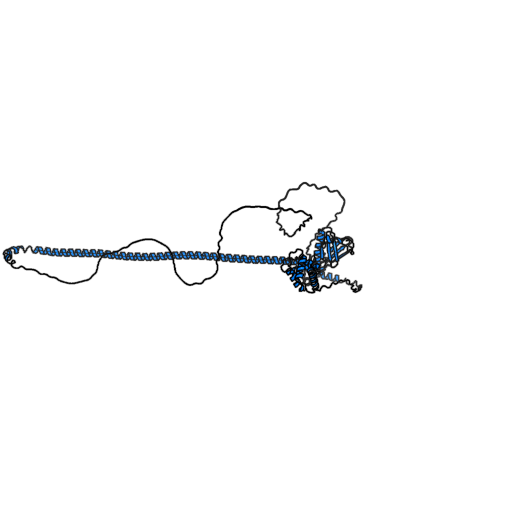5.97 355 THR A C 1
ATOM 2799 O O . THR A 1 355 ? -35.837 33.965 94.127 1.00 35.97 355 THR A O 1
ATOM 2802 N N . GLN A 1 356 ? -37.468 34.424 92.620 1.00 34.16 356 GLN A N 1
ATOM 2803 C CA . GLN A 1 356 ? -36.867 35.196 91.492 1.00 34.16 356 GLN A CA 1
ATOM 2804 C C . GLN A 1 356 ? -35.716 34.668 90.585 1.00 34.16 356 GLN A C 1
ATOM 2806 O O . GLN A 1 356 ? -34.549 34.685 90.937 1.00 34.16 356 GLN A O 1
ATOM 2811 N N . ALA A 1 357 ? -36.105 34.409 89.323 1.00 36.56 357 ALA A N 1
ATOM 2812 C CA . ALA A 1 357 ? -35.683 35.068 88.061 1.00 36.56 357 ALA A CA 1
ATOM 2813 C C . ALA A 1 357 ? -34.215 35.109 87.534 1.00 36.56 357 ALA A C 1
ATOM 2815 O O . ALA A 1 357 ? -33.269 35.424 88.238 1.00 36.56 357 ALA A O 1
ATOM 2816 N N . ALA A 1 358 ? -34.151 35.033 86.189 1.00 33.12 358 ALA A N 1
ATOM 2817 C CA . ALA A 1 358 ? -33.127 35.530 85.244 1.00 33.12 358 ALA A CA 1
ATOM 2818 C C . ALA A 1 358 ? -31.953 34.623 84.779 1.00 33.12 358 ALA A C 1
ATOM 2820 O O . ALA A 1 358 ? -31.313 33.899 85.529 1.00 33.12 358 ALA A O 1
ATOM 2821 N N . THR A 1 359 ? -31.693 34.734 83.468 1.00 40.50 359 THR A N 1
ATOM 2822 C CA . THR A 1 359 ? -30.476 34.411 82.675 1.00 40.50 359 THR A CA 1
ATOM 2823 C C . THR A 1 359 ? -29.271 35.298 83.092 1.00 40.50 359 THR A C 1
ATOM 2825 O O . THR A 1 359 ? -29.563 36.299 83.751 1.00 40.50 359 THR A O 1
ATOM 2828 N N . PRO A 1 360 ? -27.986 35.108 82.659 1.00 51.00 360 PRO A N 1
ATOM 2829 C CA . PRO A 1 360 ? -27.532 34.507 81.383 1.0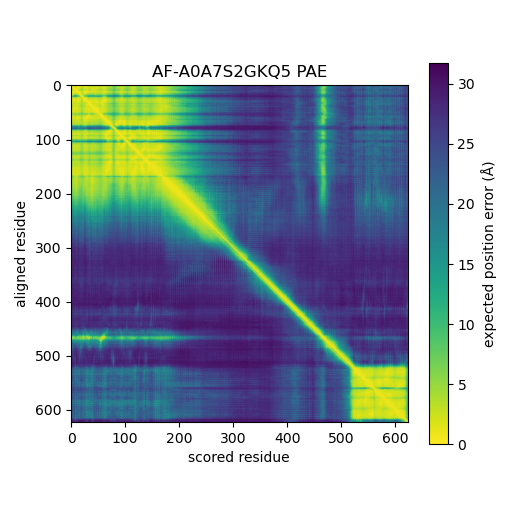0 51.00 360 PRO A CA 1
ATOM 2830 C C . PRO A 1 360 ? -26.144 33.777 81.374 1.00 51.00 360 PRO A C 1
ATOM 2832 O O . PRO A 1 360 ? -25.543 33.550 82.410 1.00 51.00 360 PRO A O 1
ATOM 2835 N N . ALA A 1 361 ? -25.690 33.434 80.156 1.00 32.94 361 ALA A N 1
ATOM 2836 C CA . ALA A 1 361 ? -24.329 33.512 79.571 1.00 32.94 361 ALA A CA 1
ATOM 2837 C C . ALA A 1 361 ? -23.019 33.060 80.287 1.00 32.94 361 ALA A C 1
ATOM 2839 O O . ALA A 1 361 ? -22.711 33.451 81.402 1.00 32.94 361 ALA A O 1
ATOM 2840 N N . GLU A 1 362 ? -22.184 32.426 79.444 1.00 34.56 362 GLU A N 1
ATOM 2841 C CA . GLU A 1 362 ? -20.726 32.620 79.245 1.00 34.56 362 GLU A CA 1
ATOM 2842 C C . GLU A 1 362 ? -19.623 31.938 80.098 1.00 34.56 362 GLU A C 1
ATOM 2844 O O . GLU A 1 362 ? -19.639 31.895 81.319 1.00 34.56 362 GLU A O 1
ATOM 2849 N N . GLU A 1 363 ? -18.628 31.484 79.314 1.00 34.12 363 GLU A N 1
ATOM 2850 C CA . GLU A 1 363 ? -17.169 31.394 79.516 1.00 34.12 363 GLU A CA 1
ATOM 2851 C C . GLU A 1 363 ? -16.495 30.462 80.557 1.00 34.12 363 GLU A C 1
ATOM 2853 O O . GLU A 1 363 ? -16.724 30.520 81.758 1.00 34.12 363 GLU A O 1
ATOM 2858 N N . ASP A 1 364 ? -15.492 29.738 80.011 1.00 33.88 364 ASP A N 1
ATOM 2859 C CA . ASP A 1 364 ? -14.127 29.544 80.547 1.00 33.88 364 ASP A CA 1
ATOM 2860 C C . ASP A 1 364 ? -13.891 28.613 81.761 1.00 33.88 364 ASP A C 1
ATOM 2862 O O . ASP A 1 364 ? -14.708 28.499 82.662 1.00 33.88 364 ASP A O 1
ATOM 2866 N N . LYS A 1 365 ? -12.747 27.920 81.925 1.00 35.84 365 LYS A N 1
ATOM 2867 C CA . LYS A 1 365 ? -11.555 27.578 81.095 1.00 35.84 365 LYS A CA 1
ATOM 2868 C C . LYS A 1 365 ? -10.772 26.471 81.860 1.00 35.84 365 LYS A C 1
ATOM 2870 O O . LYS A 1 365 ? -11.202 26.078 82.938 1.00 35.84 365 LYS A O 1
ATOM 2875 N N . VAL A 1 366 ? -9.570 26.099 81.377 1.00 35.50 366 VAL A N 1
ATOM 2876 C CA . VAL A 1 366 ? -8.453 25.471 82.149 1.00 35.50 366 VAL A CA 1
ATOM 2877 C C . VAL A 1 366 ? -8.605 23.973 82.511 1.00 35.50 366 VAL A C 1
ATOM 2879 O O . VAL A 1 366 ? -9.606 23.581 83.090 1.00 35.50 366 VAL A O 1
ATOM 2882 N N . THR A 1 367 ? -7.635 23.070 82.281 1.00 36.81 367 THR A N 1
ATOM 2883 C CA . THR A 1 367 ? -6.440 23.039 81.395 1.00 36.81 367 THR A CA 1
ATOM 2884 C C . THR A 1 367 ? -5.932 21.583 81.218 1.00 36.81 367 THR A C 1
ATOM 2886 O O . THR A 1 367 ? -6.156 20.731 82.071 1.00 36.81 367 THR A O 1
ATOM 2889 N N . ASP A 1 368 ? -5.126 21.388 80.163 1.00 33.34 368 ASP A N 1
ATOM 2890 C CA . ASP A 1 368 ? -3.770 20.785 80.185 1.00 33.34 368 ASP A CA 1
ATOM 2891 C C . ASP A 1 368 ? -3.437 19.366 79.656 1.00 33.34 368 ASP A C 1
ATOM 2893 O O . ASP A 1 368 ? -3.892 18.343 80.154 1.00 33.34 368 ASP A O 1
ATOM 2897 N N . LEU A 1 369 ? -2.435 19.400 78.750 1.00 36.31 369 LEU A N 1
ATOM 2898 C CA . LEU A 1 369 ? -1.374 18.421 78.430 1.00 36.31 369 LEU A CA 1
ATOM 2899 C C . LEU A 1 369 ? -1.800 17.096 77.747 1.00 36.31 369 LEU A C 1
ATOM 2901 O O . LEU A 1 369 ? -2.513 16.280 78.309 1.00 36.31 369 LEU A O 1
ATOM 2905 N N . LEU A 1 370 ? -1.321 16.763 76.538 1.00 43.19 370 LEU A N 1
ATOM 2906 C CA . LEU A 1 370 ? 0.066 16.862 76.041 1.00 43.19 370 LEU A CA 1
ATOM 2907 C C . LEU A 1 370 ? 0.169 17.208 74.536 1.00 43.19 370 LEU A C 1
ATOM 2909 O O . LEU A 1 370 ? -0.772 17.031 73.770 1.00 43.19 370 LEU A O 1
ATOM 2913 N N . ALA A 1 371 ? 1.347 17.686 74.120 1.00 35.97 371 ALA A N 1
ATOM 2914 C CA . ALA A 1 371 ? 1.635 18.207 72.777 1.00 35.97 371 ALA A CA 1
ATOM 2915 C C . ALA A 1 371 ? 2.190 17.162 71.785 1.00 35.97 371 ALA A C 1
ATOM 2917 O O . ALA A 1 371 ? 2.862 16.224 72.217 1.00 35.97 371 ALA A O 1
ATOM 2918 N N . SER A 1 372 ? 2.027 17.401 70.470 1.00 38.00 372 SER A N 1
ATOM 2919 C CA . SER A 1 372 ? 3.118 17.499 69.458 1.00 38.00 372 SER A CA 1
ATOM 2920 C C . SER A 1 372 ? 2.584 17.534 68.008 1.00 38.00 372 SER A C 1
ATOM 2922 O O . SER A 1 372 ? 2.216 16.503 67.454 1.00 38.00 372 SER A O 1
ATOM 2924 N N . ASP A 1 373 ? 2.617 18.717 67.391 1.00 39.38 373 ASP A N 1
ATOM 2925 C CA . ASP A 1 373 ? 2.593 18.971 65.930 1.00 39.38 373 ASP A CA 1
ATOM 2926 C C . ASP A 1 373 ? 3.999 18.675 65.304 1.00 39.38 373 ASP A C 1
ATOM 2928 O O . ASP A 1 373 ? 4.902 18.394 66.106 1.00 39.38 373 ASP A O 1
ATOM 2932 N N . PRO A 1 374 ? 4.295 18.762 63.964 1.00 58.41 374 PRO A N 1
ATOM 2933 C CA . PRO A 1 374 ? 3.645 19.637 62.956 1.00 58.41 374 PRO A CA 1
ATOM 2934 C C . PRO A 1 374 ? 3.615 19.215 61.441 1.00 58.41 374 PRO A C 1
ATOM 2936 O O . PRO A 1 374 ? 4.193 18.214 61.030 1.00 58.41 374 PRO A O 1
ATOM 2939 N N . VAL A 1 375 ? 3.056 20.120 60.600 1.00 37.09 375 VAL A N 1
ATOM 2940 C CA . VAL A 1 375 ? 3.226 20.307 59.116 1.00 37.09 375 VAL A CA 1
ATOM 2941 C C . VAL A 1 375 ? 2.427 19.347 58.192 1.00 37.09 375 VAL A C 1
ATOM 2943 O O . VAL A 1 375 ? 2.712 18.161 58.125 1.00 37.09 375 VAL A O 1
ATOM 2946 N N . THR A 1 376 ? 1.437 19.770 57.379 1.00 38.31 376 THR A N 1
ATOM 2947 C CA . THR A 1 376 ? 1.518 20.710 56.220 1.00 38.31 376 THR A CA 1
ATOM 2948 C C . THR A 1 376 ? 0.123 21.241 55.774 1.00 38.31 376 THR A C 1
ATOM 2950 O O . THR A 1 376 ? -0.900 20.774 56.263 1.00 38.31 376 THR A O 1
ATOM 2953 N N . ASN A 1 377 ? 0.088 22.210 54.842 1.00 34.81 377 ASN A N 1
ATOM 2954 C CA . ASN A 1 377 ? -1.069 23.042 54.435 1.00 34.81 377 ASN A CA 1
ATOM 2955 C C . ASN A 1 377 ? -2.282 22.353 53.752 1.00 34.81 377 ASN A C 1
ATOM 2957 O O . ASN A 1 377 ? -2.116 21.339 53.075 1.00 34.81 377 ASN A O 1
ATOM 2961 N N . PRO A 1 378 ? -3.467 23.006 53.800 1.00 50.81 378 PRO A N 1
ATOM 2962 C CA . PRO A 1 378 ? -4.610 22.767 52.917 1.00 50.81 378 PRO A CA 1
ATOM 2963 C C . PRO A 1 378 ? -4.633 23.722 51.703 1.00 50.81 378 PRO A C 1
ATOM 2965 O O . PRO A 1 378 ? -4.120 24.837 51.778 1.00 50.81 378 PRO A O 1
ATOM 2968 N N . GLU A 1 379 ? -5.348 23.350 50.639 1.00 39.97 379 GLU A N 1
ATOM 2969 C CA . GLU A 1 379 ? -5.925 24.312 49.687 1.00 39.97 379 GLU A CA 1
ATOM 2970 C C . GLU A 1 379 ? -7.286 23.801 49.186 1.00 39.97 379 GLU A C 1
ATOM 2972 O O . GLU A 1 379 ? -7.548 22.597 49.197 1.00 39.97 379 GLU A O 1
ATOM 2977 N N . SER A 1 380 ? -8.199 24.723 48.873 1.00 36.25 380 SER A N 1
ATOM 2978 C CA . SER A 1 380 ? -9.647 24.471 48.902 1.00 36.25 380 SER A CA 1
ATOM 2979 C C . SER A 1 380 ? -10.355 24.724 47.575 1.00 36.25 380 SER A C 1
ATOM 2981 O O . SER A 1 380 ? -10.188 25.789 46.980 1.00 36.25 380 SER A O 1
ATOM 2983 N N . ASP A 1 381 ? -11.271 23.826 47.213 1.00 37.03 381 ASP A N 1
ATOM 2984 C CA . ASP A 1 381 ? -12.290 24.074 46.191 1.00 37.03 381 ASP A CA 1
ATOM 2985 C C . ASP A 1 381 ? -13.187 25.275 46.531 1.00 37.03 381 ASP A C 1
ATOM 2987 O O . ASP A 1 381 ? -13.650 25.416 47.670 1.00 37.03 381 ASP A O 1
ATOM 2991 N N . LYS A 1 382 ? -13.514 26.069 45.501 1.00 37.59 382 LYS A N 1
ATOM 2992 C CA . LYS A 1 382 ? -14.829 26.706 45.276 1.00 37.59 382 LYS A CA 1
ATOM 2993 C C . LYS A 1 382 ? -14.826 27.499 43.969 1.00 37.59 382 LYS A C 1
ATOM 2995 O O . LYS A 1 382 ? -14.130 28.502 43.859 1.00 37.59 382 LYS A O 1
ATOM 3000 N N . VAL A 1 383 ? -15.689 27.118 43.028 1.00 33.09 383 VAL A N 1
ATOM 3001 C CA . VAL A 1 383 ? -16.105 27.986 41.916 1.00 33.09 383 VAL A CA 1
ATOM 3002 C C . VAL A 1 383 ? -17.617 27.873 41.754 1.00 33.09 383 VAL A C 1
ATOM 3004 O O . VAL A 1 383 ? -18.142 26.774 41.599 1.00 33.09 383 VAL A O 1
ATOM 3007 N N . ALA A 1 384 ? -18.300 29.015 41.793 1.00 37.84 384 ALA A N 1
ATOM 3008 C CA . ALA A 1 384 ? -19.695 29.160 41.405 1.00 37.84 384 ALA A CA 1
ATOM 3009 C C . ALA A 1 384 ? -19.911 30.563 40.807 1.00 37.84 384 ALA A C 1
ATOM 3011 O O . ALA A 1 384 ? -19.617 31.557 41.465 1.00 37.84 384 ALA A O 1
ATOM 3012 N N . ASP A 1 385 ? -20.397 30.592 39.564 1.00 40.03 385 ASP A N 1
ATOM 3013 C CA . ASP A 1 385 ? -21.470 31.459 39.054 1.00 40.03 385 ASP A CA 1
ATOM 3014 C C . ASP A 1 385 ? -21.490 32.984 39.356 1.00 40.03 385 ASP A C 1
ATOM 3016 O O . ASP A 1 385 ? -21.799 33.404 40.467 1.00 40.03 385 ASP A O 1
ATOM 3020 N N . LEU A 1 386 ? -21.330 33.811 38.297 1.00 33.53 386 LEU A N 1
ATOM 3021 C CA . LEU A 1 386 ? -22.331 34.777 37.749 1.00 33.53 386 LEU A CA 1
ATOM 3022 C C . LEU A 1 386 ? -21.727 36.004 37.003 1.00 33.53 386 LEU A C 1
ATOM 3024 O O . LEU A 1 386 ? -20.997 36.801 37.575 1.00 33.53 386 LEU A O 1
ATOM 3028 N N . LEU A 1 387 ? -22.173 36.173 35.747 1.00 38.62 387 LEU A N 1
ATOM 3029 C CA . LEU A 1 387 ? -22.591 37.399 35.014 1.00 38.62 387 LEU A CA 1
ATOM 3030 C C . LEU A 1 387 ? -21.825 38.754 35.094 1.00 38.62 387 LEU A C 1
ATOM 3032 O O . LEU A 1 387 ? -21.686 39.362 36.150 1.00 38.62 387 LEU A O 1
ATOM 3036 N N . GLY A 1 388 ? -21.577 39.335 33.905 1.00 29.20 388 GLY A N 1
ATOM 3037 C CA . GLY A 1 388 ? -21.294 40.767 33.643 1.00 29.20 388 GLY A CA 1
ATOM 3038 C C . GLY A 1 388 ? -20.476 40.950 32.347 1.00 29.20 388 GLY A C 1
ATOM 3039 O O . GLY A 1 388 ? -19.333 40.518 32.314 1.00 29.20 388 GLY A O 1
ATOM 3040 N N . SER A 1 389 ? -21.054 41.333 31.199 1.00 33.25 389 SER A N 1
ATOM 3041 C CA . SER A 1 389 ? -21.433 42.696 30.739 1.00 33.25 389 SER A CA 1
ATOM 3042 C C . SER A 1 389 ? -20.289 43.501 30.073 1.00 33.25 389 SER A C 1
ATOM 3044 O O . SER A 1 389 ? -19.205 43.618 30.632 1.00 33.25 389 SER A O 1
ATOM 3046 N N . ASP A 1 390 ? -20.590 44.055 28.887 1.00 35.97 390 ASP A N 1
ATOM 3047 C CA . ASP A 1 390 ? -19.810 44.942 27.974 1.00 35.97 390 ASP A CA 1
ATOM 3048 C C . ASP A 1 390 ? -19.261 46.251 28.643 1.00 35.97 390 ASP A C 1
ATOM 3050 O O . ASP A 1 390 ? -19.653 46.483 29.792 1.00 35.97 390 ASP A O 1
ATOM 3054 N N . PRO A 1 391 ? -18.451 47.169 28.008 1.00 53.31 391 PRO A N 1
ATOM 3055 C CA . PRO A 1 391 ? -18.337 47.435 26.551 1.00 53.31 391 PRO A CA 1
ATOM 3056 C C . PRO A 1 391 ? -17.022 48.041 25.937 1.00 53.31 391 PRO A C 1
ATOM 3058 O O . PRO A 1 391 ? -16.066 48.374 26.623 1.00 53.31 391 PRO A O 1
ATOM 3061 N N . GLU A 1 392 ? -17.064 48.221 24.601 1.00 36.31 392 GLU A N 1
ATOM 3062 C CA . GLU A 1 392 ? -16.573 49.332 23.727 1.00 36.31 392 GLU A CA 1
ATOM 3063 C C . GLU A 1 392 ? -15.166 50.008 23.786 1.00 36.31 392 GLU A C 1
ATOM 3065 O O . GLU A 1 392 ? -14.622 50.343 24.829 1.00 36.31 392 GLU A O 1
ATOM 3070 N N . PHE A 1 393 ? -14.731 50.428 22.573 1.00 30.27 393 PHE A N 1
ATOM 3071 C CA . PHE A 1 393 ? -13.740 51.482 22.221 1.00 30.27 393 PHE A CA 1
ATOM 3072 C C . PHE A 1 393 ? -12.243 51.224 22.564 1.00 30.27 393 PHE A C 1
ATOM 3074 O O . PHE A 1 393 ? -11.911 50.497 23.485 1.00 30.27 393 PHE A O 1
ATOM 3081 N N . SER A 1 394 ? -11.241 51.752 21.838 1.00 30.64 394 SER A N 1
ATOM 3082 C CA . SER A 1 394 ? -11.215 52.814 20.811 1.00 30.64 394 SER A CA 1
ATOM 3083 C C . SER A 1 394 ? -10.151 52.571 19.721 1.00 30.64 394 SER A C 1
ATOM 3085 O O . SER A 1 394 ? -9.153 51.888 19.944 1.00 30.64 394 SER A O 1
ATOM 3087 N N . GLN A 1 395 ? -10.312 53.222 18.564 1.00 35.78 395 GLN A N 1
ATOM 3088 C CA . GLN A 1 395 ? -9.211 53.506 17.630 1.00 35.78 395 GLN A CA 1
ATOM 3089 C C . GLN A 1 395 ? -8.286 54.596 18.200 1.00 35.78 395 GLN A C 1
ATOM 3091 O O . GLN A 1 395 ? -8.792 55.515 18.841 1.00 35.78 395 GLN A O 1
ATOM 3096 N N . GLU A 1 396 ? -6.992 54.592 17.846 1.00 29.19 396 GLU A N 1
ATOM 3097 C CA . GLU A 1 396 ? -6.305 55.828 17.427 1.00 29.19 396 GLU A CA 1
ATOM 3098 C C . GLU A 1 396 ? -5.029 55.576 16.594 1.00 29.19 396 GLU A C 1
ATOM 3100 O O . GLU A 1 396 ? -4.646 54.439 16.324 1.00 29.19 396 GLU A O 1
ATOM 3105 N N . SER A 1 397 ? -4.445 56.655 16.067 1.00 33.22 397 SER A N 1
ATOM 3106 C CA . SER A 1 397 ? -3.595 56.685 14.864 1.00 33.22 397 SER A CA 1
ATOM 3107 C C . SER A 1 397 ? -2.157 57.186 15.118 1.00 33.22 397 SER A C 1
ATOM 3109 O O . SER A 1 397 ? -1.838 57.536 16.245 1.00 33.22 397 SER A O 1
ATOM 3111 N N . PHE A 1 398 ? -1.347 57.286 14.039 1.00 27.69 398 PHE A N 1
ATOM 3112 C CA . PHE A 1 398 ? -0.033 57.970 13.832 1.00 27.69 398 PHE A CA 1
ATOM 3113 C C . PHE A 1 398 ? 1.112 57.010 13.410 1.00 27.69 398 PHE A C 1
ATOM 3115 O O . PHE A 1 398 ? 1.210 55.905 13.912 1.00 27.69 398 PHE A O 1
ATOM 3122 N N . THR A 1 399 ? 2.059 57.350 12.515 1.00 34.09 399 THR A N 1
ATOM 3123 C CA . THR A 1 399 ? 2.124 58.426 11.496 1.00 34.09 399 THR A CA 1
ATOM 3124 C C . THR A 1 399 ? 2.968 58.018 10.277 1.00 34.09 399 THR A C 1
ATOM 3126 O O . THR A 1 399 ? 3.810 57.128 10.316 1.00 34.09 399 THR A O 1
ATOM 3129 N N . ARG A 1 400 ? 2.772 58.747 9.174 1.00 30.11 400 ARG A N 1
ATOM 3130 C CA . ARG A 1 400 ? 3.410 58.566 7.862 1.00 30.11 400 ARG A CA 1
ATOM 3131 C C . ARG A 1 400 ? 4.754 59.314 7.770 1.00 30.11 400 ARG A C 1
ATOM 3133 O O . ARG A 1 400 ? 4.767 60.535 7.911 1.00 30.11 400 ARG A O 1
ATOM 3140 N N . LYS A 1 401 ? 5.855 58.647 7.391 1.00 33.50 401 LYS A N 1
ATOM 3141 C CA . LYS A 1 401 ? 7.082 59.306 6.877 1.00 33.50 401 LYS A CA 1
ATOM 3142 C C . LYS A 1 401 ? 7.415 58.809 5.468 1.00 33.50 401 LYS A C 1
ATOM 3144 O O . LYS A 1 401 ? 7.468 57.613 5.217 1.00 33.50 401 LYS A O 1
ATOM 3149 N N . LYS A 1 402 ? 7.621 59.747 4.535 1.00 37.94 402 LYS A N 1
ATOM 3150 C CA . LYS A 1 402 ? 8.052 59.473 3.152 1.00 37.94 402 LYS A CA 1
ATOM 3151 C C . LYS A 1 402 ? 9.581 59.446 3.072 1.00 37.94 402 LYS A C 1
ATOM 3153 O O . LYS A 1 402 ? 10.215 60.376 3.560 1.00 37.94 402 LYS A O 1
ATOM 3158 N N . SER A 1 403 ? 10.138 58.500 2.320 1.00 32.22 403 SER A N 1
ATOM 3159 C CA . SER A 1 403 ? 11.422 58.673 1.625 1.00 32.22 403 SER A CA 1
ATOM 3160 C C . SER A 1 403 ? 11.306 58.153 0.184 1.00 32.22 403 SER A C 1
ATOM 3162 O O . SER A 1 403 ? 10.338 57.468 -0.147 1.00 32.22 403 SER A O 1
ATOM 3164 N N . ARG A 1 404 ? 12.209 58.576 -0.706 1.00 36.81 404 ARG A N 1
ATOM 3165 C CA . ARG A 1 404 ? 12.113 58.408 -2.175 1.00 36.81 404 ARG A CA 1
ATOM 3166 C C . ARG A 1 404 ? 13.233 57.500 -2.699 1.00 36.81 404 ARG A C 1
ATOM 3168 O O . ARG A 1 404 ? 14.297 57.478 -2.095 1.00 36.81 404 ARG A O 1
ATOM 3175 N N . ARG A 1 405 ? 13.024 56.971 -3.920 1.00 29.73 405 ARG A N 1
ATOM 3176 C CA . ARG A 1 405 ? 13.950 56.158 -4.752 1.00 29.73 405 ARG A CA 1
ATOM 3177 C C . ARG A 1 405 ? 14.122 54.705 -4.260 1.00 29.73 405 ARG A C 1
ATOM 3179 O O . ARG A 1 405 ? 14.108 54.476 -3.064 1.00 29.73 405 ARG A O 1
ATOM 3186 N N . SER A 1 406 ? 14.268 53.703 -5.133 1.00 30.19 406 SER A N 1
ATOM 3187 C CA . SER A 1 406 ? 14.169 53.691 -6.610 1.00 30.19 406 SER A CA 1
ATOM 3188 C C . SER A 1 406 ? 14.035 52.263 -7.149 1.00 30.19 406 SER A C 1
ATOM 3190 O O . SER A 1 406 ? 14.690 51.370 -6.638 1.00 30.19 406 SER A O 1
ATOM 3192 N N . SER A 1 407 ? 13.243 52.105 -8.216 1.00 34.56 407 SER A N 1
ATOM 3193 C CA . SER A 1 407 ? 13.367 51.098 -9.289 1.00 34.56 407 SER A CA 1
ATOM 3194 C C . SER A 1 407 ? 14.077 49.763 -8.999 1.00 34.56 407 SER A C 1
ATOM 3196 O O . SER A 1 407 ? 15.304 49.711 -9.023 1.00 34.56 407 SER A O 1
ATOM 3198 N N . LEU A 1 408 ? 13.309 48.670 -9.000 1.00 32.84 408 LEU A N 1
ATOM 3199 C CA . LEU A 1 408 ? 13.551 47.499 -9.857 1.00 32.84 408 LEU A CA 1
ATOM 3200 C C . LEU A 1 408 ? 12.270 46.652 -9.941 1.00 32.84 408 LEU A C 1
ATOM 3202 O O . LEU A 1 408 ? 11.391 46.765 -9.089 1.00 32.84 408 LEU A O 1
ATOM 3206 N N . LYS A 1 409 ? 12.111 45.897 -11.032 1.00 36.66 409 LYS A N 1
ATOM 3207 C CA . LYS A 1 409 ? 10.895 45.120 -11.311 1.00 36.66 409 LYS A CA 1
ATOM 3208 C C . LYS A 1 409 ? 10.944 43.804 -10.539 1.00 36.66 409 LYS A C 1
ATOM 3210 O O . LYS A 1 409 ? 11.886 43.043 -10.730 1.00 36.66 409 LYS A O 1
ATOM 3215 N N . VAL A 1 410 ? 9.916 43.526 -9.742 1.00 27.81 410 VAL A N 1
ATOM 3216 C CA . VAL A 1 410 ? 9.651 42.183 -9.215 1.00 27.81 410 VAL A CA 1
ATOM 3217 C C . VAL A 1 410 ? 8.736 41.479 -10.210 1.00 27.81 410 VAL A C 1
ATOM 3219 O O . VAL A 1 410 ? 7.623 41.937 -10.456 1.00 27.81 410 VAL A O 1
ATOM 3222 N N . THR A 1 411 ? 9.219 40.397 -10.812 1.00 34.09 411 THR A N 1
ATOM 3223 C CA . THR A 1 411 ? 8.363 39.369 -11.412 1.00 34.09 411 THR A CA 1
ATOM 3224 C C . THR A 1 411 ? 8.019 38.370 -10.320 1.00 34.09 411 THR A C 1
ATOM 3226 O O . THR A 1 411 ? 8.920 37.717 -9.796 1.00 34.09 411 THR A O 1
ATOM 3229 N N . GLU A 1 412 ? 6.740 38.269 -9.970 1.00 28.84 412 GLU A N 1
ATOM 3230 C CA . GLU A 1 412 ? 6.245 37.214 -9.087 1.00 28.84 412 GLU A CA 1
ATOM 3231 C C . GLU A 1 412 ? 6.479 35.848 -9.741 1.00 28.84 412 GLU A C 1
ATOM 3233 O O . GLU A 1 412 ? 6.044 35.603 -10.868 1.00 28.84 412 GLU A O 1
ATOM 3238 N N . VAL A 1 413 ? 7.162 34.956 -9.024 1.00 30.03 413 VAL A N 1
ATOM 3239 C CA . VAL A 1 413 ? 7.154 33.523 -9.317 1.00 30.03 413 VAL A CA 1
ATOM 3240 C C . VAL A 1 413 ? 6.073 32.919 -8.433 1.00 30.03 413 VAL A C 1
ATOM 3242 O O . VAL A 1 413 ? 6.242 32.814 -7.221 1.00 30.03 413 VAL A O 1
ATOM 3245 N N . VAL A 1 414 ? 4.941 32.566 -9.039 1.00 30.20 414 VAL A N 1
ATOM 3246 C CA . VAL A 1 414 ? 3.881 31.811 -8.366 1.00 30.20 414 VAL A CA 1
ATOM 3247 C C . VAL A 1 414 ? 4.273 30.336 -8.398 1.00 30.20 414 VAL A C 1
ATOM 3249 O O . VAL A 1 414 ? 4.107 29.669 -9.419 1.00 30.20 414 VAL A O 1
ATOM 3252 N N . GLU A 1 415 ? 4.809 29.825 -7.291 1.00 30.00 415 GLU A N 1
ATOM 3253 C CA . GLU A 1 415 ? 5.008 28.385 -7.111 1.00 30.00 415 GLU A CA 1
ATOM 3254 C C . GLU A 1 415 ? 3.650 27.706 -6.875 1.00 30.00 415 GLU A C 1
ATOM 3256 O O . GLU A 1 415 ? 3.026 27.853 -5.824 1.00 30.00 415 GLU A O 1
ATOM 3261 N N . PHE A 1 416 ? 3.177 26.952 -7.870 1.00 28.72 416 PHE A N 1
ATOM 3262 C CA . PHE A 1 416 ? 1.995 26.102 -7.732 1.00 28.72 416 PHE A CA 1
ATOM 3263 C C . PHE A 1 416 ? 2.352 24.833 -6.945 1.00 28.72 416 PHE A C 1
ATOM 3265 O O . PHE A 1 416 ? 2.873 23.863 -7.495 1.00 28.72 416 PHE A O 1
ATOM 3272 N N . GLY A 1 417 ? 2.042 24.828 -5.649 1.00 27.30 417 GLY A N 1
ATOM 3273 C CA . GLY A 1 417 ? 2.105 23.626 -4.820 1.00 27.30 417 GLY A CA 1
ATOM 3274 C C . GLY A 1 417 ? 0.980 22.649 -5.165 1.00 27.30 417 GLY A C 1
ATOM 3275 O O . GLY A 1 417 ? -0.130 22.774 -4.651 1.00 27.30 417 GLY A O 1
ATOM 3276 N N . MET A 1 418 ? 1.257 21.652 -6.009 1.00 35.09 418 MET A N 1
ATOM 3277 C CA . MET A 1 418 ? 0.345 20.526 -6.227 1.00 35.09 418 MET A CA 1
ATOM 3278 C C . MET A 1 418 ? 0.535 19.467 -5.136 1.00 35.09 418 MET A C 1
ATOM 3280 O O . MET A 1 418 ? 1.348 18.562 -5.281 1.00 35.09 418 MET A O 1
ATOM 3284 N N . ASN A 1 419 ? -0.232 19.586 -4.052 1.00 35.28 419 ASN A N 1
ATOM 3285 C CA . ASN A 1 419 ? -0.566 18.472 -3.161 1.00 35.28 419 ASN A CA 1
ATOM 3286 C C . ASN A 1 419 ? -1.860 18.798 -2.403 1.00 35.28 419 ASN A C 1
ATOM 3288 O O . ASN A 1 419 ? -1.850 19.375 -1.319 1.00 35.28 419 ASN A O 1
ATOM 3292 N N . SER A 1 420 ? -2.997 18.442 -3.000 1.00 32.31 420 SER A N 1
ATOM 3293 C CA . SER A 1 420 ? -4.301 18.484 -2.343 1.00 32.31 420 SER A CA 1
ATOM 3294 C C . SER A 1 420 ? -5.138 17.311 -2.842 1.00 32.31 420 SER A C 1
ATOM 3296 O O . SER A 1 420 ? -5.463 17.238 -4.027 1.00 32.31 420 SER A O 1
ATOM 3298 N N . LEU A 1 421 ? -5.445 16.366 -1.948 1.00 37.22 421 LEU A N 1
ATOM 3299 C CA . LEU A 1 421 ? -6.387 15.288 -2.237 1.00 37.22 421 LEU A CA 1
ATOM 3300 C C . LEU A 1 421 ? -7.782 15.896 -2.423 1.00 37.22 421 LEU A C 1
ATOM 3302 O O . LEU A 1 421 ? -8.395 16.342 -1.455 1.00 37.22 421 LEU A O 1
ATOM 3306 N N . MET A 1 422 ? -8.309 15.861 -3.646 1.00 30.12 422 MET A N 1
ATOM 3307 C CA . MET A 1 422 ? -9.736 16.073 -3.874 1.00 30.12 422 MET A CA 1
ATOM 3308 C C . MET A 1 422 ? -10.495 14.764 -3.655 1.00 30.12 422 MET A C 1
ATOM 3310 O O . MET A 1 422 ? -10.466 13.861 -4.489 1.00 30.12 422 MET A O 1
ATOM 3314 N N . THR A 1 423 ? -11.225 14.679 -2.546 1.00 35.78 423 THR A N 1
ATOM 3315 C CA . THR A 1 423 ? -12.355 13.751 -2.425 1.00 35.78 423 THR A CA 1
ATOM 3316 C C . THR A 1 423 ? -13.488 14.215 -3.337 1.00 35.78 423 THR A C 1
ATOM 3318 O O . THR A 1 423 ? -14.017 15.312 -3.152 1.00 35.78 423 THR A O 1
ATOM 3321 N N . MET A 1 424 ? -13.859 13.378 -4.305 1.00 34.72 424 MET A N 1
ATOM 3322 C CA . MET A 1 424 ? -15.026 13.588 -5.167 1.00 34.72 424 MET A CA 1
ATOM 3323 C C . MET A 1 424 ? -16.329 13.509 -4.349 1.00 34.72 424 MET A C 1
ATOM 3325 O O . MET A 1 424 ? -16.490 12.548 -3.594 1.00 34.72 424 MET A O 1
ATOM 3329 N N . PRO A 1 425 ? -17.278 14.448 -4.508 1.00 39.47 425 PRO A N 1
ATOM 3330 C CA . PRO A 1 425 ? -18.660 14.255 -4.085 1.00 39.47 425 PRO A CA 1
ATOM 3331 C C . PRO A 1 425 ? -19.482 13.574 -5.192 1.00 39.47 425 PRO A C 1
ATOM 3333 O O . PRO A 1 425 ? -19.387 13.948 -6.363 1.00 39.47 425 PRO A O 1
ATOM 3336 N N . ASP A 1 426 ? -20.331 12.616 -4.815 1.00 36.53 426 ASP A N 1
ATOM 3337 C CA . ASP A 1 426 ? -21.320 12.013 -5.714 1.00 36.53 426 ASP A CA 1
ATOM 3338 C C . ASP A 1 426 ? -22.271 13.077 -6.286 1.00 36.53 426 ASP A C 1
ATOM 3340 O O . ASP A 1 426 ? -22.901 13.826 -5.536 1.00 36.53 426 ASP A O 1
ATOM 3344 N N . PHE A 1 427 ? -22.437 13.098 -7.611 1.00 30.33 427 PHE A N 1
ATOM 3345 C CA . PHE A 1 427 ? -23.482 13.878 -8.277 1.00 30.33 427 PHE A CA 1
ATOM 3346 C C . PHE A 1 427 ? -24.445 12.962 -9.033 1.00 30.33 427 PHE A C 1
ATOM 3348 O O . PHE A 1 427 ? -24.131 12.404 -10.085 1.00 30.33 427 PHE A O 1
ATOM 3355 N N . SER A 1 428 ? -25.652 12.830 -8.483 1.00 32.97 428 SER A N 1
ATOM 3356 C CA . SER A 1 428 ? -26.785 12.156 -9.112 1.00 32.97 428 SER A CA 1
ATOM 3357 C C . SER A 1 428 ? -27.243 12.894 -10.371 1.00 32.97 428 SER A C 1
ATOM 3359 O O . SER A 1 428 ? -27.416 14.113 -10.353 1.00 32.97 428 SER A O 1
ATOM 3361 N N . ALA A 1 429 ? -27.502 12.150 -11.445 1.00 35.53 429 ALA A N 1
ATOM 3362 C CA . ALA A 1 429 ? -27.944 12.711 -12.714 1.00 35.53 429 ALA A CA 1
ATOM 3363 C C . ALA A 1 429 ? -29.421 13.142 -12.683 1.00 35.53 429 ALA A C 1
ATOM 3365 O O . ALA A 1 429 ? -30.306 12.315 -12.884 1.00 35.53 429 ALA A O 1
ATOM 3366 N N . GLU A 1 430 ? -29.680 14.441 -12.522 1.00 38.28 430 GLU A N 1
ATOM 3367 C CA . GLU A 1 430 ? -30.900 15.095 -13.013 1.00 38.28 430 GLU A CA 1
ATOM 3368 C C . GLU A 1 430 ? -30.695 16.617 -13.156 1.00 38.28 430 GLU A C 1
ATOM 3370 O O . GLU A 1 430 ? -29.821 17.206 -12.526 1.00 38.28 430 GLU A O 1
ATOM 3375 N N . THR A 1 431 ? -31.498 17.260 -14.012 1.00 35.06 431 THR A N 1
ATOM 3376 C CA . THR A 1 431 ? -31.483 18.709 -14.333 1.00 35.06 431 THR A CA 1
ATOM 3377 C C . THR A 1 431 ? -30.173 19.323 -14.867 1.00 35.06 431 THR A C 1
ATOM 3379 O O . THR A 1 431 ? -29.401 19.914 -14.126 1.00 35.06 431 THR A O 1
ATOM 3382 N N . PHE A 1 432 ? -30.034 19.387 -16.198 1.00 31.17 432 PHE A N 1
ATOM 3383 C CA . PHE A 1 432 ? -30.128 20.685 -16.893 1.00 31.17 432 PHE A CA 1
ATOM 3384 C C . PHE A 1 432 ? -30.479 20.492 -18.379 1.00 31.17 432 PHE A C 1
ATOM 3386 O O . PHE A 1 432 ? -29.727 19.915 -19.162 1.00 31.17 432 PHE A O 1
ATOM 3393 N N . ARG A 1 433 ? -31.662 20.976 -18.761 1.00 35.84 433 ARG A N 1
ATOM 3394 C CA . ARG A 1 433 ? -32.129 21.130 -20.145 1.00 35.84 433 ARG A CA 1
ATOM 3395 C C . ARG A 1 433 ? -32.292 22.636 -20.370 1.00 35.84 433 ARG A C 1
ATOM 3397 O O . ARG A 1 433 ? -32.534 23.345 -19.404 1.00 35.84 433 ARG A O 1
ATOM 3404 N N . GLU A 1 434 ? -32.218 23.077 -21.625 1.00 36.69 434 GLU A N 1
ATOM 3405 C CA . GLU A 1 434 ? -32.378 24.482 -22.055 1.00 36.69 434 GLU A CA 1
ATOM 3406 C C . GLU A 1 434 ? -31.209 25.429 -21.716 1.00 36.69 434 GLU A C 1
ATOM 3408 O O . GLU A 1 434 ? -31.123 25.991 -20.631 1.00 36.69 434 GLU A O 1
ATOM 3413 N N . SER A 1 435 ? -30.336 25.666 -22.703 1.00 33.72 435 SER A N 1
ATOM 3414 C CA . SER A 1 435 ? -30.038 27.009 -23.243 1.00 33.72 435 SER A CA 1
ATOM 3415 C C . SER A 1 435 ? -28.775 26.968 -24.111 1.00 33.72 435 SER A C 1
ATOM 3417 O O . SER A 1 435 ? -27.689 26.737 -23.589 1.00 33.72 435 SER A O 1
ATOM 3419 N N . CYS A 1 436 ? -28.953 27.158 -25.425 1.00 31.34 436 CYS A N 1
ATOM 3420 C CA . CYS A 1 436 ? -28.024 27.752 -26.407 1.00 31.34 436 CYS A CA 1
ATOM 3421 C C . CYS A 1 436 ? -28.450 27.319 -27.818 1.00 31.34 436 CYS A C 1
ATOM 3423 O O . CYS A 1 436 ? -27.917 26.370 -28.393 1.00 31.34 436 CYS A O 1
ATOM 3425 N N . ALA A 1 437 ? -29.447 28.019 -28.359 1.00 39.53 437 ALA A N 1
ATOM 3426 C CA . ALA A 1 437 ? -29.610 28.135 -29.804 1.00 39.53 437 ALA A CA 1
ATOM 3427 C C . ALA A 1 437 ? -28.670 29.239 -30.340 1.00 39.53 437 ALA A C 1
ATOM 3429 O O . ALA A 1 437 ? -28.075 29.979 -29.558 1.00 39.53 437 ALA A O 1
ATOM 3430 N N . ASP A 1 438 ? -28.595 29.357 -31.666 1.00 42.84 438 ASP A N 1
ATOM 3431 C CA . ASP A 1 438 ? -28.031 30.496 -32.407 1.00 42.84 438 ASP A CA 1
ATOM 3432 C C . ASP A 1 438 ? -26.496 30.662 -32.437 1.00 42.84 438 ASP A C 1
ATOM 3434 O O . ASP A 1 438 ? -25.955 31.691 -32.039 1.00 42.84 438 ASP A O 1
ATOM 3438 N N . LEU A 1 439 ? -25.805 29.710 -33.080 1.00 37.56 439 LEU A N 1
ATOM 3439 C CA . LEU A 1 439 ? -24.663 30.020 -33.959 1.00 37.56 439 LEU A CA 1
ATOM 3440 C C . LEU A 1 439 ? -24.698 29.135 -35.220 1.00 37.56 439 LEU A C 1
ATOM 3442 O O . LEU A 1 439 ? -24.615 27.910 -35.133 1.00 37.56 439 LEU A O 1
ATOM 3446 N N . GLU A 1 440 ? -24.797 29.753 -36.401 1.00 45.06 440 GLU A N 1
ATOM 3447 C CA . GLU A 1 440 ? -24.665 29.062 -37.693 1.00 45.06 440 GLU A CA 1
ATOM 3448 C C . GLU A 1 440 ? -23.191 28.704 -37.982 1.00 45.06 440 GLU A C 1
ATOM 3450 O O . GLU A 1 440 ? -22.318 29.568 -37.849 1.00 45.06 440 GLU A O 1
ATOM 3455 N N . PRO A 1 441 ? -22.874 27.474 -38.434 1.00 51.78 441 PRO A N 1
ATOM 3456 C CA . PRO A 1 441 ? -21.532 27.131 -38.897 1.00 51.78 441 PRO A CA 1
ATOM 3457 C C . PRO A 1 441 ? -21.290 27.607 -40.347 1.00 51.78 441 PRO A C 1
ATOM 3459 O O . PRO A 1 441 ? -22.190 27.521 -41.189 1.00 51.78 441 PRO A O 1
ATOM 3462 N N . PRO A 1 442 ? -20.070 28.061 -40.697 1.00 48.34 442 PRO A N 1
ATOM 3463 C CA . PRO A 1 442 ? -19.736 28.436 -42.068 1.00 48.34 442 PRO A CA 1
ATOM 3464 C C . PRO A 1 442 ? -19.675 27.214 -43.001 1.00 48.34 442 PRO A C 1
ATOM 3466 O O . PRO A 1 442 ? -19.218 26.137 -42.621 1.00 48.34 442 PRO A O 1
ATOM 3469 N N . LYS A 1 443 ? -20.099 27.399 -44.259 1.00 47.97 443 LYS A N 1
ATOM 3470 C CA . LYS A 1 443 ? -20.016 26.371 -45.313 1.00 47.97 443 LYS A CA 1
ATOM 3471 C C . LYS A 1 443 ? -18.562 25.956 -45.606 1.00 47.97 443 LYS A C 1
ATOM 3473 O O . LYS A 1 443 ? -17.707 26.839 -45.700 1.00 47.97 443 LYS A O 1
ATOM 3478 N N . PRO A 1 444 ? -18.294 24.662 -45.866 1.00 51.56 444 PRO A N 1
ATOM 3479 C CA . PRO A 1 444 ? -17.004 24.213 -46.376 1.00 51.56 444 PRO A CA 1
ATOM 3480 C C . PRO A 1 444 ? -16.831 24.562 -47.869 1.00 51.56 444 PRO A C 1
ATOM 3482 O O . PRO A 1 444 ? -17.827 24.637 -48.599 1.00 51.56 444 PRO A O 1
ATOM 3485 N N . PRO A 1 445 ? -15.588 24.746 -48.353 1.00 52.62 445 PRO A N 1
ATOM 3486 C CA . PRO A 1 445 ? -15.278 24.688 -49.776 1.00 52.62 445 PRO A CA 1
ATOM 3487 C C . PRO A 1 445 ? -15.344 23.241 -50.296 1.00 52.62 445 PRO A C 1
ATOM 3489 O O . PRO A 1 445 ? -15.155 22.283 -49.550 1.00 52.62 445 PRO A O 1
ATOM 3492 N N . SER A 1 446 ? -15.636 23.117 -51.586 1.00 44.94 446 SER A N 1
ATOM 3493 C CA . SER A 1 446 ? -15.870 21.872 -52.322 1.00 44.94 446 SER A CA 1
ATOM 3494 C C . SER A 1 446 ? -14.604 21.072 -52.637 1.00 44.94 446 SER A C 1
ATOM 3496 O O . SER A 1 446 ? -13.591 21.665 -52.998 1.00 44.94 446 SER A O 1
ATOM 3498 N N . ASP A 1 447 ? -14.762 19.748 -52.614 1.00 44.19 447 ASP A N 1
ATOM 3499 C CA . ASP A 1 447 ? -14.211 18.753 -53.546 1.00 44.19 447 ASP A CA 1
ATOM 3500 C C . ASP A 1 447 ? -12.738 18.881 -53.987 1.00 44.19 447 ASP A C 1
ATOM 3502 O O . ASP A 1 447 ? -12.411 19.625 -54.912 1.00 44.19 447 ASP A O 1
ATOM 3506 N N . ASP A 1 448 ? -11.883 18.010 -53.439 1.00 42.88 448 ASP A N 1
ATOM 3507 C CA . ASP A 1 448 ? -10.800 17.382 -54.209 1.00 42.88 448 ASP A CA 1
ATOM 3508 C C . ASP A 1 448 ? -10.603 15.926 -53.737 1.00 42.88 448 ASP A C 1
ATOM 3510 O O . ASP A 1 448 ? -10.856 15.602 -52.571 1.00 42.88 448 ASP A O 1
ATOM 3514 N N . GLU A 1 449 ? -10.228 15.022 -54.644 1.00 50.91 449 GLU A N 1
ATOM 3515 C CA . GLU A 1 449 ? -10.250 13.572 -54.393 1.00 50.91 449 GLU A CA 1
ATOM 3516 C C . GLU A 1 449 ? -9.035 13.094 -53.576 1.00 50.91 449 GLU A C 1
ATOM 3518 O O . GLU A 1 449 ? -7.881 13.290 -53.959 1.00 50.91 449 GLU A O 1
ATOM 3523 N N . GLY A 1 450 ? -9.285 12.385 -52.468 1.00 37.44 450 GLY A N 1
ATOM 3524 C CA . GLY A 1 450 ? -8.237 11.830 -51.607 1.00 37.44 450 GLY A CA 1
ATOM 3525 C C . GLY A 1 450 ? -8.668 10.546 -50.901 1.00 37.44 450 GLY A C 1
ATOM 3526 O O . GLY A 1 450 ? -9.473 10.573 -49.975 1.00 37.44 450 GLY A O 1
ATOM 3527 N N . THR A 1 451 ? -8.111 9.417 -51.342 1.00 49.91 451 THR A N 1
ATOM 3528 C CA . THR A 1 451 ? -8.326 8.059 -50.815 1.00 49.91 451 THR A CA 1
ATOM 3529 C C . THR A 1 451 ? -8.227 7.987 -49.281 1.00 49.91 451 THR A C 1
ATOM 3531 O O . THR A 1 451 ? -7.236 8.473 -48.730 1.00 49.91 451 THR A O 1
ATOM 3534 N N . PRO A 1 452 ? -9.161 7.326 -48.569 1.00 39.53 452 PRO A N 1
ATOM 3535 C CA . PRO A 1 452 ? -9.033 7.146 -47.128 1.00 39.53 452 PRO A CA 1
ATOM 3536 C C . PRO A 1 452 ? -7.929 6.126 -46.816 1.00 39.53 452 PRO A C 1
ATOM 3538 O O . PRO A 1 452 ? -8.067 4.940 -47.117 1.00 39.53 452 PRO A O 1
ATOM 3541 N N . MET A 1 453 ? -6.841 6.571 -46.179 1.00 38.81 453 MET A N 1
ATOM 3542 C CA . MET A 1 453 ? -6.002 5.658 -45.401 1.00 38.81 453 MET A CA 1
ATOM 3543 C C . MET A 1 453 ? -6.697 5.376 -44.072 1.00 38.81 453 MET A C 1
ATOM 3545 O O . MET A 1 453 ? -6.916 6.275 -43.262 1.00 38.81 453 MET A O 1
ATOM 3549 N N . GLU A 1 454 ? -7.032 4.110 -43.869 1.00 33.12 454 GLU A N 1
ATOM 3550 C CA . GLU A 1 454 ? -7.649 3.581 -42.662 1.00 33.12 454 GLU A CA 1
ATOM 3551 C C . GLU A 1 454 ? -6.633 3.606 -41.507 1.00 33.12 454 GLU A C 1
ATOM 3553 O O . GLU A 1 454 ? -5.775 2.732 -41.376 1.00 33.12 454 GLU A O 1
ATOM 3558 N N . SER A 1 455 ? -6.690 4.652 -40.679 1.00 34.19 455 SER A N 1
ATOM 3559 C CA . SER A 1 455 ? -5.866 4.768 -39.476 1.00 34.19 455 SER A CA 1
ATOM 3560 C C . SER A 1 455 ? -6.402 3.838 -38.387 1.00 34.19 455 SER A C 1
ATOM 3562 O O . SER A 1 455 ? -7.189 4.252 -37.533 1.00 34.19 455 SER A O 1
ATOM 3564 N N . VAL A 1 456 ? -5.976 2.575 -38.421 1.00 32.97 456 VAL A N 1
ATOM 3565 C CA . VAL A 1 456 ? -6.237 1.609 -37.348 1.00 32.97 456 VAL A CA 1
ATOM 3566 C C . VAL A 1 456 ? -5.453 2.033 -36.106 1.00 32.97 456 VAL A C 1
ATOM 3568 O O . VAL A 1 456 ? -4.264 1.746 -35.969 1.00 32.97 456 VAL A O 1
ATOM 3571 N N . ALA A 1 457 ? -6.125 2.741 -35.200 1.00 33.59 457 ALA A N 1
ATOM 3572 C CA . ALA A 1 457 ? -5.665 2.907 -33.831 1.00 33.59 457 ALA A CA 1
ATOM 3573 C C . ALA A 1 457 ? -5.895 1.578 -33.094 1.00 33.59 457 ALA A C 1
ATOM 3575 O O . ALA A 1 457 ? -6.999 1.294 -32.637 1.00 33.59 457 ALA A O 1
ATOM 3576 N N . GLU A 1 458 ? -4.865 0.735 -33.047 1.00 39.00 458 GLU A N 1
ATOM 3577 C CA . GLU A 1 458 ? -4.870 -0.490 -32.246 1.00 39.00 458 GLU A CA 1
ATOM 3578 C C . GLU A 1 458 ? -4.835 -0.095 -30.759 1.00 39.00 458 GLU A C 1
ATOM 3580 O O . GLU A 1 458 ? -3.861 0.500 -30.292 1.00 39.00 458 GLU A O 1
ATOM 3585 N N . GLU A 1 459 ? -5.924 -0.356 -30.028 1.00 34.16 459 GLU A N 1
ATOM 3586 C CA . GLU A 1 459 ? -6.032 -0.018 -28.604 1.00 34.16 459 GLU A CA 1
ATOM 3587 C C . GLU A 1 459 ? -4.958 -0.757 -27.790 1.00 34.16 459 GLU A C 1
ATOM 3589 O O . GLU A 1 459 ? -4.802 -1.979 -27.876 1.00 34.16 459 GLU A O 1
ATOM 3594 N N . VAL A 1 460 ? -4.199 -0.001 -26.990 1.00 39.44 460 VAL A N 1
ATOM 3595 C CA . VAL A 1 460 ? -3.078 -0.521 -26.196 1.00 39.44 460 VAL A CA 1
ATOM 3596 C C . VAL A 1 460 ? -3.609 -1.189 -24.925 1.00 39.44 460 VAL A C 1
ATOM 3598 O O . VAL A 1 460 ? -3.586 -0.617 -23.838 1.00 39.44 460 VAL A O 1
ATOM 3601 N N . ASP A 1 461 ? -4.077 -2.428 -25.069 1.00 37.91 461 ASP A N 1
ATOM 3602 C CA . ASP A 1 461 ? -4.429 -3.301 -23.946 1.00 37.91 461 ASP A CA 1
ATOM 3603 C C . ASP A 1 461 ? -3.168 -3.705 -23.159 1.00 37.91 461 ASP A C 1
ATOM 3605 O O . ASP A 1 461 ? -2.444 -4.632 -23.537 1.00 37.91 461 ASP A O 1
ATOM 3609 N N . GLY A 1 462 ? -2.902 -2.988 -22.062 1.00 39.69 462 GLY A N 1
ATOM 3610 C CA . GLY A 1 462 ? -1.659 -3.096 -21.289 1.00 39.69 462 GLY A CA 1
ATOM 3611 C C . GLY A 1 462 ? -1.438 -4.430 -20.563 1.00 39.69 462 GLY A C 1
ATOM 3612 O O . GLY A 1 462 ? -0.304 -4.896 -20.505 1.00 39.69 462 GLY A O 1
ATOM 3613 N N . ASP A 1 463 ? -2.503 -5.074 -20.071 1.00 46.12 463 ASP A N 1
ATOM 3614 C CA . ASP A 1 463 ? -2.413 -6.178 -19.096 1.00 46.12 463 ASP A CA 1
ATOM 3615 C C . ASP A 1 463 ? -3.097 -7.483 -19.563 1.00 46.12 463 ASP A C 1
ATOM 3617 O O . ASP A 1 463 ? -3.795 -8.160 -18.804 1.00 46.12 463 ASP A O 1
ATOM 3621 N N . ARG A 1 464 ? -2.919 -7.875 -20.833 1.00 54.28 464 ARG A N 1
ATOM 3622 C CA . ARG A 1 464 ? -3.430 -9.170 -21.330 1.00 54.28 464 ARG A CA 1
ATOM 3623 C C . ARG A 1 464 ? -2.571 -10.347 -20.856 1.00 54.28 464 ARG A C 1
ATOM 3625 O O . ARG A 1 464 ? -1.534 -10.655 -21.443 1.00 54.28 464 ARG A O 1
ATOM 3632 N N . GLU A 1 465 ? -3.062 -11.049 -19.838 1.00 58.41 465 GLU A N 1
ATOM 3633 C CA . GLU A 1 465 ? -2.536 -12.341 -19.390 1.00 58.41 465 GLU A CA 1
ATOM 3634 C C . GLU A 1 465 ? -2.799 -13.440 -20.442 1.00 58.41 465 GLU A C 1
ATOM 3636 O O . GLU A 1 465 ? -3.946 -13.748 -20.767 1.00 58.41 465 GLU A O 1
ATOM 3641 N N . ILE A 1 466 ? -1.734 -14.034 -20.990 1.00 69.31 466 ILE A N 1
ATOM 3642 C CA . ILE A 1 466 ? -1.810 -15.101 -22.007 1.00 69.31 466 ILE A CA 1
ATOM 3643 C C . ILE A 1 466 ? -1.606 -16.462 -21.344 1.00 69.31 466 ILE A C 1
ATOM 3645 O O . ILE A 1 466 ? -0.482 -16.773 -20.948 1.00 69.31 466 ILE A O 1
ATOM 3649 N N . THR A 1 467 ? -2.655 -17.287 -21.285 1.00 70.75 467 THR A N 1
ATOM 3650 C CA . THR A 1 467 ? -2.610 -18.627 -20.676 1.00 70.75 467 THR A CA 1
ATOM 3651 C C . THR A 1 467 ? -2.489 -19.730 -21.725 1.00 70.75 467 THR A C 1
ATOM 3653 O O . THR A 1 467 ? -3.444 -20.010 -22.448 1.00 70.75 467 THR A O 1
ATOM 3656 N N . ILE A 1 468 ? -1.358 -20.442 -21.758 1.00 73.75 468 ILE A N 1
ATOM 3657 C CA . ILE A 1 468 ? -1.223 -21.673 -22.562 1.00 73.75 468 ILE A CA 1
ATOM 3658 C C . ILE A 1 468 ? -1.599 -22.893 -21.720 1.00 73.75 468 ILE A C 1
ATOM 3660 O O . ILE A 1 468 ? -0.918 -23.169 -20.739 1.00 73.75 468 ILE A O 1
ATOM 3664 N N . GLU A 1 469 ? -2.603 -23.667 -22.151 1.00 73.12 469 GLU A N 1
ATOM 3665 C CA . GLU A 1 469 ? -2.883 -25.023 -21.651 1.00 73.12 469 GLU A CA 1
ATOM 3666 C C . GLU A 1 469 ? -2.275 -26.092 -22.574 1.00 73.12 469 GLU A C 1
ATOM 3668 O O . GLU A 1 469 ? -2.750 -26.286 -23.695 1.00 73.12 469 GLU A O 1
ATOM 3673 N N . LYS A 1 470 ? -1.278 -26.861 -22.104 1.00 71.88 470 LYS A N 1
ATOM 3674 C CA . LYS A 1 470 ? -0.829 -28.076 -22.818 1.00 71.88 470 LYS A CA 1
ATOM 3675 C C . LYS A 1 470 ? -1.339 -29.351 -22.142 1.00 71.88 470 LYS A C 1
ATOM 3677 O O . LYS A 1 470 ? -0.906 -29.681 -21.041 1.00 71.88 470 LYS A O 1
ATOM 3682 N N . ARG A 1 471 ? -2.225 -30.078 -22.835 1.00 65.88 471 ARG A N 1
ATOM 3683 C CA . ARG A 1 471 ? -2.685 -31.435 -22.475 1.00 65.88 471 ARG A CA 1
ATOM 3684 C C . ARG A 1 471 ? -1.653 -32.497 -22.880 1.00 65.88 471 ARG A C 1
ATOM 3686 O O . ARG A 1 471 ? -0.749 -32.216 -23.670 1.00 65.88 471 ARG A O 1
ATOM 3693 N N . GLU A 1 472 ? -1.784 -33.704 -22.331 1.00 61.38 472 GLU A N 1
ATOM 3694 C CA . GLU A 1 472 ? -0.953 -34.847 -22.730 1.00 61.38 472 GLU A CA 1
ATOM 3695 C C . GLU A 1 472 ? -1.101 -35.137 -24.234 1.00 61.38 472 GLU A C 1
ATOM 3697 O O . GLU A 1 472 ? -2.230 -35.134 -24.734 1.00 61.38 472 GLU A O 1
ATOM 3702 N N . PRO A 1 473 ? 0.002 -35.384 -24.968 1.00 55.03 473 PRO A N 1
ATOM 3703 C CA . PRO A 1 473 ? -0.081 -35.838 -26.349 1.00 55.03 473 PRO A CA 1
ATOM 3704 C C . PRO A 1 473 ? -0.694 -37.238 -26.390 1.00 55.03 473 PRO A C 1
ATOM 3706 O O . PRO A 1 473 ? -0.330 -38.115 -25.601 1.00 55.03 473 PRO A O 1
ATOM 3709 N N . SER A 1 474 ? -1.603 -37.471 -27.332 1.00 57.16 474 SER A N 1
ATOM 3710 C CA . SER A 1 474 ? -2.145 -38.808 -27.551 1.00 57.16 474 SER A CA 1
ATOM 3711 C C . SER A 1 474 ? -1.038 -39.756 -28.028 1.00 57.16 474 SER A C 1
ATOM 3713 O O . SER A 1 474 ? -0.126 -39.355 -28.753 1.00 57.16 474 SER A O 1
ATOM 3715 N N . ILE A 1 475 ? -1.124 -41.043 -27.671 1.00 59.31 475 ILE A N 1
ATOM 3716 C CA . ILE A 1 475 ? -0.130 -42.063 -28.073 1.00 59.31 475 ILE A CA 1
ATOM 3717 C C . ILE A 1 475 ? 0.049 -42.108 -29.609 1.00 59.31 475 ILE A C 1
ATOM 3719 O O . ILE A 1 475 ? 1.134 -42.410 -30.102 1.00 59.31 475 ILE A O 1
ATOM 3723 N N . SER A 1 476 ? -0.990 -41.739 -30.364 1.00 52.66 476 SER A N 1
ATOM 3724 C CA . SER A 1 476 ? -0.977 -41.573 -31.822 1.00 52.66 476 SER A CA 1
ATOM 3725 C C . SER A 1 476 ? -0.100 -40.428 -32.348 1.00 52.66 476 SER A C 1
ATOM 3727 O O . SER A 1 476 ? 0.457 -40.567 -33.433 1.00 52.66 476 SER A O 1
ATOM 3729 N N . GLU A 1 477 ? 0.040 -39.314 -31.625 1.00 55.97 477 GLU A N 1
ATOM 3730 C CA . GLU A 1 477 ? 0.831 -38.149 -32.072 1.00 55.97 477 GLU A CA 1
ATOM 3731 C C . GLU A 1 477 ? 2.337 -38.350 -31.848 1.00 55.97 477 GLU A C 1
ATOM 3733 O O . GLU A 1 477 ? 3.162 -37.895 -32.639 1.00 55.97 477 GLU A O 1
ATOM 3738 N N . ILE A 1 478 ? 2.706 -39.096 -30.802 1.00 55.56 478 ILE A N 1
ATOM 3739 C CA . ILE A 1 478 ? 4.107 -39.389 -30.459 1.00 55.56 478 ILE A CA 1
ATOM 3740 C C . ILE A 1 478 ? 4.802 -40.178 -31.587 1.00 55.56 478 ILE A C 1
ATOM 3742 O O . ILE A 1 478 ? 5.992 -39.987 -31.839 1.00 55.56 478 ILE A O 1
ATOM 3746 N N . ALA A 1 479 ? 4.061 -41.034 -32.299 1.00 48.78 479 ALA A N 1
ATOM 3747 C CA . ALA A 1 479 ? 4.590 -41.825 -33.408 1.00 48.78 479 ALA A CA 1
ATOM 3748 C C . ALA A 1 479 ? 4.966 -40.974 -34.638 1.00 48.78 479 ALA A C 1
ATOM 3750 O O . ALA A 1 479 ? 5.972 -41.252 -35.286 1.00 48.78 479 ALA A O 1
ATOM 3751 N N . THR A 1 480 ? 4.193 -39.930 -34.955 1.00 56.97 480 THR A N 1
ATOM 3752 C CA . THR A 1 480 ? 4.394 -39.093 -36.154 1.00 56.97 480 THR A CA 1
ATOM 3753 C C . THR A 1 480 ? 5.453 -38.005 -35.984 1.00 56.97 480 THR A C 1
ATOM 3755 O O . THR A 1 480 ? 6.048 -37.577 -36.974 1.00 56.97 480 THR A O 1
ATOM 3758 N N . GLU A 1 481 ? 5.722 -37.543 -34.760 1.00 49.06 481 GLU A N 1
ATOM 3759 C CA . GLU A 1 481 ? 6.738 -36.506 -34.524 1.00 49.06 481 GLU A CA 1
ATOM 3760 C C . GLU A 1 481 ? 8.170 -37.085 -34.493 1.00 49.06 481 GLU A C 1
ATOM 3762 O O . GLU A 1 481 ? 9.115 -36.431 -34.943 1.00 49.06 481 GLU A O 1
ATOM 3767 N N . ALA A 1 482 ? 8.324 -38.352 -34.087 1.00 48.12 482 ALA A N 1
ATOM 3768 C CA . ALA A 1 482 ? 9.605 -39.065 -34.089 1.00 48.12 482 ALA A CA 1
ATOM 3769 C C . ALA A 1 482 ? 10.204 -39.255 -35.501 1.00 48.12 482 ALA A C 1
ATOM 3771 O O . ALA A 1 482 ? 11.415 -39.116 -35.672 1.00 48.12 482 ALA A O 1
ATOM 3772 N N . GLU A 1 483 ? 9.381 -39.502 -36.530 1.00 54.25 483 GLU A N 1
ATOM 3773 C CA . GLU A 1 483 ? 9.862 -39.608 -37.921 1.00 54.25 483 GLU A CA 1
ATOM 3774 C C . GLU A 1 483 ? 10.381 -38.271 -38.479 1.00 54.25 483 GLU A C 1
ATOM 3776 O O . GLU A 1 483 ? 11.300 -38.257 -39.300 1.00 54.25 483 GLU A O 1
ATOM 3781 N N . ARG A 1 484 ? 9.852 -37.127 -38.019 1.00 51.00 484 ARG A N 1
ATOM 3782 C CA . ARG A 1 484 ? 10.273 -35.802 -38.513 1.00 51.00 484 ARG A CA 1
ATOM 3783 C C . ARG A 1 484 ? 11.632 -35.343 -37.986 1.00 51.00 484 ARG A C 1
ATOM 3785 O O . ARG A 1 484 ? 12.304 -34.577 -38.672 1.00 51.00 484 ARG A O 1
ATOM 3792 N N . MET A 1 485 ? 12.060 -35.798 -36.808 1.00 47.72 485 MET A N 1
ATOM 3793 C CA . MET A 1 485 ? 13.337 -35.366 -36.218 1.00 47.72 485 MET A CA 1
ATOM 3794 C C . MET A 1 485 ? 14.570 -36.100 -36.774 1.00 47.72 485 MET A C 1
ATOM 3796 O O . MET A 1 485 ? 15.692 -35.662 -36.534 1.00 47.72 485 MET A O 1
ATOM 3800 N N . SER A 1 486 ? 14.398 -37.169 -37.560 1.00 46.56 486 SER A N 1
ATOM 3801 C CA . SER A 1 486 ? 15.518 -37.991 -38.051 1.00 46.56 486 SER A CA 1
ATOM 3802 C C . SER A 1 486 ? 16.179 -37.498 -39.355 1.00 46.56 486 SER A C 1
ATOM 3804 O O . SER A 1 486 ? 17.063 -38.183 -39.868 1.00 46.56 486 SER A O 1
ATOM 3806 N N . LEU A 1 487 ? 15.763 -36.355 -39.919 1.00 44.12 487 LEU A N 1
ATOM 3807 C CA . LEU A 1 487 ? 16.145 -35.934 -41.281 1.00 44.12 487 LEU A CA 1
ATOM 3808 C C . LEU A 1 487 ? 16.977 -34.643 -41.394 1.00 44.12 487 LEU A C 1
ATOM 3810 O O . LEU A 1 487 ? 17.272 -34.235 -42.512 1.00 44.12 487 LEU A O 1
ATOM 3814 N N . ASN A 1 488 ? 17.384 -34.012 -40.286 1.00 42.66 488 ASN A N 1
ATOM 3815 C CA . ASN A 1 488 ? 18.053 -32.701 -40.331 1.00 42.66 488 ASN A CA 1
ATOM 3816 C C . ASN A 1 488 ? 19.367 -32.639 -39.522 1.00 42.66 488 ASN A C 1
ATOM 3818 O O . ASN A 1 488 ? 19.511 -31.839 -38.600 1.00 42.66 488 ASN A O 1
ATOM 3822 N N . VAL A 1 489 ? 20.344 -33.481 -39.885 1.00 39.69 489 VAL A N 1
ATOM 3823 C CA . VAL A 1 489 ? 21.743 -33.382 -39.417 1.00 39.69 489 VAL A CA 1
ATOM 3824 C C . VAL A 1 489 ? 22.708 -33.639 -40.581 1.00 39.69 489 VAL A C 1
ATOM 3826 O O . VAL A 1 489 ? 23.216 -34.747 -40.721 1.00 39.69 489 VAL A O 1
ATOM 3829 N N . GLN A 1 490 ? 22.945 -32.624 -41.423 1.00 34.84 490 GLN A N 1
ATOM 3830 C CA . GLN A 1 490 ? 24.133 -32.495 -42.291 1.00 34.84 490 GLN A CA 1
ATOM 3831 C C . GLN A 1 490 ? 24.103 -31.170 -43.080 1.00 34.84 490 GLN A C 1
ATOM 3833 O O . GLN A 1 490 ? 23.543 -31.125 -44.169 1.00 34.84 490 GLN A O 1
ATOM 3838 N N . ALA A 1 491 ? 24.715 -30.110 -42.539 1.00 36.97 491 ALA A N 1
ATOM 3839 C CA . ALA A 1 491 ? 25.399 -29.051 -43.298 1.00 36.97 491 ALA A CA 1
ATOM 3840 C C . ALA A 1 491 ? 26.030 -28.005 -42.358 1.00 36.97 491 ALA A C 1
ATOM 3842 O O . ALA A 1 491 ? 25.408 -27.567 -41.396 1.00 36.97 491 ALA A O 1
ATOM 3843 N N . ASP A 1 492 ? 27.238 -27.601 -42.750 1.00 33.03 492 ASP A N 1
ATOM 3844 C CA . ASP A 1 492 ? 27.990 -26.387 -42.409 1.00 33.03 492 ASP A CA 1
ATOM 3845 C C . ASP A 1 492 ? 28.985 -26.408 -41.238 1.00 33.03 492 ASP A C 1
ATOM 3847 O O . ASP A 1 492 ? 28.684 -26.220 -40.062 1.00 33.03 492 ASP A O 1
ATOM 3851 N N . SER A 1 493 ? 30.251 -26.558 -41.642 1.00 34.84 493 SER A N 1
ATOM 3852 C CA . SER A 1 493 ? 31.458 -26.424 -40.833 1.00 34.84 493 SER A CA 1
ATOM 3853 C C . SER A 1 493 ? 32.547 -25.706 -41.648 1.00 34.84 493 SER A C 1
ATOM 3855 O O . SER A 1 493 ? 33.367 -26.363 -42.292 1.00 34.84 493 SER A O 1
ATOM 3857 N N . VAL A 1 494 ? 32.562 -24.365 -41.651 1.00 39.22 494 VAL A N 1
ATOM 3858 C CA . VAL A 1 494 ? 33.642 -23.567 -42.270 1.00 39.22 494 VAL A CA 1
ATOM 3859 C C . VAL A 1 494 ? 34.017 -22.353 -41.408 1.00 39.22 494 VAL A C 1
ATOM 3861 O O . VAL A 1 494 ? 33.350 -21.327 -41.417 1.00 39.22 494 VAL A O 1
ATOM 3864 N N . VAL A 1 495 ? 35.106 -22.534 -40.659 1.00 40.44 495 VAL A N 1
ATOM 3865 C CA . VAL A 1 495 ? 36.239 -21.617 -40.411 1.00 40.44 495 VAL A CA 1
ATOM 3866 C C . VAL A 1 495 ? 36.074 -20.126 -40.776 1.00 40.44 495 VAL A C 1
ATOM 3868 O O . VAL A 1 495 ? 35.956 -19.790 -41.952 1.00 40.44 495 VAL A O 1
ATOM 3871 N N . ASN A 1 496 ? 36.260 -19.243 -39.784 1.00 34.03 496 ASN A N 1
ATOM 3872 C CA . ASN A 1 496 ? 37.292 -18.185 -39.805 1.00 34.03 496 ASN A CA 1
ATOM 3873 C C . ASN A 1 496 ? 37.380 -17.458 -38.449 1.00 34.03 496 ASN A C 1
ATOM 3875 O O . ASN A 1 496 ? 36.456 -16.750 -38.057 1.00 34.03 496 ASN A O 1
ATOM 3879 N N . GLU A 1 497 ? 38.521 -17.597 -37.773 1.00 42.72 497 GLU A N 1
ATOM 3880 C CA . GLU A 1 497 ? 39.010 -16.607 -36.804 1.00 42.72 497 GLU A CA 1
ATOM 3881 C C . GLU A 1 497 ? 39.679 -15.453 -37.570 1.00 42.72 497 GLU A C 1
ATOM 3883 O O . GLU A 1 497 ? 40.180 -15.654 -38.683 1.00 42.72 497 GLU A O 1
ATOM 3888 N N . PRO A 1 498 ? 39.717 -14.253 -36.979 1.00 47.88 498 PRO A N 1
ATOM 3889 C CA . PRO A 1 498 ? 41.023 -13.613 -36.861 1.00 47.88 498 PRO A CA 1
ATOM 3890 C C . PRO A 1 498 ? 41.311 -13.125 -35.437 1.00 47.88 498 PRO A C 1
ATOM 3892 O O . PRO A 1 498 ? 40.472 -12.528 -34.764 1.00 47.88 498 PRO A O 1
ATOM 3895 N N . SER A 1 499 ? 42.547 -13.377 -35.022 1.00 38.19 499 SER A N 1
ATOM 3896 C CA . SER A 1 499 ? 43.268 -12.642 -33.988 1.00 38.19 499 SER A CA 1
ATOM 3897 C C . SER A 1 499 ? 43.566 -11.216 -34.456 1.00 38.19 499 SER A C 1
ATOM 3899 O O . SER A 1 499 ? 44.051 -11.066 -35.576 1.00 38.19 499 SER A O 1
ATOM 3901 N N . ASP A 1 500 ? 43.398 -10.227 -33.582 1.00 39.91 500 ASP A N 1
ATOM 3902 C CA . ASP A 1 500 ? 44.080 -8.933 -33.687 1.00 39.91 500 ASP A CA 1
ATOM 3903 C C . ASP A 1 500 ? 44.618 -8.550 -32.299 1.00 39.91 500 ASP A C 1
ATOM 3905 O O . ASP A 1 500 ? 43.874 -8.520 -31.314 1.00 39.91 500 ASP A O 1
ATOM 3909 N N . ASP A 1 501 ? 45.929 -8.316 -32.241 1.00 44.34 501 ASP A N 1
ATOM 3910 C CA . ASP A 1 501 ? 46.672 -7.799 -31.093 1.00 44.34 501 ASP A CA 1
ATOM 3911 C C . ASP A 1 501 ? 46.717 -6.258 -31.163 1.00 44.34 501 ASP A C 1
ATOM 3913 O O . ASP A 1 501 ? 47.138 -5.714 -32.180 1.00 44.34 501 ASP A O 1
ATOM 3917 N N . GLU A 1 502 ? 46.363 -5.556 -30.083 1.00 47.81 502 GLU A N 1
ATOM 3918 C CA . GLU A 1 502 ? 46.749 -4.153 -29.816 1.00 47.81 502 GLU A CA 1
ATOM 3919 C C . GLU A 1 502 ? 47.032 -4.070 -28.300 1.00 47.81 502 GLU A C 1
ATOM 3921 O O . GLU A 1 502 ? 46.122 -4.201 -27.482 1.00 47.81 502 GLU A O 1
ATOM 3926 N N . GLU A 1 503 ? 48.282 -4.264 -27.872 1.00 43.62 503 GLU A N 1
ATOM 3927 C CA . GLU A 1 503 ? 49.336 -3.244 -27.681 1.00 43.62 503 GLU A CA 1
ATOM 3928 C C . GLU A 1 503 ? 49.040 -2.242 -26.540 1.00 43.62 503 GLU A C 1
ATOM 3930 O O . GLU A 1 503 ? 48.090 -1.461 -26.564 1.00 43.62 503 GLU A O 1
ATOM 3935 N N . GLU A 1 504 ? 49.880 -2.309 -25.499 1.00 40.94 504 GLU A N 1
ATOM 3936 C CA . GLU A 1 504 ? 49.842 -1.465 -24.301 1.00 40.94 504 GLU A CA 1
ATOM 3937 C C . GLU A 1 504 ? 50.700 -0.202 -24.506 1.00 40.94 504 GLU A C 1
ATOM 3939 O O . GLU A 1 504 ? 51.922 -0.260 -24.374 1.00 40.94 504 GLU A O 1
ATOM 3944 N N . ASP A 1 505 ? 50.076 0.953 -24.754 1.00 37.03 505 ASP A N 1
ATOM 3945 C CA . ASP A 1 505 ? 50.779 2.246 -24.759 1.00 37.03 505 ASP A CA 1
ATOM 3946 C C . ASP A 1 505 ? 50.794 2.890 -23.355 1.00 37.03 505 ASP A C 1
ATOM 3948 O O . ASP A 1 505 ? 49.890 3.642 -22.969 1.00 37.03 505 ASP A O 1
ATOM 3952 N N . GLU A 1 506 ? 51.858 2.635 -22.583 1.00 47.84 506 GLU A N 1
ATOM 3953 C CA . GLU A 1 506 ? 52.291 3.548 -21.514 1.00 47.84 506 GLU A CA 1
ATOM 3954 C C . GLU A 1 506 ? 53.106 4.713 -22.112 1.00 47.84 506 GLU A C 1
ATOM 3956 O O . GLU A 1 506 ? 54.289 4.547 -22.402 1.00 47.84 506 GLU A O 1
ATOM 3961 N N . GLU A 1 507 ? 52.540 5.926 -22.186 1.00 43.59 507 GLU A N 1
ATOM 3962 C CA . GLU A 1 507 ? 53.344 7.155 -22.332 1.00 43.59 507 GLU A CA 1
ATOM 3963 C C . GLU A 1 507 ? 53.049 8.208 -21.247 1.00 43.59 507 GLU A C 1
ATOM 3965 O O . GLU A 1 507 ? 52.091 8.975 -21.289 1.00 43.59 507 GLU A O 1
ATOM 3970 N N . ASP A 1 508 ? 53.938 8.172 -20.254 1.00 33.69 508 ASP A N 1
ATOM 3971 C CA . ASP A 1 508 ? 54.733 9.257 -19.661 1.00 33.69 508 ASP A CA 1
ATOM 3972 C C . ASP A 1 508 ? 54.128 10.623 -19.241 1.00 33.69 508 ASP A C 1
ATOM 3974 O O . ASP A 1 508 ? 53.229 11.234 -19.818 1.00 33.69 508 ASP A O 1
ATOM 3978 N N . LYS A 1 509 ? 54.728 11.154 -18.173 1.00 38.00 509 LYS A N 1
ATOM 3979 C CA . LYS A 1 509 ? 54.411 12.422 -17.516 1.00 38.00 509 LYS A CA 1
ATOM 3980 C C . LYS A 1 509 ? 55.337 13.523 -18.023 1.00 38.00 509 LYS A C 1
ATOM 3982 O O . LYS A 1 509 ? 56.553 13.392 -17.941 1.00 38.00 509 LYS A O 1
ATOM 3987 N N . THR A 1 510 ? 54.800 14.712 -18.291 1.00 34.97 510 THR A N 1
ATOM 3988 C CA . THR A 1 510 ? 55.574 15.952 -18.093 1.00 34.97 510 THR A CA 1
ATOM 3989 C C . THR A 1 510 ? 54.765 17.001 -17.336 1.00 34.97 510 THR A C 1
ATOM 3991 O O . THR A 1 510 ? 53.537 17.031 -17.376 1.00 34.97 510 THR A O 1
ATOM 3994 N N . ALA A 1 511 ? 55.473 17.808 -16.545 1.00 36.19 511 ALA A N 1
ATOM 3995 C CA . ALA A 1 511 ? 54.900 18.620 -15.479 1.00 36.19 511 ALA A CA 1
ATOM 3996 C C . ALA A 1 511 ? 54.877 20.118 -15.809 1.00 36.19 511 ALA A C 1
ATOM 3998 O O . ALA A 1 511 ? 55.787 20.636 -16.452 1.00 36.19 511 ALA A O 1
ATOM 3999 N N . VAL A 1 512 ? 53.920 20.833 -15.214 1.00 35.97 512 VAL A N 1
ATOM 4000 C CA . VAL A 1 512 ? 54.081 22.238 -14.809 1.00 35.97 512 VAL A CA 1
ATOM 4001 C C . VAL A 1 512 ? 53.463 22.366 -13.419 1.00 35.97 512 VAL A C 1
ATOM 4003 O O . VAL A 1 512 ? 52.341 21.917 -13.206 1.00 35.97 512 VAL A O 1
ATOM 4006 N N . GLY A 1 513 ? 54.193 22.933 -12.460 1.00 33.34 513 GLY A N 1
ATOM 4007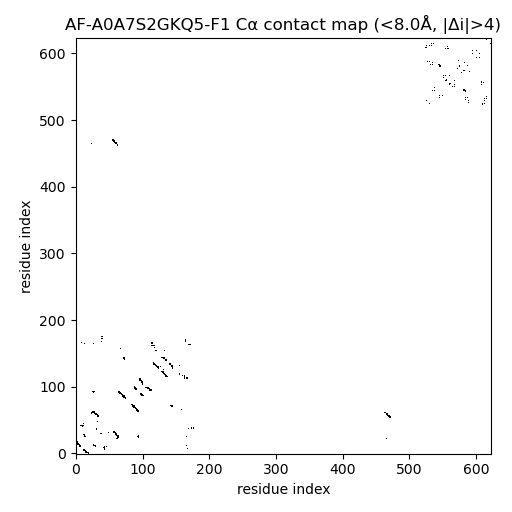 C CA . GLY A 1 513 ? 53.730 23.058 -11.076 1.00 33.34 513 GLY A CA 1
ATOM 4008 C C . GLY A 1 513 ? 53.901 24.464 -10.518 1.00 33.34 513 GLY A C 1
ATOM 4009 O O . GLY A 1 513 ? 54.567 25.304 -11.117 1.00 33.34 513 GLY A O 1
ATOM 4010 N N . ALA A 1 514 ? 53.340 24.686 -9.331 1.00 32.78 514 ALA A N 1
ATOM 4011 C CA . ALA A 1 514 ? 53.724 25.754 -8.412 1.00 32.78 514 ALA A CA 1
ATOM 4012 C C . ALA A 1 514 ? 53.260 25.357 -7.001 1.00 32.78 514 ALA A C 1
ATOM 4014 O O . ALA A 1 514 ? 52.066 25.365 -6.721 1.00 32.78 514 ALA A O 1
ATOM 4015 N N . SER A 1 515 ? 54.194 24.968 -6.129 1.00 32.56 515 SER A N 1
ATOM 4016 C CA . SER A 1 515 ? 53.896 24.607 -4.738 1.00 32.56 515 SER A CA 1
ATOM 4017 C C . SER A 1 515 ? 54.390 25.701 -3.797 1.00 32.56 515 SER A C 1
ATOM 4019 O O . SER A 1 515 ? 55.595 25.912 -3.655 1.00 32.56 515 SER A O 1
ATOM 4021 N N . THR A 1 516 ? 53.457 26.392 -3.146 1.00 35.34 516 THR A N 1
ATOM 4022 C CA . THR A 1 516 ? 53.724 27.152 -1.921 1.00 35.34 516 THR A CA 1
ATOM 4023 C C . THR A 1 516 ? 53.471 26.236 -0.731 1.00 35.34 516 THR A C 1
ATOM 4025 O O . THR A 1 516 ? 52.332 25.840 -0.491 1.00 35.34 516 THR A O 1
ATOM 4028 N N . ALA A 1 517 ? 54.525 25.897 0.010 1.00 40.84 517 ALA A N 1
ATOM 4029 C CA . ALA A 1 517 ? 54.439 24.983 1.144 1.00 40.84 517 ALA A CA 1
ATOM 4030 C C . ALA A 1 517 ? 53.703 25.619 2.340 1.00 40.84 517 ALA A C 1
ATOM 4032 O O . ALA A 1 517 ? 54.311 26.297 3.168 1.00 40.84 517 ALA A O 1
ATOM 4033 N N . ALA A 1 518 ? 52.398 25.367 2.440 1.00 41.09 518 ALA A N 1
ATOM 4034 C CA . ALA A 1 518 ? 51.663 25.413 3.700 1.00 41.09 518 ALA A CA 1
ATOM 4035 C C . ALA A 1 518 ? 51.764 24.038 4.386 1.00 41.09 518 ALA A C 1
ATOM 4037 O O . ALA A 1 518 ? 51.857 23.014 3.709 1.00 41.09 518 ALA A O 1
ATOM 4038 N N . ALA A 1 519 ? 51.777 24.003 5.720 1.00 43.72 519 ALA A N 1
ATOM 4039 C CA . ALA A 1 519 ? 51.874 22.748 6.463 1.00 43.72 519 ALA A CA 1
ATOM 4040 C C . ALA A 1 519 ? 50.650 21.858 6.178 1.00 43.72 519 ALA A C 1
ATOM 4042 O O . ALA A 1 519 ? 49.519 22.277 6.432 1.00 43.72 519 ALA A O 1
ATOM 4043 N N . THR A 1 520 ? 50.867 20.641 5.662 1.00 49.94 520 THR A N 1
ATOM 4044 C CA . THR A 1 520 ? 49.778 19.693 5.403 1.00 49.94 520 THR A CA 1
ATOM 4045 C C . THR A 1 520 ? 49.225 19.192 6.728 1.00 49.94 520 THR A C 1
ATOM 4047 O O . THR A 1 520 ? 49.804 18.361 7.427 1.00 49.94 520 THR A O 1
ATOM 4050 N N . ASN A 1 521 ? 48.088 19.759 7.110 1.00 61.66 521 ASN A N 1
ATOM 4051 C CA . ASN A 1 521 ? 47.339 19.336 8.277 1.00 61.66 521 ASN A CA 1
ATOM 4052 C C . ASN A 1 521 ? 46.589 18.044 7.896 1.00 61.66 521 ASN A C 1
ATOM 4054 O O . ASN A 1 521 ? 45.383 18.070 7.675 1.00 61.66 521 ASN A O 1
ATOM 4058 N N . ASP A 1 522 ? 47.292 16.913 7.787 1.00 74.62 522 ASP A N 1
ATOM 4059 C CA . ASP A 1 522 ? 46.744 15.618 7.321 1.00 74.62 522 ASP A CA 1
ATOM 4060 C C . ASP A 1 522 ? 45.811 14.928 8.349 1.00 74.62 522 ASP A C 1
ATOM 4062 O O . ASP A 1 522 ? 45.467 13.751 8.235 1.00 74.62 522 ASP A O 1
ATOM 4066 N N . GLY A 1 523 ? 45.384 15.661 9.382 1.00 82.62 523 GLY A N 1
ATOM 4067 C CA . GLY A 1 523 ? 44.380 15.218 10.344 1.00 82.62 523 GLY A CA 1
ATOM 4068 C C . GLY A 1 523 ? 42.947 15.264 9.787 1.00 82.62 523 GLY A C 1
ATOM 4069 O O . GLY A 1 523 ? 42.655 16.059 8.883 1.00 82.62 523 GLY A O 1
ATOM 4070 N N . PRO A 1 524 ? 42.025 14.456 10.352 1.00 84.81 524 PRO A N 1
ATOM 4071 C CA . PRO A 1 524 ? 40.600 14.548 10.035 1.00 84.81 524 PRO A CA 1
ATOM 4072 C C . PRO A 1 524 ? 40.080 15.969 10.318 1.00 84.81 524 PRO A C 1
ATOM 4074 O O . PRO A 1 524 ? 40.606 16.622 11.223 1.00 84.81 524 PRO A O 1
ATOM 4077 N N . PRO A 1 525 ? 39.067 16.452 9.574 1.00 89.38 525 PRO A N 1
ATOM 4078 C CA . PRO A 1 525 ? 38.520 17.781 9.791 1.00 89.38 525 PRO A CA 1
ATOM 4079 C C . PRO A 1 525 ? 37.987 17.915 11.219 1.00 89.38 525 PRO A C 1
ATOM 4081 O O . PRO A 1 525 ? 37.334 17.021 11.768 1.00 89.38 525 PRO A O 1
ATOM 4084 N N . THR A 1 526 ? 38.320 19.049 11.815 1.00 93.69 526 THR A N 1
ATOM 4085 C CA . THR A 1 526 ? 37.869 19.496 13.126 1.00 93.69 526 THR A CA 1
ATOM 4086 C C . THR A 1 526 ? 36.364 19.758 13.125 1.00 93.69 526 THR A C 1
ATOM 4088 O O . THR A 1 526 ? 35.728 19.900 12.079 1.00 93.69 526 THR A O 1
ATOM 4091 N N . HIS A 1 527 ? 35.772 19.835 14.319 1.00 93.62 527 HIS A N 1
ATOM 4092 C CA . HIS A 1 527 ? 34.354 20.168 14.459 1.00 93.62 527 HIS A CA 1
ATOM 4093 C C . HIS A 1 527 ? 34.016 21.531 13.828 1.00 93.62 527 HIS A C 1
ATOM 4095 O O . HIS A 1 527 ? 32.946 21.694 13.243 1.00 93.62 527 HIS A O 1
ATOM 4101 N N . ASP A 1 528 ? 34.948 22.482 13.901 1.00 93.06 528 ASP A N 1
ATOM 4102 C CA . ASP A 1 528 ? 34.780 23.834 13.375 1.00 93.06 528 ASP A CA 1
ATOM 4103 C C . ASP A 1 528 ? 34.823 23.845 11.839 1.00 93.06 528 ASP A C 1
ATOM 4105 O O . ASP A 1 528 ? 33.952 24.450 11.221 1.00 93.06 528 ASP A O 1
ATOM 4109 N N . GLU A 1 529 ? 35.735 23.088 11.209 1.00 94.19 529 GLU A N 1
ATOM 4110 C CA . GLU A 1 529 ? 35.761 22.893 9.746 1.00 94.19 529 GLU A CA 1
ATOM 4111 C C . GLU A 1 529 ? 34.468 22.224 9.236 1.00 94.19 529 GLU A C 1
ATOM 4113 O O . GLU A 1 529 ? 33.916 22.644 8.219 1.00 94.19 529 GLU A O 1
ATOM 4118 N N . ILE A 1 530 ? 33.936 21.225 9.957 1.00 95.44 530 ILE A N 1
ATOM 4119 C CA . ILE A 1 530 ? 32.653 20.576 9.617 1.00 95.44 530 ILE A CA 1
ATOM 4120 C C . ILE A 1 530 ? 31.481 21.560 9.769 1.00 95.44 530 ILE A C 1
ATOM 4122 O O . ILE A 1 530 ? 30.592 21.590 8.920 1.00 95.44 530 ILE A O 1
ATOM 4126 N N . SER A 1 531 ? 31.488 22.386 10.819 1.00 95.69 531 SER A N 1
ATOM 4127 C CA . SER A 1 531 ? 30.441 23.388 11.069 1.00 95.69 531 SER A CA 1
ATOM 4128 C C . SER A 1 531 ? 30.476 24.517 10.031 1.00 95.69 531 SER A C 1
ATOM 4130 O O . SER A 1 531 ? 29.430 24.940 9.542 1.00 95.69 531 SER A O 1
ATOM 4132 N N . ALA A 1 532 ? 31.669 24.973 9.637 1.00 94.19 532 ALA A N 1
ATOM 4133 C CA . ALA A 1 532 ? 31.857 25.944 8.562 1.00 94.19 532 ALA A CA 1
ATOM 4134 C C . ALA A 1 532 ? 31.366 25.390 7.214 1.00 94.19 532 ALA A C 1
ATOM 4136 O O . ALA A 1 532 ? 30.569 26.039 6.536 1.00 94.19 532 ALA A O 1
ATOM 4137 N N . ALA A 1 533 ? 31.754 24.157 6.872 1.00 94.25 533 ALA A N 1
ATOM 4138 C CA . ALA A 1 533 ? 31.273 23.464 5.680 1.00 94.25 533 ALA A CA 1
ATOM 4139 C C . ALA A 1 533 ? 29.741 23.315 5.663 1.00 94.25 533 ALA A C 1
ATOM 4141 O O . ALA A 1 533 ? 29.111 23.576 4.640 1.00 94.25 533 ALA A O 1
ATOM 4142 N N . PHE A 1 534 ? 29.127 22.950 6.793 1.00 96.81 534 PHE A N 1
ATOM 4143 C CA . PHE A 1 534 ? 27.670 22.860 6.925 1.00 96.81 534 PHE A CA 1
ATOM 4144 C C . PHE A 1 534 ? 26.987 24.212 6.657 1.00 96.81 534 PHE A C 1
ATOM 4146 O O . PHE A 1 534 ? 26.056 24.275 5.855 1.00 96.81 534 PHE A O 1
ATOM 4153 N N . ASN A 1 535 ? 27.493 25.301 7.245 1.00 95.19 535 ASN A N 1
ATOM 4154 C CA . ASN A 1 535 ? 26.953 26.651 7.047 1.00 95.19 535 ASN A CA 1
ATOM 4155 C C . ASN A 1 535 ? 27.072 27.148 5.593 1.00 95.19 535 ASN A C 1
ATOM 4157 O O . ASN A 1 535 ? 26.212 27.894 5.135 1.00 95.19 535 ASN A O 1
ATOM 4161 N N . ILE A 1 536 ? 28.108 26.732 4.857 1.00 94.00 536 ILE A N 1
ATOM 4162 C CA . ILE A 1 536 ? 28.266 27.041 3.423 1.00 94.00 536 ILE A CA 1
ATOM 4163 C C . ILE A 1 536 ? 27.220 26.295 2.576 1.00 94.00 536 ILE A C 1
ATOM 4165 O O . ILE A 1 536 ? 26.720 26.827 1.584 1.00 94.00 536 ILE A O 1
ATOM 4169 N N . LEU A 1 537 ? 26.879 25.062 2.958 1.00 93.00 537 LEU A N 1
ATOM 4170 C CA . LEU A 1 537 ? 25.902 24.233 2.248 1.00 93.00 537 LEU A CA 1
ATOM 4171 C C . LEU A 1 537 ? 24.448 24.611 2.579 1.00 93.00 537 LEU A C 1
ATOM 4173 O O . LEU A 1 537 ? 23.573 24.483 1.715 1.00 93.00 537 LEU A O 1
ATOM 4177 N N . ASP A 1 538 ? 24.184 25.111 3.789 1.00 95.56 538 ASP A N 1
ATOM 4178 C CA . ASP A 1 538 ? 22.909 25.728 4.159 1.00 95.56 538 ASP A CA 1
ATOM 4179 C C . ASP A 1 538 ? 22.780 27.144 3.576 1.00 95.56 538 ASP A C 1
ATOM 4181 O O . ASP A 1 538 ? 22.774 28.168 4.260 1.00 95.56 538 ASP A O 1
ATOM 4185 N N . THR A 1 539 ? 22.580 27.182 2.262 1.00 90.44 539 THR A N 1
ATOM 4186 C CA . THR A 1 539 ? 22.321 28.395 1.473 1.00 90.44 539 THR A CA 1
ATOM 4187 C C . THR A 1 539 ? 21.093 29.207 1.910 1.00 90.44 539 THR A C 1
ATOM 4189 O O . THR A 1 539 ? 20.857 30.285 1.362 1.00 90.44 539 THR A O 1
ATOM 4192 N N . ARG A 1 540 ? 20.286 28.717 2.864 1.00 90.38 540 ARG A N 1
ATOM 4193 C CA . ARG A 1 540 ? 19.127 29.427 3.424 1.00 90.38 540 ARG A CA 1
ATOM 4194 C C . ARG A 1 540 ? 19.372 29.967 4.838 1.00 90.38 540 ARG A C 1
ATOM 4196 O O . ARG A 1 540 ? 18.540 30.740 5.309 1.00 90.38 540 ARG A O 1
ATOM 4203 N N . GLY A 1 541 ? 20.474 29.600 5.500 1.00 92.88 541 GLY A N 1
ATOM 4204 C CA . GLY A 1 541 ? 20.777 30.011 6.877 1.00 92.88 541 GLY A CA 1
ATOM 4205 C C . GLY A 1 541 ? 19.732 29.540 7.895 1.00 92.88 541 GLY A C 1
ATOM 4206 O O . GLY A 1 541 ? 19.429 30.254 8.849 1.00 92.88 541 GLY A O 1
ATOM 4207 N N . THR A 1 542 ? 19.137 28.372 7.658 1.00 93.44 542 THR A N 1
ATOM 4208 C CA . THR A 1 542 ? 18.096 27.763 8.503 1.00 93.44 542 THR A CA 1
ATOM 4209 C C . THR A 1 542 ? 18.639 26.961 9.689 1.00 93.44 542 THR A C 1
ATOM 4211 O O . THR A 1 542 ? 17.867 26.596 10.571 1.00 93.44 542 THR A O 1
ATOM 4214 N N . GLY A 1 543 ? 19.945 26.681 9.719 1.00 95.38 543 GLY A N 1
ATOM 4215 C CA . GLY A 1 543 ? 20.564 25.709 10.622 1.00 95.38 543 GLY A CA 1
ATOM 4216 C C . GLY A 1 543 ? 20.297 24.254 10.215 1.00 95.38 543 GLY A C 1
ATOM 4217 O O . GLY A 1 543 ? 20.558 23.349 11.005 1.00 95.38 543 GLY A O 1
ATOM 4218 N N . MET A 1 544 ? 19.757 24.022 9.013 1.00 96.75 544 MET A N 1
ATOM 4219 C CA . MET A 1 544 ? 19.269 22.718 8.564 1.00 96.75 544 MET A CA 1
ATOM 4220 C C . MET A 1 544 ? 19.627 22.458 7.099 1.00 96.75 544 MET A C 1
ATOM 4222 O O . MET A 1 544 ? 19.334 23.255 6.209 1.00 96.75 544 MET A O 1
ATOM 4226 N N . LEU A 1 545 ? 20.219 21.295 6.838 1.00 97.19 545 LEU A N 1
ATOM 4227 C CA . LEU A 1 545 ? 20.613 20.854 5.508 1.00 97.19 545 LEU A CA 1
ATOM 4228 C C . LEU A 1 545 ? 19.532 19.939 4.924 1.00 97.19 545 LEU A C 1
ATOM 4230 O O . LEU A 1 545 ? 19.329 18.815 5.389 1.00 97.19 545 LEU A O 1
ATOM 4234 N N . ASN A 1 546 ? 18.836 20.400 3.887 1.00 96.50 546 ASN A N 1
ATOM 4235 C CA . ASN A 1 546 ? 17.836 19.579 3.209 1.00 96.50 546 ASN A CA 1
ATOM 4236 C C . ASN A 1 546 ? 18.480 18.506 2.313 1.00 96.50 546 ASN A C 1
ATOM 4238 O O . ASN A 1 546 ? 19.639 18.607 1.895 1.00 96.50 546 ASN A O 1
ATOM 4242 N N . ALA A 1 547 ? 17.685 17.495 1.962 1.00 96.19 547 ALA A N 1
ATOM 4243 C CA . ALA A 1 547 ? 18.115 16.359 1.152 1.00 96.19 547 ALA A CA 1
ATOM 4244 C C . ALA A 1 547 ? 18.798 16.752 -0.174 1.00 96.19 547 ALA A C 1
ATOM 4246 O O . ALA A 1 547 ? 19.760 16.105 -0.590 1.00 96.19 547 ALA A O 1
ATOM 4247 N N . MET A 1 548 ? 18.368 17.843 -0.820 1.00 94.50 548 MET A N 1
ATOM 4248 C CA . MET A 1 548 ? 18.953 18.309 -2.081 1.00 94.50 548 MET A CA 1
ATOM 4249 C C . MET A 1 548 ? 20.308 19.006 -1.882 1.00 94.50 548 MET A C 1
ATOM 4251 O O . MET A 1 548 ? 21.227 18.780 -2.669 1.00 94.50 548 MET A O 1
ATOM 4255 N N . GLN A 1 549 ? 20.466 19.810 -0.823 1.00 95.94 549 GLN A N 1
ATOM 4256 C CA . GLN A 1 549 ? 21.758 20.412 -0.461 1.00 95.94 549 GLN A CA 1
ATOM 4257 C C . GLN A 1 549 ? 22.791 19.320 -0.125 1.00 95.94 549 GLN A C 1
ATOM 4259 O O . GLN A 1 549 ? 23.919 19.369 -0.618 1.00 95.94 549 GLN A O 1
ATOM 4264 N N . PHE A 1 550 ? 22.386 18.276 0.609 1.00 96.62 550 PHE A N 1
ATOM 4265 C CA . PHE A 1 550 ? 23.230 17.106 0.883 1.00 96.62 550 PHE A CA 1
ATOM 4266 C C . PHE A 1 550 ? 23.614 16.334 -0.394 1.00 96.62 550 PHE A C 1
ATOM 4268 O O . PHE A 1 550 ? 24.782 15.996 -0.584 1.00 96.62 550 PHE A O 1
ATOM 4275 N N . CYS A 1 551 ? 22.681 16.113 -1.328 1.00 94.75 551 CYS A N 1
ATOM 4276 C CA . CYS A 1 551 ? 23.011 15.512 -2.630 1.00 94.75 551 CYS A CA 1
ATOM 4277 C C . CYS A 1 551 ? 24.021 16.352 -3.416 1.00 94.75 551 CYS A C 1
ATOM 4279 O O . CYS A 1 551 ? 24.950 15.815 -4.020 1.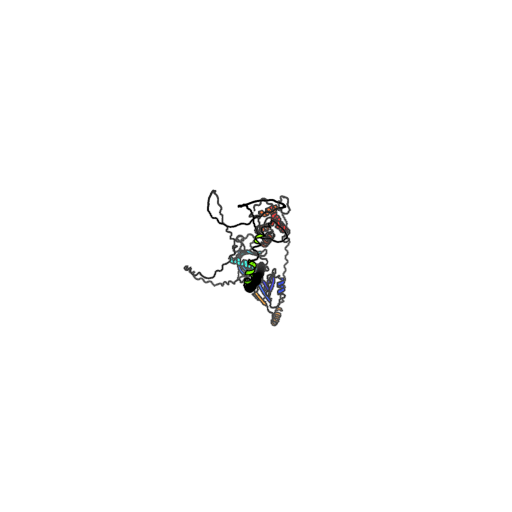00 94.75 551 CYS A O 1
ATOM 4281 N N . ASN A 1 552 ? 23.855 17.676 -3.407 1.00 94.06 552 ASN A N 1
ATOM 4282 C CA . ASN A 1 552 ? 24.751 18.584 -4.110 1.00 94.06 552 ASN A CA 1
ATOM 4283 C C . ASN A 1 552 ? 26.172 18.550 -3.526 1.00 94.06 552 ASN A C 1
ATOM 4285 O O . ASN A 1 552 ? 27.116 18.531 -4.312 1.00 94.06 552 ASN A O 1
ATOM 4289 N N . LEU A 1 553 ? 26.337 18.414 -2.202 1.00 95.44 553 LEU A N 1
ATOM 4290 C CA . LEU A 1 553 ? 27.635 18.123 -1.575 1.00 95.44 553 LEU A CA 1
ATOM 4291 C C . LEU A 1 553 ? 28.266 16.837 -2.141 1.00 95.44 553 LEU A C 1
ATOM 4293 O O . LEU A 1 553 ? 29.408 16.861 -2.597 1.00 95.44 553 LEU A O 1
ATOM 4297 N N . LEU A 1 554 ? 27.532 15.717 -2.153 1.00 95.56 554 LEU A N 1
ATOM 4298 C CA . LEU A 1 554 ? 28.055 14.424 -2.633 1.00 95.56 554 LEU A CA 1
ATOM 4299 C C . LEU A 1 554 ? 28.463 14.460 -4.115 1.00 95.56 554 LEU A C 1
ATOM 4301 O O . LEU A 1 554 ? 29.418 13.791 -4.525 1.00 95.56 554 LEU A O 1
ATOM 4305 N N . ARG A 1 555 ? 27.737 15.229 -4.932 1.00 94.56 555 ARG A N 1
ATOM 4306 C CA . ARG A 1 555 ? 28.047 15.442 -6.353 1.00 94.56 555 ARG A CA 1
ATOM 4307 C C . ARG A 1 555 ? 29.253 16.367 -6.529 1.00 94.56 555 ARG A C 1
ATOM 4309 O O . ARG A 1 555 ? 30.134 16.045 -7.321 1.00 94.56 555 ARG A O 1
ATOM 4316 N N . ALA A 1 556 ? 29.330 17.463 -5.772 1.00 93.25 556 ALA A N 1
ATOM 4317 C CA . ALA A 1 556 ? 30.437 18.419 -5.827 1.00 93.25 556 ALA A CA 1
ATOM 4318 C C . ALA A 1 556 ? 31.769 17.805 -5.361 1.00 93.25 556 ALA A C 1
ATOM 4320 O O . ALA A 1 556 ? 32.798 18.026 -5.994 1.00 93.25 556 ALA A O 1
ATOM 4321 N N . ALA A 1 557 ? 31.736 16.936 -4.345 1.00 94.56 557 ALA A N 1
ATOM 4322 C CA . ALA A 1 557 ? 32.886 16.140 -3.911 1.00 94.56 557 ALA A CA 1
ATOM 4323 C C . ALA A 1 557 ? 33.316 15.048 -4.925 1.00 94.56 557 ALA A C 1
ATOM 4325 O O . ALA A 1 557 ? 34.317 14.361 -4.712 1.00 94.56 557 ALA A O 1
ATOM 4326 N N . GLY A 1 558 ? 32.564 14.833 -6.015 1.00 93.69 558 GLY A N 1
ATOM 4327 C CA . GLY A 1 558 ? 32.842 13.780 -7.000 1.00 93.69 558 GLY A CA 1
ATOM 4328 C C . GLY A 1 558 ? 32.698 12.364 -6.431 1.00 93.69 558 GLY A C 1
ATOM 4329 O O . GLY A 1 558 ? 33.453 11.460 -6.807 1.00 93.69 558 GLY A O 1
ATOM 4330 N N . VAL A 1 559 ? 31.772 12.200 -5.482 1.00 92.44 559 VAL A N 1
ATOM 4331 C CA . VAL A 1 559 ? 31.545 10.980 -4.692 1.00 92.44 559 VAL A CA 1
ATOM 4332 C C . VAL A 1 559 ? 30.291 10.232 -5.146 1.00 92.44 559 VAL A C 1
ATOM 4334 O O . VAL A 1 559 ? 30.285 9.001 -5.154 1.00 92.44 559 VAL A O 1
ATOM 4337 N N . SER A 1 560 ? 29.259 10.957 -5.583 1.00 84.25 560 SER A N 1
ATOM 4338 C CA . SER A 1 560 ? 28.083 10.376 -6.234 1.00 84.25 560 SER A CA 1
ATOM 4339 C C . SER A 1 560 ? 28.226 10.321 -7.759 1.00 84.25 560 SER A C 1
ATOM 4341 O O . SER A 1 560 ? 28.757 11.234 -8.386 1.00 84.25 560 SER A O 1
ATOM 4343 N N . VAL A 1 561 ? 27.660 9.271 -8.363 1.00 70.12 561 VAL A N 1
ATOM 4344 C CA . VAL A 1 561 ? 27.533 9.087 -9.824 1.00 70.12 561 VAL A CA 1
ATOM 4345 C C . VAL A 1 561 ? 26.202 9.668 -10.355 1.00 70.12 561 VAL A C 1
ATOM 4347 O O . VAL A 1 561 ? 25.772 9.353 -11.460 1.00 70.12 561 VAL A O 1
ATOM 4350 N N . GLY A 1 562 ? 25.506 10.490 -9.560 1.00 71.62 562 GLY A N 1
ATOM 4351 C CA . GLY A 1 562 ? 24.207 11.077 -9.915 1.00 71.62 562 GLY A CA 1
ATOM 4352 C C . GLY A 1 562 ? 23.017 10.119 -9.784 1.00 71.62 562 GLY A C 1
ATOM 4353 O O . GLY A 1 562 ? 21.940 10.402 -10.305 1.00 71.62 562 GLY A O 1
ATOM 4354 N N . ASN A 1 563 ? 23.184 8.987 -9.090 1.00 84.50 563 ASN A N 1
ATOM 4355 C CA . ASN A 1 563 ? 22.073 8.101 -8.751 1.00 84.50 563 ASN A CA 1
ATOM 4356 C C . ASN A 1 563 ? 21.351 8.630 -7.501 1.00 84.50 563 ASN A C 1
ATOM 4358 O O . ASN A 1 563 ? 21.728 8.304 -6.374 1.00 84.50 563 ASN A O 1
ATOM 4362 N N . GLY A 1 564 ? 20.298 9.422 -7.718 1.00 85.00 564 GLY A N 1
ATOM 4363 C CA . GLY A 1 564 ? 19.518 10.052 -6.649 1.00 85.00 564 GLY A CA 1
ATOM 4364 C C . GLY A 1 564 ? 18.962 9.081 -5.603 1.00 85.00 564 GLY A C 1
ATOM 4365 O O . GLY A 1 564 ? 18.845 9.452 -4.442 1.00 85.00 564 GLY A O 1
ATOM 4366 N N . PHE A 1 565 ? 18.695 7.820 -5.959 1.00 86.38 565 PHE A N 1
ATOM 4367 C CA . PHE A 1 565 ? 18.232 6.815 -4.995 1.00 86.38 565 PHE A CA 1
ATOM 4368 C C . PHE A 1 565 ? 19.305 6.478 -3.949 1.00 86.38 565 PHE A C 1
ATOM 4370 O O . PHE A 1 565 ? 19.013 6.418 -2.757 1.00 86.38 565 PHE A O 1
ATOM 4377 N N . VAL A 1 566 ? 20.565 6.327 -4.373 1.00 87.25 566 VAL A N 1
ATOM 4378 C CA . VAL A 1 566 ? 21.695 6.062 -3.463 1.00 87.25 566 VAL A CA 1
ATOM 4379 C C . VAL A 1 566 ? 22.002 7.291 -2.604 1.00 87.25 566 VAL A C 1
ATOM 4381 O O . VAL A 1 566 ? 22.299 7.156 -1.420 1.00 87.25 566 VAL A O 1
ATOM 4384 N N . GLU A 1 567 ? 21.880 8.494 -3.173 1.00 94.38 567 GLU A N 1
ATOM 4385 C CA . GLU A 1 567 ? 22.038 9.750 -2.430 1.00 94.38 567 GLU A CA 1
ATOM 4386 C C . GLU A 1 567 ? 20.948 9.912 -1.349 1.00 94.38 567 GLU A C 1
ATOM 4388 O O . GLU A 1 567 ? 21.268 10.264 -0.214 1.00 94.38 567 GLU A O 1
ATOM 4393 N N . MET A 1 568 ? 19.684 9.580 -1.658 1.00 94.94 568 MET A N 1
ATOM 4394 C CA . MET A 1 568 ? 18.577 9.578 -0.688 1.00 94.94 568 MET A CA 1
ATOM 4395 C C . MET A 1 568 ? 18.736 8.506 0.393 1.00 94.94 568 MET A C 1
ATOM 4397 O O . MET A 1 568 ? 18.507 8.794 1.565 1.00 94.94 568 MET A O 1
ATOM 4401 N N . GLN A 1 569 ? 19.18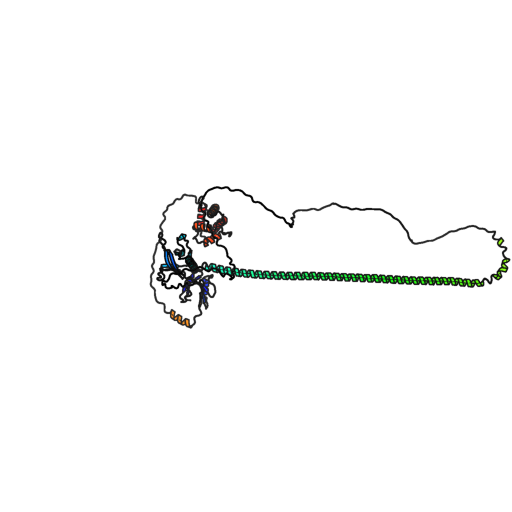0 7.293 0.045 1.00 93.44 569 GLN A N 1
ATOM 4402 C CA . GLN A 1 569 ? 19.493 6.271 1.051 1.00 93.44 569 GLN A CA 1
ATOM 4403 C C . GLN A 1 569 ? 20.623 6.710 1.988 1.00 93.44 569 GLN A C 1
ATOM 4405 O O . GLN A 1 569 ? 20.586 6.404 3.178 1.00 93.44 569 GLN A O 1
ATOM 4410 N N . LEU A 1 570 ? 21.623 7.434 1.476 1.00 94.81 570 LEU A N 1
ATOM 4411 C CA . LEU A 1 570 ? 22.701 7.962 2.306 1.00 94.81 570 LEU A CA 1
ATOM 4412 C C . LEU A 1 570 ? 22.222 9.116 3.198 1.00 94.81 570 LEU A C 1
ATOM 4414 O O . LEU A 1 570 ? 22.589 9.155 4.368 1.00 94.81 570 LEU A O 1
ATOM 4418 N N . PHE A 1 571 ? 21.355 9.994 2.689 1.00 96.81 571 PHE A N 1
ATOM 4419 C CA . PHE A 1 571 ? 20.697 11.029 3.489 1.00 96.81 571 PHE A CA 1
ATOM 4420 C C . PHE A 1 571 ? 19.873 10.421 4.636 1.00 96.81 571 PHE A C 1
ATOM 4422 O O . PHE A 1 571 ? 20.040 10.815 5.786 1.00 96.81 571 PHE A O 1
ATOM 4429 N N . ALA A 1 572 ? 19.076 9.384 4.361 1.00 96.00 572 ALA A N 1
ATOM 4430 C CA . ALA A 1 572 ? 18.285 8.678 5.373 1.00 96.00 572 ALA A CA 1
ATOM 4431 C C . ALA A 1 572 ? 19.132 7.940 6.435 1.00 96.00 572 ALA A C 1
ATOM 4433 O O . ALA A 1 572 ? 18.636 7.646 7.517 1.00 96.00 572 ALA A O 1
ATOM 4434 N N . LYS A 1 573 ? 20.414 7.643 6.164 1.00 95.75 573 LYS A N 1
ATOM 4435 C CA . LYS A 1 573 ? 21.363 7.145 7.184 1.00 95.75 573 LYS A CA 1
ATOM 4436 C C . LYS A 1 573 ? 21.897 8.253 8.103 1.00 95.75 573 LYS A C 1
ATOM 4438 O O . LYS A 1 573 ? 22.378 7.947 9.196 1.00 95.75 573 LYS A O 1
ATOM 4443 N N . PHE A 1 574 ? 21.879 9.504 7.640 1.00 96.81 574 PHE A N 1
ATOM 4444 C CA . PHE A 1 574 ? 22.308 10.682 8.396 1.00 96.81 574 PHE A CA 1
ATOM 4445 C C . PHE A 1 574 ? 21.143 11.274 9.206 1.00 96.81 574 PHE A C 1
ATOM 4447 O O . PHE A 1 574 ? 21.367 11.738 10.320 1.00 96.81 574 PHE A O 1
ATOM 4454 N N . ASP A 1 575 ? 19.914 11.225 8.680 1.00 96.88 575 ASP A N 1
ATOM 4455 C CA . ASP A 1 575 ? 18.708 11.736 9.343 1.00 96.88 575 ASP A CA 1
ATOM 4456 C C . ASP A 1 575 ? 18.255 10.792 10.468 1.00 96.88 575 ASP A C 1
ATOM 4458 O O . ASP A 1 575 ? 17.493 9.846 10.269 1.00 96.88 575 ASP A O 1
ATOM 4462 N N . THR A 1 576 ? 18.772 11.033 11.672 1.00 95.62 576 THR A N 1
ATOM 4463 C CA . THR A 1 576 ? 18.429 10.259 12.873 1.00 95.62 576 THR A CA 1
ATOM 4464 C C . THR A 1 576 ? 17.140 10.692 13.556 1.00 95.62 576 THR A C 1
ATOM 4466 O O . THR A 1 576 ? 16.651 9.957 14.413 1.00 95.62 576 THR A O 1
ATOM 4469 N N . SER A 1 577 ? 16.615 11.872 13.227 1.00 93.00 577 SER A N 1
ATOM 4470 C CA . SER A 1 577 ? 15.390 12.408 13.827 1.00 93.00 577 SER A CA 1
ATOM 4471 C C . SER A 1 577 ? 14.142 12.130 12.994 1.00 93.00 577 SER A C 1
ATOM 4473 O O . SER A 1 577 ? 13.045 12.078 13.548 1.00 93.00 577 SER A O 1
ATOM 4475 N N . GLY A 1 578 ? 14.303 11.896 11.689 1.00 93.62 578 GLY A N 1
ATOM 4476 C CA . GLY A 1 578 ? 13.205 11.740 10.740 1.00 93.62 578 GLY A CA 1
ATOM 4477 C C . GLY A 1 578 ? 12.562 13.073 10.347 1.00 93.62 578 GLY A C 1
ATOM 4478 O O . GLY A 1 578 ? 11.426 13.082 9.876 1.00 93.62 578 GLY A O 1
ATOM 4479 N N . GLU A 1 579 ? 13.257 14.195 10.556 1.00 91.44 579 GLU A N 1
ATOM 4480 C CA . GLU A 1 579 ? 12.755 15.545 10.259 1.00 91.44 579 GLU A CA 1
ATOM 4481 C C . GLU A 1 579 ? 12.883 15.918 8.767 1.00 91.44 579 GLU A C 1
ATOM 4483 O O . GLU A 1 579 ? 12.421 16.980 8.351 1.00 91.44 579 GLU A O 1
ATOM 4488 N N . VAL A 1 580 ? 13.460 15.040 7.930 1.00 93.12 580 VAL A N 1
ATOM 4489 C CA . VAL A 1 580 ? 13.698 15.248 6.483 1.00 93.12 580 VAL A CA 1
ATOM 4490 C C . VAL A 1 580 ? 14.696 16.394 6.209 1.00 93.12 580 VAL A C 1
ATOM 4492 O O . VAL A 1 580 ? 14.843 16.899 5.090 1.00 93.12 580 VAL A O 1
ATOM 4495 N N . SER A 1 581 ? 15.453 16.777 7.236 1.00 96.25 581 SER A N 1
ATOM 4496 C CA . SER A 1 581 ? 16.518 17.778 7.208 1.00 96.25 581 SER A CA 1
ATOM 4497 C C . SER A 1 581 ? 17.554 17.462 8.280 1.00 96.25 581 SER A C 1
ATOM 4499 O O . SER A 1 581 ? 17.178 17.123 9.395 1.00 96.25 581 SER A O 1
ATOM 4501 N N . LEU A 1 582 ? 18.841 17.605 7.962 1.00 97.81 582 LEU A N 1
ATOM 4502 C CA . LEU A 1 582 ? 19.931 17.318 8.897 1.00 97.81 582 LEU A CA 1
ATOM 4503 C C . LEU A 1 582 ? 20.321 18.573 9.670 1.00 97.81 582 LEU A C 1
ATOM 4505 O O . LEU A 1 582 ? 20.622 19.599 9.056 1.00 97.81 582 LEU A O 1
ATOM 4509 N N . ARG A 1 583 ? 20.422 18.472 10.991 1.00 97.44 583 ARG A N 1
ATOM 4510 C CA . ARG A 1 583 ? 21.157 19.440 11.819 1.00 97.44 583 ARG A CA 1
ATOM 4511 C C . ARG A 1 583 ? 22.671 19.233 11.703 1.00 97.44 583 ARG A C 1
ATOM 4513 O O . ARG A 1 583 ? 23.139 18.198 11.222 1.00 97.44 583 ARG A O 1
ATOM 4520 N N . VAL A 1 584 ? 23.453 20.207 12.170 1.00 97.19 584 VAL A N 1
ATOM 4521 C CA . VAL A 1 584 ? 24.925 20.148 12.116 1.00 97.19 584 VAL A CA 1
ATOM 4522 C C . VAL A 1 584 ? 25.487 18.973 12.927 1.00 97.19 584 VAL A C 1
ATOM 4524 O O . VAL A 1 584 ? 26.443 18.327 12.495 1.00 97.19 584 VAL A O 1
ATOM 4527 N N . GLU A 1 585 ? 24.853 18.624 14.049 1.00 97.12 585 GLU A N 1
ATOM 4528 C CA . GLU A 1 585 ? 25.224 17.483 14.889 1.00 97.12 585 GLU A CA 1
ATOM 4529 C C . GLU A 1 585 ? 24.977 16.149 14.172 1.00 97.12 585 GLU A C 1
ATOM 4531 O O . GLU A 1 585 ? 25.843 15.275 14.179 1.00 97.12 585 GLU A O 1
ATOM 4536 N N . GLU A 1 586 ? 23.826 16.012 13.508 1.00 97.50 586 GLU A N 1
ATOM 4537 C CA . GLU A 1 586 ? 23.431 14.816 12.749 1.00 97.50 586 GLU A CA 1
ATOM 4538 C C . GLU A 1 586 ? 24.320 14.638 11.513 1.00 97.50 586 GLU A C 1
ATOM 4540 O O . GLU A 1 586 ? 24.776 13.533 11.220 1.00 97.50 586 GLU A O 1
ATOM 4545 N N . PHE A 1 587 ? 24.664 15.737 10.835 1.00 97.69 587 PHE A N 1
ATOM 4546 C CA . PHE A 1 587 ? 25.635 15.735 9.744 1.00 97.69 587 PHE A CA 1
ATOM 4547 C C . PHE A 1 587 ? 27.034 15.307 10.224 1.00 97.69 587 PHE A C 1
ATOM 4549 O O . PHE A 1 587 ? 27.653 14.421 9.629 1.00 97.69 587 PHE A O 1
ATOM 4556 N N . ALA A 1 588 ? 27.519 15.871 11.335 1.00 97.00 588 ALA A N 1
ATOM 4557 C CA . ALA A 1 588 ? 28.816 15.526 11.911 1.00 97.00 588 ALA A CA 1
ATOM 4558 C C . ALA A 1 588 ? 28.872 14.085 12.455 1.00 97.00 588 ALA A C 1
ATOM 4560 O O . ALA A 1 588 ? 29.918 13.433 12.370 1.00 97.00 588 ALA A O 1
ATOM 4561 N N . GLU A 1 589 ? 27.778 13.561 13.016 1.00 96.75 589 GLU A N 1
ATOM 4562 C CA . GLU A 1 589 ? 27.695 12.163 13.446 1.00 96.75 589 GLU A CA 1
ATOM 4563 C C . GLU A 1 589 ? 27.563 11.207 12.254 1.00 96.75 589 GLU A C 1
ATOM 4565 O O . GLU A 1 589 ? 28.252 10.185 12.210 1.00 96.75 589 GLU A O 1
ATOM 4570 N N . GLY A 1 590 ? 26.770 11.566 11.244 1.00 96.81 590 GLY A N 1
ATOM 4571 C CA . GLY A 1 590 ? 26.650 10.831 9.989 1.00 96.81 590 GLY A CA 1
ATOM 4572 C C . GLY A 1 590 ? 28.000 10.646 9.297 1.00 96.81 590 GLY A C 1
ATOM 4573 O O . GLY A 1 590 ? 28.339 9.525 8.924 1.00 96.81 590 GLY A O 1
ATOM 4574 N N . LEU A 1 591 ? 28.840 11.689 9.231 1.00 96.88 591 LEU A N 1
ATOM 4575 C CA . LEU A 1 591 ? 30.214 11.584 8.712 1.00 96.88 591 LEU A CA 1
ATOM 4576 C C . LEU A 1 591 ? 31.091 10.619 9.528 1.00 96.88 591 LEU A C 1
ATOM 4578 O O . LEU A 1 591 ? 31.900 9.893 8.949 1.00 96.88 591 LEU A O 1
ATOM 4582 N N . LYS A 1 592 ? 30.933 10.566 10.859 1.00 96.06 592 LYS A N 1
ATOM 4583 C CA . LYS A 1 592 ? 31.652 9.595 11.707 1.00 96.06 592 LYS A CA 1
ATOM 4584 C C . LYS A 1 592 ? 31.187 8.168 11.420 1.00 96.06 592 LYS A C 1
ATOM 4586 O O . LYS A 1 592 ? 32.027 7.304 11.201 1.00 96.06 592 LYS A O 1
ATOM 4591 N N . ARG A 1 593 ? 29.872 7.932 11.356 1.00 96.06 593 ARG A N 1
ATOM 4592 C CA . ARG A 1 593 ? 29.289 6.617 11.031 1.00 96.06 593 ARG A CA 1
ATOM 4593 C C . ARG A 1 593 ? 29.677 6.155 9.622 1.00 96.06 593 ARG A C 1
ATOM 4595 O O . ARG A 1 593 ? 29.982 4.984 9.425 1.00 96.06 593 ARG A O 1
ATOM 4602 N N . LEU A 1 594 ? 29.725 7.077 8.659 1.00 95.50 594 LEU A N 1
ATOM 4603 C CA . LEU A 1 594 ? 30.086 6.801 7.267 1.00 95.50 594 LEU A CA 1
ATOM 4604 C C . LEU A 1 594 ? 31.538 6.329 7.104 1.00 95.50 594 LEU A C 1
ATOM 4606 O O . LEU A 1 594 ? 31.822 5.552 6.196 1.00 95.50 594 LEU A O 1
ATOM 4610 N N . LYS A 1 595 ? 32.442 6.747 7.998 1.00 94.81 595 LYS A N 1
ATOM 4611 C CA . LYS A 1 595 ? 33.831 6.266 8.041 1.00 94.81 595 LYS A CA 1
ATOM 4612 C C . LYS A 1 595 ? 33.926 4.757 8.297 1.00 94.81 595 LYS A C 1
ATOM 4614 O O . LYS A 1 595 ? 34.815 4.101 7.758 1.00 94.81 595 LYS A O 1
ATOM 4619 N N . ASP A 1 596 ? 33.022 4.231 9.122 1.00 93.88 596 ASP A N 1
ATOM 4620 C CA . ASP A 1 596 ? 33.003 2.829 9.548 1.00 93.88 596 ASP A CA 1
ATOM 4621 C C . ASP A 1 596 ? 32.056 1.961 8.684 1.00 93.88 596 ASP A C 1
ATOM 4623 O O . ASP A 1 596 ? 32.053 0.728 8.790 1.00 93.88 596 ASP A O 1
ATOM 4627 N N . ASP A 1 597 ? 31.269 2.579 7.794 1.00 94.25 597 ASP A N 1
ATOM 4628 C CA . ASP A 1 597 ? 30.330 1.894 6.904 1.00 94.25 597 ASP A CA 1
ATOM 4629 C C . ASP A 1 597 ? 31.053 1.209 5.732 1.00 94.25 597 ASP A C 1
ATOM 4631 O O . ASP A 1 597 ? 31.409 1.820 4.725 1.00 94.25 597 ASP A O 1
ATOM 4635 N N . ARG A 1 598 ? 31.194 -0.117 5.828 1.00 91.56 598 ARG A N 1
ATOM 4636 C CA . ARG A 1 598 ? 31.809 -0.968 4.793 1.00 91.56 598 ARG A CA 1
ATOM 4637 C C . ARG A 1 598 ? 31.110 -0.922 3.428 1.00 91.56 598 ARG A C 1
ATOM 4639 O O . ARG A 1 598 ? 31.704 -1.377 2.453 1.00 91.56 598 ARG A O 1
ATOM 4646 N N . SER A 1 599 ? 29.865 -0.441 3.347 1.00 89.69 599 SER A N 1
ATOM 4647 C CA . SER A 1 599 ? 29.164 -0.259 2.068 1.00 89.69 599 SER A CA 1
ATOM 4648 C C . SER A 1 599 ? 29.619 0.993 1.311 1.00 89.69 599 SER A C 1
ATOM 4650 O O . SER A 1 599 ? 29.382 1.092 0.107 1.00 89.69 599 SER A O 1
ATOM 4652 N N . PHE A 1 600 ? 30.314 1.919 1.978 1.00 92.12 600 PHE A N 1
ATOM 4653 C CA . PHE A 1 600 ? 30.818 3.145 1.374 1.00 92.12 600 PHE A CA 1
ATOM 4654 C C . PHE A 1 600 ? 32.313 3.017 1.019 1.00 92.12 600 PHE A C 1
ATOM 4656 O O . PHE A 1 600 ? 33.129 2.697 1.885 1.00 92.12 600 PHE A O 1
ATOM 4663 N N . PRO A 1 601 ? 32.732 3.249 -0.242 1.00 94.00 601 PRO A N 1
ATOM 4664 C CA . PRO A 1 601 ? 34.134 3.085 -0.622 1.00 94.00 601 PRO A CA 1
ATOM 4665 C C . PRO A 1 601 ? 35.059 4.061 0.120 1.00 94.00 601 PRO A C 1
ATOM 4667 O O . PRO A 1 601 ? 34.869 5.273 0.043 1.00 94.00 601 PRO A O 1
ATOM 4670 N N . ALA A 1 602 ? 36.125 3.559 0.753 1.00 93.62 602 ALA A N 1
ATOM 4671 C CA . ALA A 1 602 ? 37.068 4.386 1.520 1.00 93.62 602 ALA A CA 1
ATOM 4672 C C . ALA A 1 602 ? 37.650 5.566 0.709 1.00 93.62 602 ALA A C 1
ATOM 4674 O O . ALA A 1 602 ? 37.685 6.690 1.197 1.00 93.62 602 ALA A O 1
ATOM 4675 N N . LYS A 1 603 ? 37.986 5.353 -0.573 1.00 94.00 603 LYS A N 1
ATOM 4676 C CA . LYS A 1 603 ? 38.443 6.422 -1.486 1.00 94.00 603 LYS A CA 1
ATOM 4677 C C . LYS A 1 603 ? 37.388 7.510 -1.732 1.00 94.00 603 LYS A C 1
ATOM 4679 O O . LYS A 1 603 ? 37.732 8.655 -2.007 1.00 94.00 603 LYS A O 1
ATOM 4684 N N . SER A 1 604 ? 36.104 7.157 -1.675 1.00 94.56 604 SER A N 1
ATOM 4685 C CA . SER A 1 604 ? 34.999 8.116 -1.770 1.00 94.56 604 SER A CA 1
ATOM 4686 C C . SER A 1 604 ? 34.823 8.887 -0.463 1.00 94.56 604 SER A C 1
ATOM 4688 O O . SER A 1 604 ? 34.550 10.083 -0.497 1.00 94.56 604 SER A O 1
ATOM 4690 N N . PHE A 1 605 ? 35.046 8.240 0.684 1.00 95.88 605 PHE A N 1
ATOM 4691 C CA . PHE A 1 605 ? 35.088 8.919 1.980 1.00 95.88 605 PHE A CA 1
ATOM 4692 C C . PHE A 1 605 ? 36.245 9.925 2.059 1.00 95.88 605 PHE A C 1
ATOM 4694 O O . PHE A 1 605 ? 36.021 11.081 2.398 1.00 95.88 605 PHE A O 1
ATOM 4701 N N . GLU A 1 606 ? 37.457 9.534 1.663 1.00 95.00 606 GLU A N 1
ATOM 4702 C CA . GLU A 1 606 ? 38.628 10.425 1.614 1.00 95.00 606 GLU A CA 1
ATOM 4703 C C . GLU A 1 606 ? 38.374 11.667 0.744 1.00 95.00 606 GLU A C 1
ATOM 4705 O O . GLU A 1 606 ? 38.642 12.785 1.181 1.00 95.00 606 GLU A O 1
ATOM 4710 N N . LYS A 1 607 ? 37.771 11.496 -0.443 1.00 95.62 607 LYS A N 1
ATOM 4711 C CA . LYS A 1 607 ? 37.345 12.618 -1.300 1.00 95.62 607 LYS A CA 1
ATOM 4712 C C . LYS A 1 607 ? 36.323 13.531 -0.625 1.00 95.62 607 LYS A C 1
ATOM 4714 O O . LYS A 1 607 ? 36.474 14.747 -0.692 1.00 95.62 607 LYS A O 1
ATOM 4719 N N . LEU A 1 608 ? 35.301 12.961 0.021 1.00 96.12 608 LEU A N 1
ATOM 4720 C CA . LEU A 1 608 ? 34.280 13.734 0.732 1.00 96.12 608 LEU A CA 1
ATOM 4721 C C . LEU A 1 608 ? 34.905 14.571 1.852 1.00 96.12 608 LEU A C 1
ATOM 4723 O O . LEU A 1 608 ? 34.614 15.758 1.965 1.00 96.12 608 LEU A O 1
ATOM 4727 N N . MET A 1 609 ? 35.797 13.972 2.643 1.00 96.31 609 MET A N 1
ATOM 4728 C CA . MET A 1 609 ? 36.448 14.649 3.765 1.00 96.31 609 MET A CA 1
ATOM 4729 C C . MET A 1 609 ? 37.470 15.696 3.306 1.00 96.31 609 MET A C 1
ATOM 4731 O O . MET A 1 609 ? 37.559 16.744 3.941 1.00 96.31 609 MET A O 1
ATOM 4735 N N . SER A 1 610 ? 38.184 15.464 2.195 1.00 94.88 610 SER A N 1
ATOM 4736 C CA . SER A 1 610 ? 39.014 16.494 1.550 1.00 94.88 610 SER A CA 1
ATOM 4737 C C . SER A 1 610 ? 38.153 17.675 1.115 1.00 94.88 610 SER A C 1
ATOM 4739 O O . SER A 1 610 ? 38.418 18.795 1.526 1.00 94.88 610 SER A O 1
ATOM 4741 N N . TYR A 1 611 ? 37.065 17.425 0.380 1.00 95.69 611 TYR A N 1
ATOM 4742 C CA . TYR A 1 611 ? 36.183 18.484 -0.109 1.00 95.69 611 TYR A CA 1
ATOM 4743 C C . TYR A 1 611 ? 35.545 19.298 1.030 1.00 95.69 611 TYR A C 1
ATOM 4745 O O . TYR A 1 611 ? 35.520 20.524 0.967 1.00 95.69 611 TYR A O 1
ATOM 4753 N N . ILE A 1 612 ? 35.084 18.634 2.099 1.00 95.62 612 ILE A N 1
ATOM 4754 C CA . ILE A 1 612 ? 34.562 19.286 3.314 1.00 95.62 612 ILE A CA 1
ATOM 4755 C C . ILE A 1 612 ? 35.631 20.167 3.973 1.00 95.62 612 ILE A C 1
ATOM 4757 O O . ILE A 1 612 ? 35.325 21.269 4.425 1.00 95.62 612 ILE A O 1
ATOM 4761 N N . LYS A 1 613 ? 36.885 19.708 4.009 1.00 94.12 613 LYS A N 1
ATOM 4762 C CA . LYS A 1 613 ? 38.005 20.480 4.551 1.00 94.12 613 LYS A CA 1
ATOM 4763 C C . LYS A 1 613 ? 38.351 21.684 3.680 1.00 94.12 613 LYS A C 1
ATOM 4765 O O . LYS A 1 613 ? 38.557 22.771 4.210 1.00 94.12 613 LYS A O 1
ATOM 4770 N N . ASP A 1 614 ? 38.361 21.504 2.362 1.00 93.31 614 ASP A N 1
ATOM 4771 C CA . ASP A 1 614 ? 38.657 22.562 1.398 1.00 93.31 614 ASP A CA 1
ATOM 4772 C C . ASP A 1 614 ? 37.627 23.701 1.499 1.00 93.31 614 ASP A C 1
ATOM 4774 O O . ASP A 1 614 ? 38.023 24.861 1.591 1.00 93.31 614 ASP A O 1
ATOM 4778 N N . ILE A 1 615 ? 36.323 23.391 1.583 1.00 93.56 615 ILE A N 1
ATOM 4779 C CA . ILE A 1 615 ? 35.280 24.419 1.770 1.00 93.56 615 ILE A CA 1
ATOM 4780 C C . ILE A 1 615 ? 35.271 25.000 3.195 1.00 93.56 615 ILE A C 1
ATOM 4782 O O . ILE A 1 615 ? 35.098 26.206 3.360 1.00 93.56 615 ILE A O 1
ATOM 4786 N N . GLY A 1 616 ? 35.504 24.181 4.227 1.00 87.75 616 GLY A N 1
ATOM 4787 C CA . GLY A 1 616 ? 35.516 24.623 5.627 1.00 87.75 616 GLY A CA 1
ATOM 4788 C C . GLY A 1 616 ? 36.719 25.498 6.002 1.00 87.75 616 GLY A C 1
ATOM 4789 O O . GLY A 1 616 ? 36.616 26.309 6.916 1.00 87.75 616 GLY A O 1
ATOM 4790 N N . SER A 1 617 ? 37.841 25.364 5.287 1.00 86.12 617 SER A N 1
ATOM 4791 C CA . SER A 1 617 ? 39.072 26.148 5.482 1.00 86.12 617 SER A CA 1
ATOM 4792 C C . SER A 1 617 ? 39.072 27.484 4.717 1.00 86.12 617 SER A C 1
ATOM 4794 O O . SER A 1 617 ? 39.883 28.372 4.986 1.00 86.12 617 SER A O 1
ATOM 4796 N N . THR A 1 618 ? 38.166 27.672 3.749 1.00 73.06 618 THR A N 1
ATOM 4797 C CA . THR A 1 618 ? 38.101 28.919 2.972 1.00 73.06 618 THR A CA 1
ATOM 4798 C C . THR A 1 618 ? 37.378 30.054 3.702 1.00 73.06 618 THR A C 1
ATOM 4800 O O . THR A 1 618 ? 36.213 30.331 3.427 1.00 73.06 618 THR A O 1
ATOM 4803 N N . ASP A 1 619 ? 38.126 30.831 4.493 1.00 59.88 619 ASP A N 1
ATOM 4804 C CA . ASP A 1 619 ? 37.726 32.126 5.095 1.00 59.88 619 ASP A CA 1
ATOM 4805 C C . ASP A 1 619 ? 37.222 33.202 4.086 1.00 59.88 619 ASP A C 1
ATOM 4807 O O . ASP A 1 619 ? 36.970 34.345 4.466 1.00 59.88 619 ASP A O 1
ATOM 4811 N N . ASN A 1 620 ? 37.135 32.906 2.781 1.00 47.41 620 ASN A N 1
ATOM 4812 C CA . ASN A 1 620 ? 36.890 33.892 1.716 1.00 47.41 620 ASN A CA 1
ATOM 4813 C C . ASN A 1 620 ? 36.077 33.399 0.497 1.00 47.41 620 ASN A C 1
ATOM 4815 O O . ASN A 1 620 ? 35.989 34.125 -0.497 1.00 47.41 620 ASN A O 1
ATOM 4819 N N . CYS A 1 621 ? 35.467 32.209 0.521 1.00 44.66 621 CYS A N 1
ATOM 4820 C CA . CYS A 1 621 ? 34.648 31.748 -0.609 1.00 44.66 621 CYS A CA 1
ATOM 4821 C C . CYS A 1 621 ? 33.180 32.183 -0.485 1.00 44.66 621 CYS A C 1
ATOM 4823 O O . CYS A 1 621 ? 32.351 31.487 0.092 1.00 44.66 621 CYS A O 1
ATOM 4825 N N . VAL A 1 622 ? 32.854 33.321 -1.106 1.00 43.81 622 VAL A N 1
ATOM 4826 C CA . VAL A 1 622 ? 31.477 33.624 -1.529 1.00 43.81 622 VAL A CA 1
ATOM 4827 C C . VAL A 1 622 ? 31.153 32.728 -2.729 1.00 43.81 622 VAL A C 1
ATOM 4829 O O . VAL A 1 622 ? 31.736 32.917 -3.800 1.00 43.81 622 VAL A O 1
ATOM 4832 N N . LEU A 1 623 ? 30.267 31.749 -2.524 1.00 41.72 623 LEU A N 1
ATOM 4833 C CA . LEU A 1 623 ? 29.659 30.909 -3.567 1.00 41.72 623 LEU A CA 1
ATOM 4834 C C . LEU A 1 623 ? 28.430 31.588 -4.195 1.00 41.72 623 LEU A C 1
ATOM 4836 O O . LEU A 1 623 ? 27.707 32.292 -3.455 1.00 41.72 623 LEU A O 1
#

InterPro domains:
  IPR001849 Pleckstrin homology domain [PF00169] (66-163)
  IPR001849 Pleckstrin homology domain [PS50003] (64-164)
  IPR001849 Pleckstrin homology domain [SM00233] (65-166)
  IPR002048 EF-hand domain [PS50222] (525-560)
  IPR011992 EF-hand domain pair [SSF47473] (518-596)
  IPR011993 PH-like domain superfamily [G3DSA:2.30.29.30] (62-167)

Sequence (623 aa):
LGIVLERSSEWALVKFNTANNNEISEGSALCKINDEDLMLQPYKKTISLLTGWQPPLKMSFIRAPVKHGYLAKLSRGRRGNSKNWKRRFFILKHGTLSYYQIVDQPELKGFVHLIGSAVSLVSYEEQKQFYCFKVVSGVATLVMQAETVEEMIEWSTLLYHAIAIANGGGYLLDMQREKIEQEAAETAKREMLRRAEEEAAERKRKAAEAAALMIEKEEAEKQAKKDQEAAAEAASVWRLKVQNSKKLKEEAEEAENLAKLEAEAKAAEEAERAADEERLAAEKAAAAAEAEYEEAAVLVEDIEADIAEEEFEKEQIDIQRAIDRGAVIIKSQEDEEAPEEEKLASELDAPIIETQAATPAEEDKVTDLLASDPVTNPESDKVADLLGSDPEFSQESFTRKKSRRSSLKVTEVVEFGMNSLMTMPDFSAETFRESCADLEPPKPPSDDEGTPMESVAEEVDGDREITIEKREPSISEIATEAERMSLNVQADSVVNEPSDDEEEDEEDKTAVGASTAAATNDGPPTHDEISAAFNILDTRGTGMLNAMQFCNLLRAAGVSVGNGFVEMQLFAKFDTSGEVSLRVEEFAEGLKRLKDDRSFPAKSFEKLMSYIKDIGSTDNCVL

Radius of gyration: 72.78 Å; Cα contacts (8 Å, |Δi|>4): 484; chains: 1; bounding box: 161×102×225 Å

Secondary structure (DSSP, 8-state):
--EEEEEETTEEEEEEE-SS-TTS-TT-EEEEETTEE-TTS-HHHHHHHHHS--SSEEEEEEPPP-EEEEEEEEP---TTS---EEEEEEEEETTEEEEES-SSS--EEEEEE-TTEEEEEE-HHHHSSSSEEEEEETTEEEEEE-SSHHHHHHHHHHHHHHHHHHTTSHHHHHHHHHHHHHHHHHHHHHHHHHHHHHHHHHHHHHHHHHHHHHHHHHHHHHHHHHHHHHHHHHHHHHHHHHHHHHHHHHHHHHHHHHHHHHHHHHHHHHHHHHHHHHHHHHHHHHHHHHHHHHHHHTTTTTTHHHHTTTGGGS-TTGGGTGGG--------------------------------------------------------------------------------------------------PPPP-------------PPPPPPP---------------TT--EEEEEPPPPHHHHHHHHHHGGG-----------------------------------SPPPHHHHHHHHHHH-TT-SS-EEHHHHHHHHHHTT---S-HHHHHHHHHHH-SS-SSEE-HHHHHHHHHHHHH-TTS-HHHHHHHHHHHHHHHH-TT---

Organism: NCBI:txid3111310